Protein AF-0000000087534303 (afdb_homodimer)

Radius of gyration: 26.92 Å; Cα contacts (8 Å, |Δi|>4): 1534; chains: 2; bounding box: 54×87×73 Å

Secondary structure (DSSP, 8-state):
-PPEEEEEE--SHHHHHHHHHHHH-TTEEEEEEEESS-GGG---SSTT-EEEEGGGGGGGTTT-SEEEE-S-TTTTHHHHHHHHHTTS-EEE----GGGHHHHHHHHHHHHHHHT-EEE-S-SBTTBHHHHHHHHHHHHS-SEEEEEEE-SEE-HHHHHHHHTSTTEEEEEEEEEE-HHHHHHHHTT------HHHHEEEEEEEEEPTT--HHHHHHHHHT-TTTTTTSEEEEEE--HHHHHHHS-SB-EEEEEEEEEEETTTTEEEEEEEEEEESBHHHHHHHHHHHHHHHHHHHHHTT--EEE-GGGS-GGGG-SS-HHHHHHHT-/-PPEEEEEE--SHHHHHHHHHHHH-TTEEEEEEEESS-GGG---SSTT-EEEEGGGGGGGTTT-SEEEE-S-TTTTHHHHHHHHHTTS-EEE----GGGHHHHHHHHHHHHHHHT-EEE-S-SBTTBHHHHHHHHHHHHS-SEEEEEEE-SEE-HHHHHHHHTSTTEEEEEEEEEE-HHHHHHHHTT------HHHHEEEEEEEEEPTT--HHHHHHHHHT-TTTTTTSEEEEEE--HHHHHHHS-SB-EEEEEEEEEEETTTTEEEEEEEEEEESBHHHHHHHHHHHHHHHHHHHHHTT--EEE-GGGS-GGGG-SS-HHHHHHHT-

Sequence (656 aa):
MDKIKIGIVGYGNIGRGVEQAIKRNDDMELAAVFTRRDPATVSIQTEGAAVKHFDDMVSMKGEVDVMILCGGSATDLPVIGPEVAASFNTIDSFDTHAKIPEYFANVDKAAKEGNNISIISVGWDPGMFSLNRLYAESILVQGSTYTFWGKGVSQGHSDAIRRIDGVKNAIQYTVPIEDAVEQVRSGSEPELTTRQKHLRECYVVAEEGADKAAIENAIKTMPNYFSDYDTTVTFITEEELKANHSKMPHGGFVIRTGETGCEGNKHVIEYSLKLDSNPEFTGSVLVAYARAAHRLSKKGECGARSVFDIAPAMLSQMSAEELRAHMLMDKIKIGIVGYGNIGRGVEQAIKRNDDMELAAVFTRRDPATVSIQTEGAAVKHFDDMVSMKGEVDVMILCGGSATDLPVIGPEVAASFNTIDSFDTHAKIPEYFANVDKAAKEGNNISIISVGWDPGMFSLNRLYAESILVQGSTYTFWGKGVSQGHSDAIRRIDGVKNAIQYTVPIEDAVEQVRSGSEPELTTRQKHLRECYVVAEEGADKAAIENAIKTMPNYFSDYDTTVTFITEEELKANHSKMPHGGFVIRTGETGCEGNKHVIEYSLKLDSNPEFTGSVLVAYARAAHRLSKKGECGARSVFDIAPAMLSQMSAEELRAHML

pLDDT: mean 96.58, std 3.18, range [58.5, 98.94]

Nearest PDB structures (foldseek):
  5gz6-assembly1_A  TM=8.896E-01  e=1.010E-49  Ureibacillus thermosphaericus
  3bio-assembly1_B  TM=9.388E-01  e=4.699E-30  Porphyromonas gingivalis W83
  3bio-assembly1_A  TM=9.348E-01  e=7.936E-29  Porphyromonas gingivalis W83
  3wb9-assembly1_A  TM=9.139E-01  e=5.489E-29  Symbiobacterium thermophilum IAM 14863
  8hp0-assembly1_A  TM=8.830E-01  e=3.688E-28  Hoylesella timonensis

Structure (mmCIF, N/CA/C/O backbone):
data_AF-0000000087534303-model_v1
#
loop_
_entity.id
_entity.type
_entity.pdbx_description
1 polymer 'Meso-diaminopimelate D-dehydrogenase'
#
loop_
_atom_site.group_PDB
_atom_site.id
_atom_site.type_symbol
_atom_site.label_atom_id
_atom_site.label_alt_id
_atom_site.label_comp_id
_atom_site.label_asym_id
_atom_site.label_entity_id
_atom_site.label_seq_id
_atom_site.pdbx_PDB_ins_code
_atom_site.Cartn_x
_atom_site.Cartn_y
_atom_site.Cartn_z
_atom_site.occupancy
_atom_site.B_iso_or_equiv
_atom_site.auth_seq_id
_atom_site.auth_comp_id
_atom_site.auth_asym_id
_atom_site.auth_atom_id
_atom_site.pdbx_PDB_model_num
ATOM 1 N N . MET A 1 1 ? -28.688 4.953 5.023 1 58.75 1 MET A N 1
ATOM 2 C CA . MET A 1 1 ? -27.812 4.621 6.152 1 58.75 1 MET A CA 1
ATOM 3 C C . MET A 1 1 ? -27.234 5.883 6.785 1 58.75 1 MET A C 1
ATOM 5 O O . MET A 1 1 ? -27.016 6.883 6.098 1 58.75 1 MET A O 1
ATOM 9 N N . ASP A 1 2 ? -27.219 6.066 8.133 1 86.88 2 ASP A N 1
ATOM 10 C CA . ASP A 1 2 ? -26.781 7.277 8.82 1 86.88 2 ASP A CA 1
ATOM 11 C C . ASP A 1 2 ? -25.312 7.566 8.547 1 86.88 2 ASP A C 1
ATOM 13 O O . ASP A 1 2 ? -24.484 6.641 8.484 1 86.88 2 ASP A O 1
ATOM 17 N N . LYS A 1 3 ? -24.984 8.789 8.172 1 96.81 3 LYS A N 1
ATOM 18 C CA . LYS A 1 3 ? -23.609 9.211 7.883 1 96.81 3 LYS A CA 1
ATOM 19 C C . LYS A 1 3 ? -22.766 9.219 9.148 1 96.81 3 LYS A C 1
ATOM 21 O O . LYS A 1 3 ? -23.281 9.43 10.25 1 96.81 3 LYS A O 1
ATOM 26 N N . ILE A 1 4 ? -21.562 8.906 9.016 1 98.5 4 ILE A N 1
ATOM 27 C CA . ILE A 1 4 ? -20.609 9.023 10.109 1 98.5 4 ILE A CA 1
ATOM 28 C C . ILE A 1 4 ? -20.422 10.492 10.469 1 98.5 4 ILE A C 1
ATOM 30 O O . ILE A 1 4 ? -20.078 11.312 9.609 1 98.5 4 ILE A O 1
ATOM 34 N N . LYS A 1 5 ? -20.641 10.875 11.688 1 98.44 5 LYS A N 1
ATOM 35 C CA . LYS A 1 5 ? -20.5 12.25 12.156 1 98.44 5 LYS A CA 1
ATOM 36 C C . LYS A 1 5 ? -19.078 12.523 12.617 1 98.44 5 LYS A C 1
ATOM 38 O O . LYS A 1 5 ? -18.594 11.914 13.578 1 98.44 5 LYS A O 1
ATOM 43 N N . ILE A 1 6 ? -18.469 13.516 11.984 1 98.75 6 ILE A N 1
ATOM 44 C CA . ILE A 1 6 ? -17.062 13.797 12.234 1 98.75 6 ILE A CA 1
ATOM 45 C C . ILE A 1 6 ? -16.922 15.125 12.969 1 98.75 6 ILE A C 1
ATOM 47 O O . ILE A 1 6 ? -17.578 16.109 12.625 1 98.75 6 ILE A O 1
ATOM 51 N N . GLY A 1 7 ? -16.141 15.18 14.008 1 98.75 7 GLY A N 1
ATOM 52 C CA . GLY A 1 7 ? -15.664 16.406 14.602 1 98.75 7 GLY A CA 1
ATOM 53 C C . GLY A 1 7 ? -14.227 16.734 14.234 1 98.75 7 GLY A C 1
ATOM 54 O O . GLY A 1 7 ? -13.383 15.836 14.148 1 98.75 7 GLY A O 1
ATOM 55 N N . ILE A 1 8 ? -13.961 17.969 14.023 1 98.81 8 ILE A N 1
ATOM 56 C CA . ILE A 1 8 ? -12.602 18.438 13.758 1 98.81 8 ILE A CA 1
ATOM 57 C C . ILE A 1 8 ? -12.07 19.203 14.969 1 98.81 8 ILE A C 1
ATOM 59 O O . ILE A 1 8 ? -12.727 20.125 15.453 1 98.81 8 ILE A O 1
ATOM 63 N N . VAL A 1 9 ? -10.93 18.812 15.453 1 98.62 9 VAL A N 1
ATOM 64 C CA . VAL A 1 9 ? -10.289 19.547 16.547 1 98.62 9 VAL A CA 1
ATOM 65 C C . VAL A 1 9 ? -9.055 20.281 16.031 1 98.62 9 VAL A C 1
ATOM 67 O O . VAL A 1 9 ? -8.039 19.656 15.719 1 98.62 9 VAL A O 1
ATOM 70 N N . GLY A 1 10 ? -9.039 21.531 16.062 1 97.56 10 GLY A N 1
ATOM 71 C CA . GLY A 1 10 ? -8.023 22.344 15.406 1 97.56 10 GLY A CA 1
ATOM 72 C C . GLY A 1 10 ? -8.344 22.656 13.961 1 97.56 10 GLY A C 1
ATOM 73 O O . GLY A 1 10 ? -8.586 21.734 13.164 1 97.56 10 GLY A O 1
ATOM 74 N N . TYR A 1 11 ? -8.281 23.922 13.586 1 97.44 11 TYR A N 1
ATOM 75 C CA . TYR A 1 11 ? -8.734 24.328 12.258 1 97.44 11 TYR A CA 1
ATOM 76 C C . TYR A 1 11 ? -7.66 25.125 11.531 1 97.44 11 TYR A C 1
ATOM 78 O O . TYR A 1 11 ? -7.918 26.234 11.055 1 97.44 11 TYR A O 1
ATOM 86 N N . GLY A 1 12 ? -6.531 24.547 11.453 1 95.19 12 GLY A N 1
ATOM 87 C CA . GLY A 1 12 ? -5.465 25.031 10.594 1 95.19 12 GLY A CA 1
ATOM 88 C C . GLY A 1 12 ? -5.488 24.391 9.211 1 95.19 12 GLY A C 1
ATOM 89 O O . GLY A 1 12 ? -6.559 24.125 8.664 1 95.19 12 GLY A O 1
ATOM 90 N N . ASN A 1 13 ? -4.309 24.25 8.586 1 93.88 13 ASN A N 1
ATOM 91 C CA . ASN A 1 13 ? -4.203 23.703 7.234 1 93.88 13 ASN A CA 1
ATOM 92 C C . ASN A 1 13 ? -4.801 22.297 7.152 1 93.88 13 ASN A C 1
ATOM 94 O O . ASN A 1 13 ? -5.582 22 6.246 1 93.88 13 ASN A O 1
ATOM 98 N N . ILE A 1 14 ? -4.465 21.453 8.117 1 96.81 14 ILE A N 1
ATOM 99 C CA . ILE A 1 14 ? -4.961 20.078 8.109 1 96.81 14 ILE A CA 1
ATOM 100 C C . ILE A 1 14 ? -6.465 20.078 8.375 1 96.81 14 ILE A C 1
ATOM 102 O O . ILE A 1 14 ? -7.215 19.344 7.723 1 96.81 14 ILE A O 1
ATOM 106 N N . GLY A 1 15 ? -6.91 20.859 9.359 1 98.19 15 GLY A N 1
ATOM 107 C CA . GLY A 1 15 ? -8.336 20.938 9.641 1 98.19 15 GLY A CA 1
ATOM 108 C C . GLY A 1 15 ? -9.156 21.328 8.43 1 98.19 15 GLY A C 1
ATOM 109 O O . GLY A 1 15 ? -10.211 20.734 8.164 1 98.19 15 GLY A O 1
ATOM 110 N N . ARG A 1 16 ? -8.703 22.359 7.727 1 97.5 16 ARG A N 1
ATOM 111 C CA . ARG A 1 16 ? -9.375 22.766 6.5 1 97.5 16 ARG A CA 1
ATOM 112 C C . ARG A 1 16 ? -9.383 21.641 5.469 1 97.5 16 ARG A C 1
ATOM 114 O O . ARG A 1 16 ? -10.383 21.422 4.789 1 97.5 16 ARG A O 1
ATOM 121 N N . GLY A 1 17 ? -8.242 20.969 5.348 1 97.75 17 GLY A N 1
ATOM 122 C CA . GLY A 1 17 ? -8.164 19.828 4.457 1 97.75 17 GLY A CA 1
ATOM 123 C C . GLY A 1 17 ? -9.156 18.734 4.809 1 97.75 17 GLY A C 1
ATOM 124 O O . GLY A 1 17 ? -9.773 18.141 3.924 1 97.75 17 GLY A O 1
ATOM 125 N N . VAL A 1 18 ? -9.305 18.469 6.078 1 98.75 18 VAL A N 1
ATOM 126 C CA . VAL A 1 18 ? -10.242 17.453 6.551 1 98.75 18 VAL A CA 1
ATOM 127 C C . VAL A 1 18 ? -11.672 17.859 6.184 1 98.75 18 VAL A C 1
ATOM 129 O O . VAL A 1 18 ? -12.445 17.047 5.688 1 98.75 18 VAL A O 1
ATOM 132 N N . GLU A 1 19 ? -11.992 19.125 6.434 1 98.62 19 GLU A N 1
ATOM 133 C CA . GLU A 1 19 ? -13.328 19.609 6.094 1 98.62 19 GLU A CA 1
ATOM 134 C C . GLU A 1 19 ? -13.641 19.375 4.617 1 98.62 19 GLU A C 1
ATOM 136 O O . GLU A 1 19 ? -14.719 18.891 4.281 1 98.62 19 GLU A O 1
ATOM 141 N N . GLN A 1 20 ? -12.688 19.734 3.799 1 97.88 20 GLN A N 1
ATOM 142 C CA . GLN A 1 20 ? -12.875 19.578 2.361 1 97.88 20 GLN A CA 1
ATOM 143 C C . GLN A 1 20 ? -12.992 18.109 1.978 1 97.88 20 GLN A C 1
ATOM 145 O O . GLN A 1 20 ? -13.758 17.766 1.077 1 97.88 20 GLN A O 1
ATOM 150 N N . ALA A 1 21 ? -12.25 17.25 2.623 1 98.25 21 ALA A N 1
ATOM 151 C CA . ALA A 1 21 ? -12.297 15.812 2.355 1 98.25 21 ALA A CA 1
ATOM 152 C C . ALA A 1 21 ? -13.648 15.227 2.758 1 98.25 21 ALA A C 1
ATOM 154 O O . ALA A 1 21 ? -14.195 14.375 2.057 1 98.25 21 ALA A O 1
ATOM 155 N N . ILE A 1 22 ? -14.18 15.641 3.912 1 98.31 22 ILE A N 1
ATOM 156 C CA . ILE A 1 22 ? -15.484 15.164 4.375 1 98.31 22 ILE A CA 1
ATOM 157 C C . ILE A 1 22 ? -16.547 15.438 3.309 1 98.31 22 ILE A C 1
ATOM 159 O O . ILE A 1 22 ? -17.375 14.578 3.006 1 98.31 22 ILE A O 1
ATOM 163 N N . LYS A 1 23 ? -16.469 16.594 2.734 1 95.75 23 LYS A N 1
ATOM 164 C CA . LYS A 1 23 ? -17.438 17 1.729 1 95.75 23 LYS A CA 1
ATOM 165 C C . LYS A 1 23 ? -17.422 16.062 0.525 1 95.75 23 LYS A C 1
ATOM 167 O O . LYS A 1 23 ? -18.438 15.898 -0.148 1 95.75 23 LYS A O 1
ATOM 172 N N . ARG A 1 24 ? -16.359 15.406 0.284 1 95.62 24 ARG A N 1
ATOM 173 C CA . ARG A 1 24 ? -16.188 14.562 -0.892 1 95.62 24 ARG A CA 1
ATOM 174 C C . ARG A 1 24 ? -16.594 13.117 -0.59 1 95.62 24 ARG A C 1
ATOM 176 O O . ARG A 1 24 ? -16.625 12.281 -1.49 1 95.62 24 ARG A O 1
ATOM 183 N N . ASN A 1 25 ? -16.828 12.805 0.63 1 97.06 25 ASN A N 1
ATOM 184 C CA . ASN A 1 25 ? -17.219 11.469 1.051 1 97.06 25 ASN A CA 1
ATOM 185 C C . ASN A 1 25 ? -18.703 11.414 1.431 1 97.06 25 ASN A C 1
ATOM 187 O O . ASN A 1 25 ? -19.094 11.938 2.473 1 97.06 25 ASN A O 1
ATOM 191 N N . ASP A 1 26 ? -19.469 10.68 0.677 1 95.94 26 ASP A N 1
ATOM 192 C CA . ASP A 1 26 ? -20.922 10.719 0.796 1 95.94 26 ASP A CA 1
ATOM 193 C C . ASP A 1 26 ? -21.391 10.023 2.074 1 95.94 26 ASP A C 1
ATOM 195 O O . ASP A 1 26 ? -22.516 10.219 2.52 1 95.94 26 ASP A O 1
ATOM 199 N N . ASP A 1 27 ? -20.531 9.242 2.682 1 97.81 27 ASP A N 1
ATOM 200 C CA . ASP A 1 27 ? -20.922 8.469 3.859 1 97.81 27 ASP A CA 1
ATOM 201 C C . ASP A 1 27 ? -20.516 9.188 5.145 1 97.81 27 ASP A C 1
ATOM 203 O O . ASP A 1 27 ? -20.562 8.602 6.23 1 97.81 27 ASP A O 1
ATOM 207 N N . MET A 1 28 ? -20.094 10.531 5.059 1 98.12 28 MET A N 1
ATOM 208 C CA . MET A 1 28 ? -19.656 11.281 6.234 1 98.12 28 MET A CA 1
ATOM 209 C C . MET A 1 28 ? -20.25 12.688 6.234 1 98.12 28 MET A C 1
ATOM 211 O O . MET A 1 28 ? -20.609 13.211 5.18 1 98.12 28 MET A O 1
ATOM 215 N N . GLU A 1 29 ? -20.375 13.266 7.395 1 98 29 GLU A N 1
ATOM 216 C CA . GLU A 1 29 ? -20.766 14.664 7.543 1 98 29 GLU A CA 1
ATOM 217 C C . GLU A 1 29 ? -20.016 15.336 8.688 1 98 29 GLU A C 1
ATOM 219 O O . GLU A 1 29 ? -19.594 14.664 9.633 1 98 29 GLU A O 1
ATOM 224 N N . LEU A 1 30 ? -19.812 16.609 8.594 1 98.44 30 LEU A N 1
ATOM 225 C CA . LEU A 1 30 ? -19.156 17.375 9.641 1 98.44 30 LEU A CA 1
ATOM 226 C C . LEU A 1 30 ? -20.156 17.812 10.719 1 98.44 30 LEU A C 1
ATOM 228 O O . LEU A 1 30 ? -21.125 18.516 10.43 1 98.44 30 LEU A O 1
ATOM 232 N N . ALA A 1 31 ? -19.875 17.375 11.93 1 97.56 31 ALA A N 1
ATOM 233 C CA . ALA A 1 31 ? -20.766 17.734 13.039 1 97.56 31 ALA A CA 1
ATOM 234 C C . ALA A 1 31 ? -20.359 19.047 13.672 1 97.56 31 ALA A C 1
ATOM 236 O O . ALA A 1 31 ? -21.203 19.906 13.938 1 97.56 31 ALA A O 1
ATOM 237 N N . ALA A 1 32 ? -19.062 19.188 13.906 1 98.19 32 ALA A N 1
ATOM 238 C CA . ALA A 1 32 ? -18.594 20.391 14.578 1 98.19 32 ALA A CA 1
ATOM 239 C C . ALA A 1 32 ? -17.094 20.578 14.375 1 98.19 32 ALA A C 1
ATOM 241 O O . ALA A 1 32 ? -16.375 19.625 14.078 1 98.19 32 ALA A O 1
ATOM 242 N N . VAL A 1 33 ? -16.688 21.812 14.492 1 98.44 33 VAL A N 1
ATOM 243 C CA . VAL A 1 33 ? -15.281 22.188 14.586 1 98.44 33 VAL A CA 1
ATOM 244 C C . VAL A 1 33 ? -14.984 22.766 15.969 1 98.44 33 VAL A C 1
ATOM 246 O O . VAL A 1 33 ? -15.711 23.625 16.453 1 98.44 33 VAL A O 1
ATOM 249 N N . PHE A 1 34 ? -13.961 22.25 16.562 1 98.38 34 PHE A N 1
ATOM 250 C CA . PHE A 1 34 ? -13.539 22.75 17.875 1 98.38 34 PHE A CA 1
ATOM 251 C C . PHE A 1 34 ? -12.227 23.5 17.766 1 98.38 34 PHE A C 1
ATOM 253 O O . PHE A 1 34 ? -11.281 23.047 17.125 1 98.38 34 PHE A O 1
ATOM 260 N N . THR A 1 35 ? -12.141 24.641 18.422 1 97.31 35 THR A N 1
ATOM 261 C CA . THR A 1 35 ? -10.977 25.516 18.344 1 97.31 35 THR A CA 1
ATOM 262 C C . THR A 1 35 ? -10.633 26.062 19.734 1 97.31 35 THR A C 1
ATOM 264 O O . THR A 1 35 ? -11.508 26.203 20.578 1 97.31 35 THR A O 1
ATOM 267 N N . ARG A 1 36 ? -9.375 26.328 19.969 1 93.69 36 ARG A N 1
ATOM 268 C CA . ARG A 1 36 ? -8.953 26.953 21.219 1 93.69 36 ARG A CA 1
ATOM 269 C C . ARG A 1 36 ? -9.047 28.469 21.125 1 93.69 36 ARG A C 1
ATOM 271 O O . ARG A 1 36 ? -9.031 29.156 22.141 1 93.69 36 ARG A O 1
ATOM 278 N N . ARG A 1 37 ? -9.18 28.953 19.938 1 93.31 37 ARG A N 1
ATOM 279 C CA . ARG A 1 37 ? -9.383 30.391 19.734 1 93.31 37 ARG A CA 1
ATOM 280 C C . ARG A 1 37 ? -10.859 30.75 19.875 1 93.31 37 ARG A C 1
ATOM 282 O O . ARG A 1 37 ? -11.695 29.891 20.156 1 93.31 37 ARG A O 1
ATOM 289 N N . ASP A 1 38 ? -11.094 32.031 19.75 1 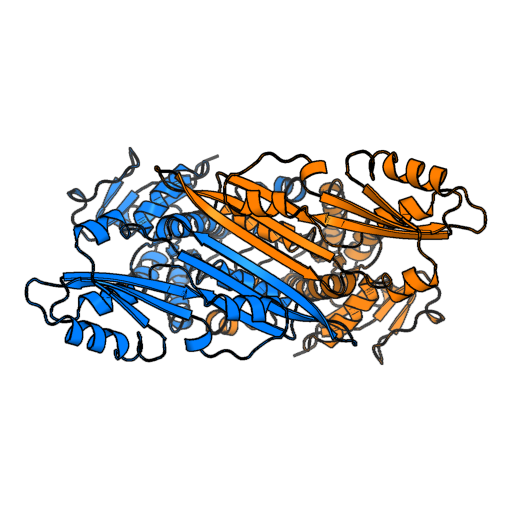95.62 38 ASP A N 1
ATOM 290 C CA . ASP A 1 38 ? -12.477 32.469 19.734 1 95.62 38 ASP A CA 1
ATOM 291 C C . ASP A 1 38 ? -13.234 31.891 18.547 1 95.62 38 ASP A C 1
ATOM 293 O O . ASP A 1 38 ? -12.891 32.156 17.391 1 95.62 38 ASP A O 1
ATOM 297 N N . PRO A 1 39 ? -14.281 31.031 18.844 1 96.38 39 PRO A N 1
ATOM 298 C CA . PRO A 1 39 ? -15.023 30.391 17.75 1 96.38 39 PRO A CA 1
ATOM 299 C C . PRO A 1 39 ? -15.578 31.391 16.75 1 96.38 39 PRO A C 1
ATOM 301 O O . PRO A 1 39 ? -15.719 31.078 15.562 1 96.38 39 PRO A O 1
ATOM 304 N N . ALA A 1 40 ? -15.898 32.531 17.219 1 94.75 40 ALA A N 1
ATOM 305 C CA . ALA A 1 40 ? -16.484 33.562 16.359 1 94.75 40 ALA A CA 1
ATOM 306 C C . ALA A 1 40 ? -15.5 34 15.273 1 94.75 40 ALA A C 1
ATOM 308 O O . ALA A 1 40 ? -15.906 34.562 14.25 1 94.75 40 ALA A O 1
ATOM 309 N N . THR A 1 41 ? -14.227 33.75 15.445 1 95.19 41 THR A N 1
ATOM 310 C CA . THR A 1 41 ? -13.195 34.188 14.508 1 95.19 41 THR A CA 1
ATOM 311 C C . THR A 1 41 ? -12.906 33.094 13.492 1 95.19 41 THR A C 1
ATOM 313 O O . THR A 1 41 ? -12.094 33.281 12.578 1 95.19 41 THR A O 1
ATOM 316 N N . VAL A 1 42 ? -13.531 31.938 13.633 1 96.12 42 VAL A N 1
ATOM 317 C CA . VAL A 1 42 ? -13.289 30.797 12.758 1 96.12 42 VAL A CA 1
ATOM 318 C C . VAL A 1 42 ? -14.445 30.641 11.773 1 96.12 42 VAL A C 1
ATOM 320 O O . VAL A 1 42 ? -15.602 30.484 12.188 1 96.12 42 VAL A O 1
ATOM 323 N N . SER A 1 43 ? -14.125 30.781 10.547 1 95.69 43 SER A N 1
ATOM 324 C CA . SER A 1 43 ? -15.109 30.578 9.492 1 95.69 43 SER A CA 1
ATOM 325 C C . SER A 1 43 ? -14.891 29.25 8.773 1 95.69 43 SER A C 1
ATOM 327 O O . SER A 1 43 ? -13.797 29 8.25 1 95.69 43 SER A O 1
ATOM 329 N N . ILE A 1 44 ? -15.875 28.422 8.766 1 96.88 44 ILE A N 1
ATOM 330 C CA . ILE A 1 44 ? -15.766 27.125 8.094 1 96.88 44 ILE A CA 1
ATOM 331 C C . ILE A 1 44 ? -16.625 27.125 6.836 1 96.88 44 ILE A C 1
ATOM 333 O O . ILE A 1 44 ? -17.469 28.016 6.645 1 96.88 44 ILE A O 1
ATOM 337 N N . GLN A 1 45 ? -16.469 26.172 5.984 1 95.19 45 GLN A N 1
ATOM 338 C CA . GLN A 1 45 ? -17.141 26.094 4.699 1 95.19 45 GLN A CA 1
ATOM 339 C C . GLN A 1 45 ? -18.469 25.344 4.816 1 95.19 45 GLN A C 1
ATOM 341 O O . GLN A 1 45 ? -19.406 25.609 4.074 1 95.19 45 GLN A O 1
ATOM 346 N N . THR A 1 46 ? -18.531 24.406 5.738 1 96.25 46 THR A N 1
ATOM 347 C CA . THR A 1 46 ? -19.672 23.531 5.852 1 96.25 46 THR A CA 1
ATOM 348 C C . THR A 1 46 ? -20.844 24.234 6.547 1 96.25 46 THR A C 1
ATOM 350 O O . THR A 1 46 ? -20.766 24.516 7.742 1 96.25 46 THR A O 1
ATOM 353 N N . GLU A 1 47 ? -21.891 24.328 5.773 1 93.19 47 GLU A N 1
ATOM 354 C CA . GLU A 1 47 ? -23.078 24.953 6.34 1 93.19 47 GLU A CA 1
ATOM 355 C C . GLU A 1 47 ? -23.734 24.031 7.367 1 93.19 47 GLU A C 1
ATOM 357 O O . GLU A 1 47 ? -23.828 22.828 7.16 1 93.19 47 GLU A O 1
ATOM 362 N N . GLY A 1 48 ? -24.125 24.594 8.508 1 91.62 48 GLY A N 1
ATOM 363 C CA . GLY A 1 48 ? -24.875 23.828 9.492 1 91.62 48 GLY A CA 1
ATOM 364 C C . GLY A 1 48 ? -24 23.219 10.57 1 91.62 48 GLY A C 1
ATOM 365 O O . GLY A 1 48 ? -24.5 22.844 11.633 1 91.62 48 GLY A O 1
ATOM 366 N N . ALA A 1 49 ? -22.719 23.047 10.234 1 94.69 49 ALA A N 1
ATOM 367 C CA . ALA A 1 49 ? -21.828 22.531 11.258 1 94.69 49 ALA A CA 1
ATOM 368 C C . ALA A 1 49 ? -21.516 23.578 12.32 1 94.69 49 ALA A C 1
ATOM 370 O O . ALA A 1 49 ? -21.344 24.766 12 1 94.69 49 ALA A O 1
ATOM 371 N N . ALA A 1 50 ? -21.375 23.188 13.531 1 94.69 50 ALA A N 1
ATOM 372 C CA . ALA A 1 50 ? -21.109 24.109 14.633 1 94.69 50 ALA A CA 1
ATOM 373 C C . ALA A 1 50 ? -19.625 24.391 14.758 1 94.69 50 ALA A C 1
ATOM 375 O O . ALA A 1 50 ? -18.781 23.547 14.414 1 94.69 50 ALA A O 1
ATOM 376 N N . VAL A 1 51 ? -19.312 25.594 15.164 1 97.75 51 VAL A N 1
ATOM 377 C CA . VAL A 1 51 ? -17.984 25.953 15.625 1 97.75 51 VAL A CA 1
ATOM 378 C C . VAL A 1 51 ? -18 26.25 17.125 1 97.75 51 VAL A C 1
ATOM 380 O O . VAL A 1 51 ? -18.734 27.141 17.562 1 97.75 51 VAL A O 1
ATOM 383 N N . LYS A 1 52 ? -17.281 25.484 17.859 1 97.69 52 LYS A N 1
ATOM 384 C CA . LYS A 1 52 ? -17.328 25.578 19.312 1 97.69 52 LYS A CA 1
ATOM 385 C C . LYS A 1 52 ? -15.922 25.688 19.891 1 97.69 52 LYS A C 1
ATOM 387 O O . LYS A 1 52 ? -14.938 25.359 19.234 1 97.69 52 LYS A O 1
ATOM 392 N N . HIS A 1 53 ? -15.93 26.219 21.109 1 97.81 53 HIS A N 1
ATOM 393 C CA . HIS A 1 53 ? -14.664 26.234 21.828 1 97.81 53 HIS A CA 1
ATOM 394 C C . HIS A 1 53 ? -14.273 24.828 22.25 1 97.81 53 HIS A C 1
ATOM 396 O O . HIS A 1 53 ? -15.133 24 22.562 1 97.81 53 HIS A O 1
ATOM 402 N N . PHE A 1 54 ? -13 24.578 22.328 1 97.31 54 PHE A N 1
ATOM 403 C CA . PHE A 1 54 ? -12.43 23.281 22.719 1 97.31 54 PHE A CA 1
ATOM 404 C C . PHE A 1 54 ? -13.023 22.797 24.031 1 97.31 54 PHE A C 1
ATOM 406 O O . PHE A 1 54 ? -13.352 21.625 24.172 1 97.31 54 PHE A O 1
ATOM 413 N N . ASP A 1 55 ? -13.289 23.656 24.953 1 96.06 55 ASP A N 1
ATOM 414 C CA . ASP A 1 55 ? -13.758 23.328 26.312 1 96.06 55 ASP A CA 1
ATOM 415 C C . ASP A 1 55 ? -15.195 22.828 26.281 1 96.06 55 ASP A C 1
ATOM 417 O O . ASP A 1 55 ? -15.672 22.234 27.25 1 96.06 55 ASP A O 1
ATOM 421 N N . ASP A 1 56 ? -15.859 23.062 25.219 1 95.69 56 ASP A N 1
ATOM 422 C CA . ASP A 1 56 ? -17.266 22.688 25.109 1 95.69 56 ASP A CA 1
ATOM 423 C C . ASP A 1 56 ? -17.422 21.328 24.438 1 95.69 56 ASP A C 1
ATOM 425 O O . ASP A 1 56 ? -18.547 20.859 24.234 1 95.69 56 ASP A O 1
ATOM 429 N N . MET A 1 57 ? -16.359 20.656 24.156 1 95.88 57 MET A N 1
ATOM 430 C CA . MET A 1 57 ? -16.344 19.406 23.406 1 95.88 57 MET A CA 1
ATOM 431 C C . MET A 1 57 ? -17.109 18.312 24.125 1 95.88 57 MET A C 1
ATOM 433 O O . MET A 1 57 ? -17.812 17.516 23.5 1 95.88 57 MET A O 1
ATOM 437 N N . VAL A 1 58 ? -16.938 18.266 25.406 1 91.44 58 VAL A N 1
ATOM 438 C CA . VAL A 1 58 ? -17.516 17.203 26.219 1 91.44 58 VAL A CA 1
ATOM 439 C C . VAL A 1 58 ? -19.031 17.219 26.094 1 91.44 58 VAL A C 1
ATOM 441 O O . VAL A 1 58 ? -19.688 16.172 26.172 1 91.44 58 VAL A O 1
ATOM 444 N N . SER A 1 59 ? -19.594 18.359 25.797 1 91.38 59 SER A N 1
ATOM 445 C CA . SER A 1 59 ? -21.047 18.5 25.672 1 91.38 59 SER A CA 1
ATOM 446 C C . SER A 1 59 ? -21.562 17.781 24.438 1 91.38 59 SER A C 1
ATOM 448 O O . SER A 1 59 ? -22.766 17.547 24.297 1 91.38 59 SER A O 1
ATOM 450 N N . MET A 1 60 ? -20.672 17.359 23.609 1 93.94 60 MET A N 1
ATOM 451 C CA . MET A 1 60 ? -21.078 16.75 22.359 1 93.94 60 MET A CA 1
ATOM 452 C C . MET A 1 60 ? -20.812 15.242 22.375 1 93.94 60 MET A C 1
ATOM 454 O O . MET A 1 60 ? -20.859 14.586 21.344 1 93.94 60 MET A O 1
ATOM 458 N N . LYS A 1 61 ? -20.531 14.82 23.547 1 92.62 61 LYS A N 1
ATOM 459 C CA . LYS A 1 61 ? -20.406 13.367 23.688 1 92.62 61 LYS A CA 1
ATOM 460 C C . LYS A 1 61 ? -21.656 12.656 23.172 1 92.62 61 LYS A C 1
ATOM 462 O O . LYS A 1 61 ? -22.781 13.055 23.5 1 92.62 61 LYS A O 1
ATOM 467 N N . GLY A 1 62 ? -21.469 11.617 22.312 1 92.06 62 GLY A N 1
ATOM 468 C CA . GLY A 1 62 ? -22.594 10.875 21.766 1 92.06 62 GLY A CA 1
ATOM 469 C C . GLY A 1 62 ? -23.109 11.469 20.469 1 92.06 62 GLY A C 1
ATOM 470 O O . GLY A 1 62 ? -23.891 10.836 19.75 1 92.06 62 GLY A O 1
ATOM 471 N N . GLU A 1 63 ? -22.688 12.672 20.156 1 95.38 63 GLU A N 1
ATOM 472 C CA . GLU A 1 63 ? -23.156 13.352 18.953 1 95.38 63 GLU A CA 1
ATOM 473 C C . GLU A 1 63 ? -22.125 13.297 17.828 1 95.38 63 GLU A C 1
ATOM 475 O O . GLU A 1 63 ? -22.406 13.68 16.703 1 95.38 63 GLU A O 1
ATOM 480 N N . VAL A 1 64 ? -20.969 12.922 18.219 1 97.75 64 VAL A N 1
ATOM 481 C CA . VAL A 1 64 ? -19.859 12.797 17.281 1 97.75 64 VAL A CA 1
ATOM 482 C C . VAL A 1 64 ? -19.328 11.367 17.281 1 97.75 64 VAL A C 1
ATOM 484 O O . VAL A 1 64 ? -19.094 10.789 18.344 1 97.75 64 VAL A O 1
ATOM 487 N N . ASP A 1 65 ? -19.172 10.805 16.094 1 98.5 65 ASP A N 1
ATOM 488 C CA . ASP A 1 65 ? -18.703 9.43 16 1 98.5 65 ASP A CA 1
ATOM 489 C C . ASP A 1 65 ? -17.172 9.367 16.109 1 98.5 65 AS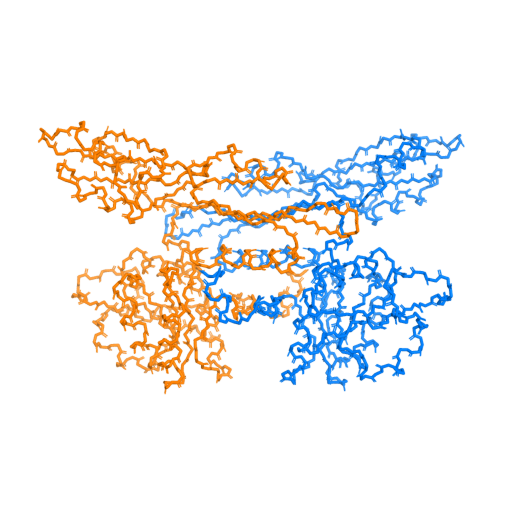P A C 1
ATOM 491 O O . ASP A 1 65 ? -16.625 8.469 16.75 1 98.5 65 ASP A O 1
ATOM 495 N N . VAL A 1 66 ? -16.484 10.266 15.469 1 98.88 66 VAL A N 1
ATOM 496 C CA . VAL A 1 66 ? -15.023 10.273 15.461 1 98.88 66 VAL A CA 1
ATOM 497 C C . VAL A 1 66 ? -14.516 11.711 15.469 1 98.88 66 VAL A C 1
ATOM 499 O O . VAL A 1 66 ? -15.016 12.555 14.719 1 98.88 66 VAL A O 1
ATOM 502 N N . MET A 1 67 ? -13.57 12.039 16.328 1 98.88 67 MET A N 1
ATOM 503 C CA . MET A 1 67 ? -12.859 13.32 16.359 1 98.88 67 MET A CA 1
ATOM 504 C C . MET A 1 67 ? -11.555 13.227 15.578 1 98.88 67 MET A C 1
ATOM 506 O O . MET A 1 67 ? -10.711 12.375 15.875 1 98.88 67 MET A O 1
ATOM 510 N N . ILE A 1 68 ? -11.391 14.039 14.594 1 98.94 68 ILE A N 1
ATOM 511 C CA . ILE A 1 68 ? -10.117 14.133 13.898 1 98.94 68 ILE A CA 1
ATOM 512 C C . ILE A 1 68 ? -9.297 15.281 14.484 1 98.94 68 ILE A C 1
ATOM 514 O O . ILE A 1 68 ? -9.68 16.453 14.375 1 98.94 68 ILE A O 1
ATOM 518 N N . LEU A 1 69 ? -8.195 14.922 15.094 1 98.88 69 LEU A N 1
ATOM 519 C CA . LEU A 1 69 ? -7.328 15.875 15.781 1 98.88 69 LEU A CA 1
ATOM 520 C C . LEU A 1 69 ? -6.316 16.484 14.82 1 98.88 69 LEU A C 1
ATOM 522 O O . LEU A 1 69 ? -5.473 15.773 14.266 1 98.88 69 LEU A O 1
ATOM 526 N N . CYS A 1 70 ? -6.355 17.781 14.68 1 98.12 70 CYS A N 1
ATOM 527 C CA . CYS A 1 70 ? -5.562 18.453 13.656 1 98.12 70 CYS A CA 1
ATOM 528 C C . CYS A 1 70 ? -4.555 19.406 14.289 1 98.12 70 CYS A C 1
ATOM 530 O O . CYS A 1 70 ? -4.105 20.359 13.641 1 98.12 70 CYS A O 1
ATOM 532 N N . GLY A 1 71 ? -4.223 19.203 15.531 1 95.44 71 GLY A N 1
ATOM 533 C CA . GLY A 1 71 ? -3.205 20 16.188 1 95.44 71 GLY A CA 1
ATOM 534 C C . GLY A 1 71 ? -1.793 19.609 15.797 1 95.44 71 GLY A C 1
ATOM 535 O O . GLY A 1 71 ? -1.583 18.562 15.172 1 95.44 71 GLY A O 1
ATOM 536 N N . GLY A 1 72 ? -0.812 20.422 16.234 1 93.75 72 GLY A N 1
ATOM 537 C CA . GLY A 1 72 ? 0.581 20.172 15.906 1 93.75 72 GLY A CA 1
ATOM 538 C C . GLY A 1 72 ? 1.196 19.047 16.719 1 93.75 72 GLY A C 1
ATOM 539 O O . GLY A 1 72 ? 0.886 18.891 17.891 1 93.75 72 GLY A O 1
ATOM 540 N N . SER A 1 73 ? 2.088 18.344 16.094 1 93.75 73 SER A N 1
ATOM 541 C CA . SER A 1 73 ? 2.709 17.172 16.703 1 93.75 73 SER A CA 1
ATOM 542 C C . SER A 1 73 ? 3.697 17.562 17.797 1 93.75 73 SER A C 1
ATOM 544 O O . SER A 1 73 ? 3.992 16.766 18.688 1 93.75 73 SER A O 1
ATOM 546 N N . ALA A 1 74 ? 4.199 18.75 17.688 1 90.31 74 ALA A N 1
ATOM 547 C CA . ALA A 1 74 ? 5.262 19.156 18.609 1 90.31 74 ALA A CA 1
ATOM 548 C C . ALA A 1 74 ? 4.719 19.406 20.016 1 90.31 74 ALA A C 1
ATOM 550 O O . ALA A 1 74 ? 5.277 18.906 21 1 90.31 74 ALA A O 1
ATOM 551 N N . THR A 1 75 ? 3.557 20.125 20.094 1 91.38 75 THR A N 1
ATOM 552 C CA . THR A 1 75 ? 3.137 20.547 21.438 1 91.38 75 THR A CA 1
ATOM 553 C C . THR A 1 75 ? 1.657 20.25 21.656 1 91.38 75 THR A C 1
ATOM 555 O O . THR A 1 75 ? 1.246 19.938 22.766 1 91.38 75 THR A O 1
ATOM 558 N N . ASP A 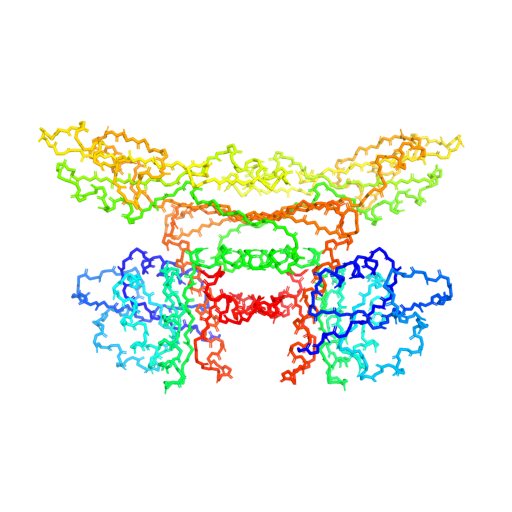1 76 ? 0.88 20.203 20.672 1 95.44 76 ASP A N 1
ATOM 559 C CA . ASP A 1 76 ? -0.565 20.094 20.844 1 95.44 76 ASP A CA 1
ATOM 560 C C . ASP A 1 76 ? -0.985 18.641 21.031 1 95.44 76 ASP A C 1
ATOM 562 O O . ASP A 1 76 ? -1.564 18.281 22.062 1 95.44 76 ASP A O 1
ATOM 566 N N . LEU A 1 77 ? -0.619 17.766 20.156 1 97.81 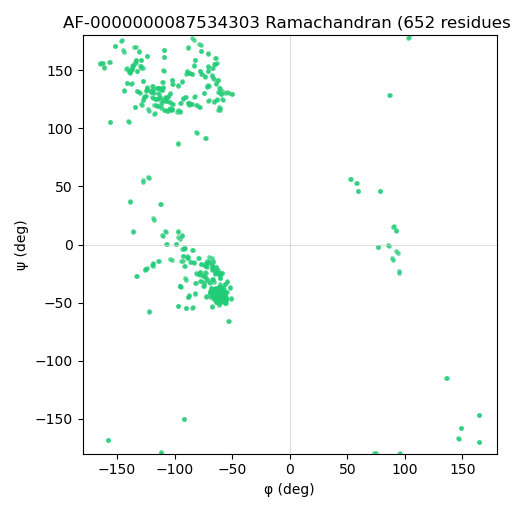77 LEU A N 1
ATOM 567 C CA . LEU A 1 77 ? -1.13 16.391 20.094 1 97.81 77 LEU A CA 1
ATOM 568 C C . LEU A 1 77 ? -0.676 15.586 21.312 1 97.81 77 LEU A C 1
ATOM 570 O O . LEU A 1 77 ? -1.453 14.812 21.859 1 97.81 77 LEU A O 1
ATOM 574 N N . PRO A 1 78 ? 0.544 15.789 21.781 1 98.12 78 PRO A N 1
ATOM 575 C CA . PRO A 1 78 ? 0.942 15.031 22.969 1 98.12 78 PRO A CA 1
ATOM 576 C C . PRO A 1 78 ? 0.033 15.289 24.172 1 98.12 78 PRO A C 1
ATOM 578 O O . PRO A 1 78 ? -0.129 14.422 25.031 1 98.12 78 PRO A O 1
ATOM 581 N N . VAL A 1 79 ? -0.604 16.453 24.172 1 97.56 79 VAL A N 1
ATOM 582 C CA . VAL A 1 79 ? -1.47 16.812 25.281 1 97.56 79 VAL A CA 1
ATOM 583 C C . VAL A 1 79 ? -2.922 16.484 24.938 1 97.56 79 VAL A C 1
ATOM 585 O O . VAL A 1 79 ? -3.582 15.734 25.656 1 97.56 79 VAL A O 1
ATOM 588 N N . ILE A 1 80 ? -3.434 16.953 23.828 1 97.56 80 ILE A N 1
ATOM 589 C CA . ILE A 1 80 ? -4.863 16.859 23.547 1 97.56 80 ILE A CA 1
ATOM 590 C C . ILE A 1 80 ? -5.211 15.445 23.094 1 97.56 80 ILE A C 1
ATOM 592 O O . ILE A 1 80 ? -6.359 15.016 23.203 1 97.56 80 ILE A O 1
ATOM 596 N N . GLY A 1 81 ? -4.254 14.695 22.516 1 98.31 81 GLY A N 1
ATOM 597 C CA . GLY A 1 81 ? -4.5 13.344 22.031 1 98.31 81 GLY A CA 1
ATOM 598 C C . GLY A 1 81 ? -5.102 12.445 23.094 1 98.31 81 GLY A C 1
ATOM 599 O O . GLY A 1 81 ? -6.262 12.039 22.984 1 98.31 81 GLY A O 1
ATOM 600 N N . PRO A 1 82 ? -4.281 12.203 24.141 1 98.56 82 PRO A N 1
ATOM 601 C CA . PRO A 1 82 ? -4.824 11.367 25.219 1 98.56 82 PRO A CA 1
ATOM 602 C C . PRO A 1 82 ? -6.062 11.977 25.875 1 98.56 82 PRO A C 1
ATOM 604 O O . PRO A 1 82 ? -6.996 11.25 26.234 1 98.56 82 PRO A O 1
ATOM 607 N N . GLU A 1 83 ? -6.094 13.297 25.969 1 97.81 83 GLU A N 1
ATOM 608 C CA . GLU A 1 83 ? -7.219 13.969 26.609 1 97.81 83 GLU A CA 1
ATOM 609 C C . GLU A 1 83 ? -8.523 13.688 25.875 1 97.81 83 GLU A C 1
ATOM 611 O O . GLU A 1 83 ? -9.516 13.289 26.484 1 97.81 83 GLU A O 1
ATOM 616 N N . VAL A 1 84 ? -8.578 13.859 24.609 1 98.5 84 VAL A N 1
ATOM 617 C CA . VAL A 1 84 ? -9.789 13.703 23.812 1 98.5 84 VAL A CA 1
ATOM 618 C C . VAL A 1 84 ? -10.117 12.219 23.641 1 98.5 84 VAL A C 1
ATOM 620 O O . VAL A 1 84 ? -11.281 11.828 23.656 1 98.5 84 VAL A O 1
ATOM 623 N N . ALA A 1 85 ? -9.086 11.352 23.578 1 98.5 85 ALA A N 1
ATOM 624 C CA . ALA A 1 85 ? -9.266 9.914 23.391 1 98.5 85 ALA A CA 1
ATOM 625 C C . ALA A 1 85 ? -9.984 9.289 24.578 1 98.5 85 ALA A C 1
ATOM 627 O O . ALA A 1 85 ? -10.594 8.227 24.453 1 98.5 85 ALA A O 1
ATOM 628 N N . ALA A 1 86 ? -9.906 9.922 25.688 1 97.62 86 ALA A N 1
ATOM 629 C CA . ALA A 1 86 ? -10.57 9.414 26.875 1 97.62 86 ALA A CA 1
ATOM 630 C C . ALA A 1 86 ? -12.086 9.477 26.75 1 97.62 86 ALA A C 1
ATOM 632 O O . ALA A 1 86 ? -12.805 8.727 27.406 1 97.62 86 ALA A O 1
ATOM 633 N N . SER A 1 87 ? -12.555 10.312 25.828 1 97.69 87 SER A N 1
ATOM 634 C CA . SER A 1 87 ? -13.992 10.547 25.797 1 97.69 87 SER A CA 1
ATOM 635 C C . SER A 1 87 ? -14.562 10.25 24.406 1 97.69 87 SER A C 1
ATOM 637 O O . SER A 1 87 ? -15.773 10.07 24.25 1 97.69 87 SER A O 1
ATOM 639 N N . PHE A 1 88 ? -13.734 10.258 23.406 1 98.62 88 PHE A N 1
ATOM 640 C CA . PHE A 1 88 ? -14.195 10.109 22.031 1 98.62 88 PHE A CA 1
ATOM 641 C C . PHE A 1 88 ? -13.297 9.141 21.266 1 98.62 88 PHE A C 1
ATOM 643 O O . PHE A 1 88 ? -12.133 8.945 21.625 1 98.62 88 PHE A O 1
ATOM 650 N N . ASN A 1 89 ? -13.836 8.445 20.188 1 98.88 89 ASN A N 1
ATOM 651 C CA . ASN A 1 89 ? -12.961 7.898 19.156 1 98.88 89 ASN A CA 1
ATOM 652 C C . ASN A 1 89 ? -12.164 8.992 18.453 1 98.88 89 ASN A C 1
ATOM 654 O O . ASN A 1 89 ? -12.711 10.039 18.109 1 98.88 89 ASN A O 1
ATOM 658 N N . THR A 1 90 ? -10.852 8.766 18.266 1 98.88 90 THR A N 1
ATOM 659 C CA . THR A 1 90 ? -10.039 9.836 17.703 1 98.88 90 THR A CA 1
ATOM 660 C C . THR A 1 90 ? -9.133 9.305 16.594 1 98.88 90 THR A C 1
ATOM 662 O O . THR A 1 90 ? -8.852 8.109 16.547 1 98.88 90 THR A O 1
ATOM 665 N N . ILE A 1 91 ? -8.734 10.156 15.734 1 98.88 91 ILE A N 1
ATOM 666 C CA . ILE A 1 91 ? -7.641 9.922 14.797 1 98.88 91 ILE A CA 1
ATOM 667 C C . ILE A 1 91 ? -6.754 11.164 14.711 1 98.88 91 ILE A C 1
ATOM 669 O O . ILE A 1 91 ? -7.227 12.289 14.922 1 98.88 91 ILE A O 1
ATOM 673 N N . ASP A 1 92 ? -5.473 10.977 14.414 1 98.81 92 ASP A N 1
ATOM 674 C CA . ASP A 1 92 ? -4.59 12.141 14.305 1 98.81 92 ASP A CA 1
ATOM 675 C C . ASP A 1 92 ? -3.436 11.859 13.344 1 98.81 92 ASP A C 1
ATOM 677 O O . ASP A 1 92 ? -3.277 10.734 12.867 1 98.81 92 ASP A O 1
ATOM 681 N N . SER A 1 93 ? -2.686 12.875 13.016 1 98.25 93 SER A N 1
ATOM 682 C CA . SER A 1 93 ? -1.542 12.766 12.117 1 98.25 93 SER A CA 1
ATOM 683 C C . SER A 1 93 ? -0.231 13.016 12.852 1 98.25 93 SER A C 1
ATOM 685 O O . SER A 1 93 ? 0.698 13.602 12.297 1 98.25 93 SER A O 1
ATOM 687 N N . PHE A 1 94 ? -0.136 12.586 14.133 1 98.06 94 PHE A N 1
ATOM 688 C CA . PHE A 1 94 ? 1.097 12.742 14.898 1 98.06 94 PHE A CA 1
ATOM 689 C C . PHE A 1 94 ? 2.289 12.211 14.109 1 98.06 94 PHE A C 1
ATOM 691 O O . PHE A 1 94 ? 2.291 11.055 13.672 1 98.06 94 PHE A O 1
ATOM 698 N N . ASP A 1 95 ? 3.404 13.055 13.992 1 95.88 95 ASP A N 1
ATOM 699 C CA . ASP A 1 95 ? 4.426 12.641 13.039 1 95.88 95 ASP A CA 1
ATOM 700 C C . ASP A 1 95 ? 5.828 12.812 13.617 1 95.88 95 ASP A C 1
ATOM 702 O O . ASP A 1 95 ? 6.809 12.859 12.875 1 95.88 95 ASP A O 1
ATOM 706 N N . THR A 1 96 ? 5.953 13.086 14.961 1 94.56 96 THR A N 1
ATOM 707 C CA . THR A 1 96 ? 7.285 13.031 15.555 1 94.56 96 THR A CA 1
ATOM 708 C C . THR A 1 96 ? 7.754 11.586 15.695 1 94.56 96 THR A C 1
ATOM 710 O O . THR A 1 96 ? 7.566 10.969 16.75 1 94.56 96 THR A O 1
ATOM 713 N N . HIS A 1 97 ? 8.406 11.102 14.75 1 94.62 97 HIS A N 1
ATOM 714 C CA . HIS A 1 97 ? 8.703 9.688 14.578 1 94.62 97 HIS A CA 1
ATOM 715 C C . HIS A 1 97 ? 9.305 9.094 15.852 1 94.62 97 HIS A C 1
ATOM 717 O O . HIS A 1 97 ? 8.82 8.078 16.359 1 94.62 97 HIS A O 1
ATOM 723 N N . ALA A 1 98 ? 10.25 9.758 16.438 1 94.56 98 ALA A N 1
ATOM 724 C CA . ALA A 1 98 ? 11 9.234 17.578 1 94.56 98 ALA A CA 1
ATOM 725 C C . ALA A 1 98 ? 10.102 9.102 18.812 1 94.56 98 ALA A C 1
ATOM 727 O O . ALA A 1 98 ? 10.414 8.344 19.734 1 94.56 98 ALA A O 1
ATOM 728 N N . LYS A 1 99 ? 8.984 9.781 18.781 1 97.31 99 LYS A N 1
ATOM 729 C CA . LYS A 1 99 ? 8.133 9.836 19.969 1 97.31 99 LYS A CA 1
ATOM 730 C C . LYS A 1 99 ? 6.844 9.055 19.766 1 97.31 99 LYS A C 1
ATOM 732 O O . LYS A 1 99 ? 5.965 9.055 20.625 1 97.31 99 LYS A O 1
ATOM 737 N N . ILE A 1 100 ? 6.727 8.359 18.703 1 98 100 ILE A N 1
ATOM 738 C CA . ILE A 1 100 ? 5.48 7.68 18.375 1 98 100 ILE A CA 1
ATOM 739 C C . ILE A 1 100 ? 5.203 6.586 19.391 1 98 100 ILE A C 1
ATOM 741 O O . ILE A 1 100 ? 4.074 6.445 19.875 1 98 100 ILE A O 1
ATOM 745 N N . PRO A 1 101 ? 6.207 5.805 19.844 1 98.44 101 PRO A N 1
ATOM 746 C CA . PRO A 1 101 ? 5.902 4.766 20.828 1 98.44 101 PRO A CA 1
ATOM 747 C C . PRO A 1 101 ? 5.336 5.332 22.125 1 98.44 101 PRO A C 1
ATOM 749 O O . PRO A 1 101 ? 4.348 4.816 22.656 1 98.44 101 PRO A O 1
ATOM 752 N N . GLU A 1 102 ? 5.961 6.406 22.562 1 98.5 102 GLU A N 1
ATOM 753 C CA . GLU A 1 102 ? 5.473 7.043 23.781 1 98.5 102 GLU A CA 1
ATOM 754 C C . GLU A 1 102 ? 4.074 7.617 23.578 1 98.5 102 GLU A C 1
ATOM 756 O O . GLU A 1 102 ? 3.201 7.445 24.438 1 98.5 102 GLU A O 1
ATOM 761 N N . TYR A 1 103 ? 3.906 8.305 22.531 1 98.69 103 TYR A N 1
ATOM 762 C CA . TYR A 1 103 ? 2.602 8.867 22.219 1 98.69 103 TYR A CA 1
ATOM 763 C C . TYR A 1 103 ? 1.538 7.781 22.141 1 98.69 103 TYR A C 1
ATOM 765 O O . TYR A 1 103 ? 0.445 7.934 22.688 1 98.69 103 TYR A O 1
ATOM 773 N N . PHE A 1 104 ? 1.817 6.68 21.5 1 98.81 104 PHE A N 1
ATOM 774 C CA . PHE A 1 104 ? 0.911 5.543 21.391 1 98.81 104 PHE A CA 1
ATOM 775 C C . PHE A 1 104 ? 0.496 5.043 22.766 1 98.81 104 PHE A C 1
ATOM 777 O O . PHE A 1 104 ? -0.688 4.812 23.016 1 98.81 104 PHE A O 1
ATOM 784 N N . ALA A 1 105 ? 1.448 4.824 23.594 1 98.75 105 ALA A N 1
ATOM 785 C CA . ALA A 1 105 ? 1.177 4.289 24.938 1 98.75 105 ALA A CA 1
ATOM 786 C C . ALA A 1 105 ? 0.219 5.195 25.703 1 98.75 105 ALA A C 1
ATOM 788 O O . ALA A 1 105 ? -0.706 4.715 26.359 1 98.75 105 ALA A O 1
ATOM 789 N N . ASN A 1 106 ? 0.453 6.5 25.609 1 98.88 106 ASN A N 1
ATOM 790 C CA . ASN A 1 106 ? -0.393 7.461 26.312 1 98.88 106 ASN A CA 1
ATOM 791 C C . ASN A 1 106 ? -1.817 7.453 25.766 1 98.88 106 ASN A C 1
ATOM 793 O O . ASN A 1 106 ? -2.781 7.457 26.531 1 98.88 106 ASN A O 1
ATOM 797 N N . VAL A 1 107 ? -1.93 7.43 24.484 1 98.88 107 VAL A N 1
ATOM 798 C CA . VAL A 1 107 ? -3.24 7.445 23.844 1 98.88 107 VAL A CA 1
ATOM 799 C C . VAL A 1 107 ? -3.959 6.121 24.109 1 98.88 107 VAL A C 1
ATOM 801 O O . VAL A 1 107 ? -5.168 6.102 24.328 1 98.88 107 VAL A O 1
ATOM 804 N N . ASP A 1 108 ? -3.195 5.035 24.031 1 98.88 108 ASP A N 1
ATOM 805 C CA . ASP A 1 108 ? -3.768 3.717 24.281 1 98.88 108 ASP A CA 1
ATOM 806 C C . ASP A 1 108 ? -4.387 3.639 25.672 1 98.88 108 ASP A C 1
ATOM 808 O O . ASP A 1 108 ? -5.508 3.152 25.828 1 98.88 108 ASP A O 1
ATOM 812 N N . LYS A 1 109 ? -3.646 4.102 26.672 1 98.81 109 LYS A N 1
ATOM 813 C CA . LYS A 1 109 ? -4.148 4.102 28.047 1 98.81 109 LYS A CA 1
ATOM 814 C C . LYS A 1 109 ? -5.453 4.887 28.141 1 98.81 109 LYS A C 1
ATOM 816 O O . LYS A 1 109 ? -6.441 4.387 28.688 1 98.81 109 LYS A O 1
ATOM 821 N N . ALA A 1 110 ? -5.488 6.051 27.594 1 98.81 110 ALA A N 1
ATOM 822 C CA . ALA A 1 110 ? -6.652 6.926 27.688 1 98.81 110 ALA A CA 1
ATOM 823 C C . ALA A 1 110 ? -7.844 6.332 26.938 1 98.81 110 ALA A C 1
ATOM 825 O O . ALA A 1 110 ? -8.969 6.332 27.453 1 98.81 110 ALA A O 1
ATOM 826 N N . ALA A 1 111 ? -7.586 5.844 25.734 1 98.81 111 ALA A N 1
ATOM 827 C CA . ALA A 1 111 ? -8.648 5.285 24.891 1 98.81 111 ALA A CA 1
ATOM 828 C C . ALA A 1 111 ? -9.281 4.066 25.562 1 98.81 111 ALA A C 1
ATOM 830 O O . ALA A 1 111 ? -10.508 3.906 25.531 1 98.81 111 ALA A O 1
ATOM 831 N N . LYS A 1 112 ? -8.469 3.178 26.125 1 98.75 112 LYS A N 1
ATOM 832 C CA . LYS A 1 112 ? -8.977 1.99 26.797 1 98.75 112 LYS A CA 1
ATOM 833 C C . LYS A 1 112 ? -9.805 2.369 28.031 1 98.75 112 LYS A C 1
ATOM 835 O O . LYS A 1 112 ? -10.859 1.785 28.281 1 98.75 112 LYS A O 1
ATOM 840 N N . GLU A 1 113 ? -9.305 3.346 28.766 1 98.19 113 GLU A N 1
ATOM 841 C CA . GLU A 1 113 ? -10.047 3.82 29.922 1 98.19 113 GLU A CA 1
ATOM 842 C C . GLU A 1 113 ? -11.414 4.352 29.531 1 98.19 113 GLU A C 1
ATOM 844 O O . GLU A 1 113 ? -12.391 4.176 30.266 1 98.19 113 GLU A O 1
ATOM 849 N N . GLY A 1 114 ? -11.5 4.973 28.469 1 97.62 114 GLY A N 1
ATOM 850 C CA . GLY A 1 114 ? -12.742 5.559 28 1 97.62 114 GLY A CA 1
ATOM 851 C C . GLY A 1 114 ? -13.555 4.625 27.109 1 97.62 114 GLY A C 1
ATOM 852 O O . GLY A 1 114 ? -14.656 4.969 26.688 1 97.62 114 GLY A O 1
ATOM 853 N N . ASN A 1 115 ? -13.016 3.436 26.828 1 98.25 115 ASN A N 1
ATOM 854 C CA . ASN A 1 115 ? -13.625 2.461 25.938 1 98.25 115 ASN A CA 1
ATOM 855 C C . ASN A 1 115 ? -13.82 3.035 24.531 1 98.25 115 ASN A C 1
ATOM 857 O O . ASN A 1 115 ? -14.906 2.928 23.953 1 98.25 115 ASN A O 1
ATOM 861 N N . ASN A 1 116 ? -12.781 3.697 24 1 98.62 116 ASN A N 1
ATOM 862 C CA . ASN A 1 116 ? -12.805 4.324 22.688 1 98.62 116 ASN A CA 1
ATOM 863 C C . ASN A 1 116 ? -11.672 3.811 21.797 1 98.62 116 ASN A C 1
ATOM 865 O O . ASN A 1 116 ? -10.719 3.211 22.297 1 98.62 116 ASN A O 1
ATOM 869 N N . ILE A 1 117 ? -11.797 4.016 20.5 1 98.81 117 ILE A N 1
ATOM 870 C CA . ILE A 1 117 ? -10.758 3.73 19.516 1 98.81 117 ILE A CA 1
ATOM 871 C C . ILE A 1 117 ? -9.992 5.008 19.203 1 98.81 117 ILE A C 1
ATOM 873 O O . ILE A 1 117 ? -10.586 6.078 19.047 1 98.81 117 ILE A O 1
ATOM 877 N N . SER A 1 118 ? -8.688 4.891 19.125 1 98.94 118 SER A N 1
ATOM 878 C CA . SER A 1 118 ? -7.859 5.996 18.656 1 98.94 118 SER A CA 1
ATOM 879 C C . SER A 1 118 ? -6.816 5.523 17.656 1 98.94 118 SER A C 1
ATOM 881 O O . SER A 1 118 ? -5.988 4.664 17.953 1 98.94 118 SER A O 1
ATOM 883 N N . ILE A 1 119 ? -6.879 6.02 16.453 1 98.94 119 ILE A N 1
ATOM 884 C CA . ILE A 1 119 ? -5.875 5.688 15.445 1 98.94 119 ILE A CA 1
ATOM 885 C C . ILE A 1 119 ? -4.879 6.836 15.305 1 98.94 119 ILE A C 1
ATOM 887 O O . ILE A 1 119 ? -5.254 7.953 14.953 1 98.94 119 ILE A O 1
ATOM 891 N N . ILE A 1 120 ? -3.596 6.562 15.539 1 98.81 120 ILE A N 1
ATOM 892 C CA . ILE A 1 120 ? -2.623 7.645 15.609 1 98.81 120 ILE A CA 1
ATOM 893 C C . ILE A 1 120 ? -1.714 7.605 14.383 1 98.81 120 ILE A C 1
ATOM 895 O O . ILE A 1 120 ? -1.607 6.574 13.719 1 98.81 120 ILE A O 1
ATOM 899 N N . SER A 1 121 ? -1.042 8.734 14.109 1 98.31 121 SER A N 1
ATOM 900 C CA . SER A 1 121 ? 0.02 8.836 13.109 1 98.31 121 SER A CA 1
ATOM 901 C C . SER A 1 121 ? -0.476 8.422 11.727 1 98.31 121 SER A C 1
ATOM 903 O O . SER A 1 121 ? 0.129 7.57 11.078 1 98.31 121 SER A O 1
ATOM 905 N N . VAL A 1 122 ? -1.581 9.07 11.328 1 98.62 122 VAL A N 1
ATOM 906 C CA . VAL A 1 122 ? -2.232 8.805 10.047 1 98.62 122 VAL A CA 1
ATOM 907 C C . VAL A 1 122 ? -1.912 9.922 9.062 1 98.62 122 VAL A C 1
ATOM 909 O O . VAL A 1 122 ? -2.057 11.102 9.383 1 98.62 122 VAL A O 1
ATOM 912 N N . GLY A 1 123 ? -1.487 9.625 7.887 1 97.69 123 GLY A N 1
ATOM 913 C CA . GLY A 1 123 ? -1.118 10.562 6.844 1 97.69 123 GLY A CA 1
ATOM 914 C C . GLY A 1 123 ? -0.31 9.93 5.727 1 97.69 123 GLY A C 1
ATOM 915 O O . GLY A 1 123 ? -0.574 8.789 5.328 1 97.69 123 GLY A O 1
ATOM 916 N N . TRP A 1 124 ? 0.604 10.703 5.16 1 96 124 TRP A N 1
ATOM 917 C CA . TRP A 1 124 ? 1.438 10.133 4.105 1 96 124 TRP A CA 1
ATOM 918 C C . TRP A 1 124 ? 2.764 9.633 4.672 1 96 124 TRP A C 1
ATOM 920 O O . TRP A 1 124 ? 3.287 8.609 4.234 1 96 124 TRP A O 1
ATOM 930 N N . ASP A 1 125 ? 3.367 10.383 5.742 1 95.69 125 ASP A N 1
ATOM 931 C CA . ASP A 1 125 ? 4.547 9.914 6.457 1 95.69 125 ASP A CA 1
ATOM 932 C C . ASP A 1 125 ? 4.633 10.539 7.848 1 95.69 125 ASP A C 1
ATOM 934 O O . ASP A 1 125 ? 5.164 11.641 8.008 1 95.69 125 ASP A O 1
ATOM 938 N N . PRO A 1 126 ? 4.316 9.758 8.953 1 97.38 126 PRO A N 1
ATOM 939 C CA . PRO A 1 126 ? 3.904 8.352 8.867 1 97.38 126 PRO A CA 1
ATOM 940 C C . PRO A 1 126 ? 2.57 8.172 8.141 1 97.38 126 PRO A C 1
ATOM 942 O O . PRO A 1 126 ? 1.741 9.086 8.133 1 97.38 126 PRO A O 1
ATOM 945 N N . GLY A 1 127 ? 2.314 7.039 7.688 1 98 127 GLY A N 1
ATOM 946 C CA . GLY A 1 127 ? 1.109 6.691 6.949 1 98 127 GLY A CA 1
ATOM 947 C C . GLY A 1 127 ? 1.382 5.828 5.73 1 98 127 GLY A C 1
ATOM 948 O O . GLY A 1 127 ? 1.91 4.723 5.855 1 98 127 GLY A O 1
ATOM 949 N N . MET A 1 128 ? 1.109 6.387 4.559 1 98.62 128 MET A N 1
ATOM 950 C CA . MET A 1 128 ? 1.18 5.633 3.311 1 98.62 128 MET A CA 1
ATOM 951 C C . MET A 1 128 ? 2.602 5.148 3.049 1 98.62 128 MET A C 1
ATOM 953 O O . MET A 1 128 ? 2.805 4.012 2.613 1 98.62 128 MET A O 1
ATOM 957 N N . PHE A 1 129 ? 3.619 6.008 3.297 1 98.5 129 PHE A N 1
ATOM 958 C CA . PHE A 1 129 ? 5.004 5.582 3.129 1 98.5 129 PHE A CA 1
ATOM 959 C C . PHE A 1 129 ? 5.344 4.449 4.09 1 98.5 129 PHE A C 1
ATOM 961 O O . PHE A 1 129 ? 5.969 3.463 3.695 1 98.5 129 PHE A O 1
ATOM 968 N N . SER A 1 130 ? 4.902 4.602 5.328 1 98.62 130 SER A N 1
ATOM 969 C CA . SER A 1 130 ? 5.148 3.568 6.332 1 98.62 130 SER A CA 1
ATOM 970 C C . SER A 1 130 ? 4.535 2.236 5.914 1 98.62 130 SER A C 1
ATOM 972 O O . SER A 1 130 ? 5.168 1.187 6.047 1 98.62 130 SER A O 1
ATOM 974 N N . LEU A 1 131 ? 3.305 2.281 5.434 1 98.56 131 LEU A N 1
ATOM 975 C CA . LEU A 1 131 ? 2.602 1.084 4.988 1 98.56 131 LEU A CA 1
ATOM 976 C C . LEU A 1 131 ? 3.375 0.377 3.881 1 98.56 131 LEU A C 1
ATOM 978 O O . LEU A 1 131 ? 3.576 -0.838 3.938 1 98.56 131 LEU A O 1
ATOM 982 N N . ASN A 1 132 ? 3.771 1.177 2.92 1 98.56 132 ASN A N 1
ATOM 983 C CA . ASN A 1 132 ? 4.43 0.565 1.77 1 98.56 132 ASN A CA 1
ATOM 984 C C . ASN A 1 132 ? 5.809 0.025 2.135 1 98.56 132 ASN A C 1
ATOM 986 O O . ASN A 1 132 ? 6.246 -0.99 1.591 1 98.56 132 ASN A O 1
ATOM 990 N N . ARG A 1 133 ? 6.539 0.686 3.094 1 98.5 133 ARG A N 1
ATOM 991 C CA . ARG A 1 133 ? 7.766 0.1 3.623 1 98.5 133 ARG A CA 1
ATOM 992 C C . ARG A 1 133 ? 7.492 -1.254 4.27 1 98.5 133 ARG A C 1
ATOM 994 O O . ARG A 1 133 ? 8.203 -2.227 4.012 1 98.5 133 ARG A O 1
ATOM 1001 N N . LEU A 1 134 ? 6.461 -1.309 5.066 1 98.69 134 LEU A N 1
ATOM 1002 C CA . LEU A 1 134 ? 6.148 -2.523 5.809 1 98.69 134 LEU A CA 1
ATOM 1003 C C . LEU A 1 134 ? 5.793 -3.664 4.859 1 98.69 134 LEU A C 1
ATOM 1005 O O . LEU A 1 134 ? 6.316 -4.773 4.992 1 98.69 134 LEU A O 1
ATOM 1009 N N . TYR A 1 135 ? 4.879 -3.414 3.896 1 98.81 135 TYR A N 1
ATOM 1010 C CA . TYR A 1 135 ? 4.527 -4.445 2.928 1 98.81 135 TYR A CA 1
ATOM 1011 C C . TYR A 1 135 ? 5.766 -4.957 2.201 1 98.81 135 TYR A C 1
ATOM 1013 O O . TYR A 1 135 ? 5.988 -6.168 2.113 1 98.81 135 TYR A O 1
ATOM 1021 N N . ALA A 1 136 ? 6.555 -4.008 1.693 1 98.75 136 ALA A N 1
ATOM 1022 C CA . ALA A 1 136 ? 7.715 -4.359 0.877 1 98.75 136 ALA A CA 1
ATOM 1023 C C . ALA A 1 136 ? 8.719 -5.188 1.675 1 98.75 136 ALA A C 1
ATOM 1025 O O . ALA A 1 136 ? 9.227 -6.195 1.183 1 98.75 136 ALA A O 1
ATOM 1026 N N . GLU A 1 137 ? 8.945 -4.816 2.906 1 98.56 137 GLU A N 1
ATOM 1027 C CA . GLU A 1 137 ? 9.938 -5.496 3.725 1 98.56 137 GLU A CA 1
ATOM 1028 C C . GLU A 1 137 ? 9.43 -6.855 4.203 1 98.56 137 GLU A C 1
ATOM 1030 O O . GLU A 1 137 ? 10.227 -7.758 4.477 1 98.56 137 GLU A O 1
ATOM 1035 N N . SER A 1 138 ? 8.094 -6.973 4.309 1 98.62 138 SER A N 1
ATOM 1036 C CA . SER A 1 138 ? 7.512 -8.25 4.703 1 98.62 138 SER A CA 1
ATOM 1037 C C . SER A 1 138 ? 7.582 -9.266 3.562 1 98.62 138 SER A C 1
ATOM 1039 O O . SER A 1 138 ? 7.664 -10.469 3.799 1 98.62 138 SER A O 1
ATOM 1041 N N . ILE A 1 139 ? 7.586 -8.797 2.328 1 98.56 139 ILE A N 1
ATOM 1042 C CA . ILE A 1 139 ? 7.562 -9.656 1.15 1 98.56 139 ILE A CA 1
ATOM 1043 C C . ILE A 1 139 ? 8.992 -9.992 0.729 1 98.56 139 ILE A C 1
ATOM 1045 O O . ILE A 1 139 ? 9.328 -11.164 0.54 1 98.56 139 ILE A O 1
ATOM 1049 N N . LEU A 1 140 ? 9.781 -8.93 0.53 1 98.25 140 LEU A N 1
ATOM 1050 C CA . LEU A 1 140 ? 11.195 -9.102 0.225 1 98.25 140 LEU A CA 1
ATOM 1051 C C . LEU A 1 140 ? 12.047 -8.961 1.484 1 98.25 140 LEU A C 1
ATOM 1053 O O . LEU A 1 140 ? 12.609 -7.895 1.745 1 98.25 140 LEU A O 1
ATOM 1057 N N . VAL A 1 141 ? 12.234 -10.047 2.217 1 97.25 141 VAL A N 1
ATOM 1058 C CA . VAL A 1 141 ? 12.812 -10.023 3.555 1 97.25 141 VAL A CA 1
ATOM 1059 C C . VAL A 1 141 ? 14.305 -9.711 3.467 1 97.25 141 VAL A C 1
ATOM 1061 O O . VAL A 1 141 ? 14.883 -9.156 4.402 1 97.25 141 VAL A O 1
ATOM 1064 N N . GLN A 1 142 ? 14.922 -10.086 2.416 1 95.75 142 GLN A N 1
ATOM 1065 C CA . GLN A 1 142 ? 16.312 -9.711 2.17 1 95.75 142 GLN A CA 1
ATOM 1066 C C . GLN A 1 142 ? 16.406 -8.586 1.146 1 95.75 142 GLN A C 1
ATOM 1068 O O . GLN A 1 142 ? 15.969 -8.734 0.005 1 95.75 142 GLN A O 1
ATOM 1073 N N . GLY A 1 143 ? 16.875 -7.5 1.54 1 96.5 143 GLY A N 1
ATOM 1074 C CA . GLY A 1 143 ? 16.984 -6.363 0.641 1 96.5 143 GLY A CA 1
ATOM 1075 C C . GLY A 1 143 ? 17.219 -5.051 1.365 1 96.5 143 GLY A C 1
ATOM 1076 O O . GLY A 1 143 ? 17.578 -5.043 2.545 1 96.5 143 GLY A O 1
ATOM 1077 N N . SER A 1 144 ? 17.125 -3.961 0.634 1 97.5 144 SER A N 1
ATOM 1078 C CA . SER A 1 144 ? 17.328 -2.615 1.158 1 97.5 144 SER A CA 1
ATOM 1079 C C . SER A 1 144 ? 16.156 -1.706 0.825 1 97.5 144 SER A C 1
ATOM 1081 O O . SER A 1 144 ? 15.586 -1.787 -0.267 1 97.5 144 SER A O 1
ATOM 1083 N N . THR A 1 145 ? 15.828 -0.894 1.796 1 97.62 145 THR A N 1
ATOM 1084 C CA . THR A 1 145 ? 14.758 0.071 1.604 1 97.62 145 THR A CA 1
ATOM 1085 C C . THR A 1 145 ? 15.297 1.497 1.619 1 97.62 145 THR A C 1
ATOM 1087 O O . THR A 1 145 ? 16.141 1.836 2.449 1 97.62 145 THR A O 1
ATOM 1090 N N . TYR A 1 146 ? 14.867 2.318 0.684 1 97.38 146 TYR A N 1
ATOM 1091 C CA . TYR A 1 146 ? 15.234 3.725 0.571 1 97.38 146 TYR A CA 1
ATOM 1092 C C . TYR A 1 146 ? 13.992 4.613 0.566 1 97.38 146 TYR A C 1
ATOM 1094 O O . TYR A 1 146 ? 12.984 4.281 -0.061 1 97.38 146 TYR A O 1
ATOM 1102 N N . THR A 1 147 ? 14.016 5.656 1.279 1 96.25 147 THR A N 1
ATOM 1103 C CA . THR A 1 147 ? 12.953 6.66 1.261 1 96.25 147 THR A CA 1
ATOM 1104 C C . THR A 1 147 ? 13.5 8.016 0.825 1 96.25 147 THR A C 1
ATOM 1106 O O . THR A 1 147 ? 14.523 8.477 1.34 1 96.25 147 THR A O 1
ATOM 1109 N N . PHE A 1 148 ? 12.914 8.609 -0.148 1 96.5 148 PHE A N 1
ATOM 1110 C CA . PHE A 1 148 ? 13.211 9.945 -0.632 1 96.5 148 PHE A CA 1
ATOM 1111 C C . PHE A 1 148 ? 12.023 10.875 -0.424 1 96.5 148 PHE A C 1
ATOM 1113 O O . PHE A 1 148 ? 10.883 10.5 -0.702 1 96.5 148 PHE A O 1
ATOM 1120 N N . TRP A 1 149 ? 12.25 12.039 0.059 1 95.56 149 TRP A N 1
ATOM 1121 C CA . TRP A 1 149 ? 11.195 13.016 0.299 1 95.56 149 TRP A CA 1
ATOM 1122 C C . TRP A 1 149 ? 11.305 14.188 -0.671 1 95.56 149 TRP A C 1
ATOM 1124 O O . TRP A 1 149 ? 12.398 14.711 -0.902 1 95.56 149 TRP A O 1
ATOM 1134 N N . GLY A 1 150 ? 10.18 14.617 -1.129 1 94.5 150 GLY A N 1
ATOM 1135 C CA . GLY A 1 150 ? 10.148 15.789 -1.988 1 94.5 150 GLY A CA 1
ATOM 1136 C C . GLY A 1 150 ? 10.141 15.445 -3.467 1 94.5 150 GLY A C 1
ATOM 1137 O O . GLY A 1 150 ? 10.109 14.266 -3.836 1 94.5 150 GLY A O 1
ATOM 1138 N N . LYS A 1 151 ? 10.117 16.469 -4.227 1 94.62 151 LYS A N 1
ATOM 1139 C CA . LYS A 1 151 ? 10.195 17.891 -3.889 1 94.62 151 LYS A CA 1
ATOM 1140 C C . LYS A 1 151 ? 9.008 18.312 -3.039 1 94.62 151 LYS A C 1
ATOM 1142 O O . LYS A 1 151 ? 7.855 18.031 -3.381 1 94.62 151 LYS A O 1
ATOM 1147 N N . GLY A 1 152 ? 9.297 18.891 -1.876 1 96.75 152 GLY A N 1
ATOM 1148 C CA . GLY A 1 152 ? 8.219 19.266 -0.98 1 96.75 152 GLY A CA 1
ATOM 1149 C C . GLY A 1 152 ? 8.641 20.281 0.063 1 96.75 152 GLY A C 1
ATOM 1150 O O . GLY A 1 152 ? 9.805 20.328 0.461 1 96.75 152 GLY A O 1
ATOM 1151 N N . VAL A 1 153 ? 7.633 21.078 0.497 1 96 153 VAL A N 1
ATOM 1152 C CA . VAL A 1 153 ? 7.863 22.125 1.497 1 96 153 VAL A CA 1
ATOM 1153 C C . VAL A 1 153 ? 8.031 21.484 2.873 1 96 153 VAL A C 1
ATOM 1155 O O . VAL A 1 153 ? 7.266 20.594 3.256 1 96 153 VAL A O 1
ATOM 1158 N N . SER A 1 154 ? 9.055 21.859 3.547 1 92.25 154 SER A N 1
ATOM 1159 C CA . SER A 1 154 ? 9.219 21.531 4.957 1 92.25 154 SER A CA 1
ATOM 1160 C C . SER A 1 154 ? 8.883 22.719 5.848 1 92.25 154 SER A C 1
ATOM 1162 O O . SER A 1 154 ? 9.617 23.719 5.871 1 92.25 154 SER A O 1
ATOM 1164 N N . GLN A 1 155 ? 7.871 22.531 6.613 1 86.19 155 GLN A N 1
ATOM 1165 C CA . GLN A 1 155 ? 7.43 23.625 7.473 1 86.19 155 GLN A CA 1
ATOM 1166 C C . GLN A 1 155 ? 8.469 23.938 8.547 1 86.19 155 GLN A C 1
ATOM 1168 O O . GLN A 1 155 ? 8.742 25.094 8.836 1 86.19 155 GLN A O 1
ATOM 1173 N N . GLY A 1 156 ? 9 22.859 9.141 1 87.81 156 GLY A N 1
ATOM 1174 C CA . GLY A 1 156 ? 10.008 23.062 10.164 1 87.81 156 GLY A CA 1
ATOM 1175 C C . GLY A 1 156 ? 11.242 23.781 9.656 1 87.81 156 GLY A C 1
ATOM 1176 O O . GLY A 1 156 ? 11.734 24.719 10.297 1 87.81 156 GLY A O 1
ATOM 1177 N N . HIS A 1 157 ? 11.711 23.422 8.516 1 93.75 157 HIS A N 1
ATOM 1178 C CA . HIS A 1 157 ? 12.891 24.062 7.93 1 93.75 157 HIS A CA 1
ATOM 1179 C C . HIS A 1 157 ? 12.594 25.5 7.523 1 93.75 157 HIS A C 1
ATOM 1181 O O . HIS A 1 157 ? 13.438 26.391 7.711 1 93.75 157 HIS A O 1
ATOM 1187 N N . SER A 1 158 ? 11.445 25.688 6.969 1 95.56 158 SER A N 1
ATOM 1188 C CA . SER A 1 158 ? 11.055 27.047 6.594 1 95.56 158 SER A CA 1
ATOM 1189 C C . SER A 1 158 ? 11.023 27.969 7.809 1 95.56 158 SER A C 1
ATOM 1191 O O . SER A 1 158 ? 11.523 29.094 7.758 1 95.56 158 SER A O 1
ATOM 1193 N N . ASP A 1 159 ? 10.469 27.453 8.844 1 93.5 159 ASP A N 1
ATOM 1194 C CA . ASP A 1 159 ? 10.375 28.234 10.078 1 93.5 159 ASP A CA 1
ATOM 1195 C C . ASP A 1 159 ? 11.766 28.547 10.633 1 93.5 159 ASP A C 1
ATOM 1197 O O . ASP A 1 159 ? 12 29.656 11.133 1 93.5 159 ASP A O 1
ATOM 1201 N N . ALA A 1 160 ? 12.602 27.594 10.594 1 94.25 160 ALA A N 1
ATOM 1202 C CA . ALA A 1 160 ? 13.961 27.781 11.086 1 94.25 160 ALA A CA 1
ATOM 1203 C C . ALA A 1 160 ? 14.648 28.938 10.352 1 94.25 160 ALA A C 1
ATOM 1205 O O . ALA A 1 160 ? 15.359 29.734 10.969 1 94.25 160 ALA A O 1
ATOM 1206 N N . ILE A 1 161 ? 14.453 29.016 9.094 1 97.44 161 ILE A N 1
ATOM 1207 C CA . ILE A 1 161 ? 15.047 30.078 8.305 1 97.44 161 ILE A CA 1
ATOM 1208 C C . ILE A 1 161 ? 14.438 31.422 8.703 1 97.44 161 ILE A C 1
ATOM 1210 O O . ILE A 1 161 ? 15.148 32.406 8.836 1 97.44 161 ILE A O 1
ATOM 1214 N N . ARG A 1 162 ? 13.18 31.422 8.914 1 97.25 162 ARG A N 1
ATOM 1215 C CA . ARG A 1 162 ? 12.461 32.656 9.203 1 97.25 162 ARG A CA 1
ATOM 1216 C C . ARG A 1 162 ? 12.875 33.25 10.555 1 97.25 162 ARG A C 1
ATOM 1218 O O . ARG A 1 162 ? 12.625 34.406 10.836 1 97.25 162 ARG A O 1
ATOM 1225 N N . ARG A 1 163 ? 13.508 32.469 11.305 1 96.38 163 ARG A N 1
ATOM 1226 C CA . ARG A 1 163 ? 13.938 32.938 12.625 1 96.38 163 ARG A CA 1
ATOM 1227 C C . ARG A 1 163 ? 15.312 33.594 12.57 1 96.38 163 ARG A C 1
ATOM 1229 O O . ARG A 1 163 ? 15.766 34.156 13.555 1 96.38 163 ARG A O 1
ATOM 1236 N N . ILE A 1 164 ? 15.938 33.469 11.516 1 97 164 ILE A N 1
ATOM 1237 C CA . ILE A 1 164 ? 17.25 34.094 11.344 1 97 164 ILE A CA 1
ATOM 1238 C C . ILE A 1 164 ? 17.109 35.594 11.258 1 97 164 ILE A C 1
ATOM 1240 O O . ILE A 1 164 ? 16.219 36.125 10.562 1 97 164 ILE A O 1
ATOM 1244 N N . ASP A 1 165 ? 17.953 36.312 11.93 1 97.06 165 ASP A N 1
ATOM 1245 C CA . ASP A 1 165 ? 17.938 37.781 11.906 1 97.06 165 ASP A CA 1
ATOM 1246 C C . ASP A 1 165 ? 18.062 38.312 10.484 1 97.06 165 ASP A C 1
ATOM 1248 O O . ASP A 1 165 ? 18.938 37.875 9.727 1 97.06 165 ASP A O 1
ATOM 1252 N N . GLY A 1 166 ? 17.156 39.219 10.172 1 97.88 166 GLY A N 1
ATOM 1253 C CA . GLY A 1 166 ? 17.203 39.844 8.859 1 97.88 166 GLY A CA 1
ATOM 1254 C C . GLY A 1 166 ? 16.312 39.156 7.836 1 97.88 166 GLY A C 1
ATOM 1255 O O . GLY A 1 166 ? 16.188 39.625 6.703 1 97.88 166 GLY A O 1
ATOM 1256 N N . VAL A 1 167 ? 15.75 38.062 8.18 1 98.44 167 VAL A N 1
ATOM 1257 C CA . VAL A 1 167 ? 14.859 37.344 7.273 1 98.44 167 VAL A CA 1
ATOM 1258 C C . VAL A 1 167 ? 13.414 37.781 7.516 1 98.44 167 VAL A C 1
ATOM 1260 O O . VAL A 1 167 ? 12.922 37.719 8.648 1 98.44 167 VAL A O 1
ATOM 1263 N N . LYS A 1 168 ? 12.789 38.188 6.531 1 98.12 168 LYS A N 1
ATOM 1264 C CA . LYS A 1 168 ? 11.391 38.594 6.598 1 98.12 168 LYS A CA 1
ATOM 1265 C C . LYS A 1 168 ? 10.453 37.406 6.383 1 98.12 168 LYS A C 1
ATOM 1267 O O . LYS A 1 168 ? 9.414 37.312 7.031 1 98.12 168 LYS A O 1
ATOM 1272 N N . ASN A 1 169 ? 10.766 36.594 5.406 1 97.88 169 ASN A N 1
ATOM 1273 C CA . ASN A 1 169 ? 10.008 35.375 5.055 1 97.88 169 ASN A CA 1
ATOM 1274 C C . ASN A 1 169 ? 10.875 34.375 4.328 1 97.88 169 ASN A C 1
ATOM 1276 O O . ASN A 1 169 ? 11.945 34.688 3.816 1 97.88 169 ASN A O 1
ATOM 1280 N N . ALA A 1 170 ? 10.453 33.188 4.402 1 98.31 170 ALA A N 1
ATOM 1281 C CA . ALA A 1 170 ? 11.258 32.156 3.742 1 98.31 170 ALA A CA 1
ATOM 1282 C C . ALA A 1 170 ? 10.461 30.859 3.582 1 98.31 170 ALA A C 1
ATOM 1284 O O . ALA A 1 170 ? 9.484 30.641 4.297 1 98.31 170 ALA A O 1
ATOM 1285 N N . ILE A 1 171 ? 10.883 30.094 2.604 1 97.69 171 ILE A N 1
ATOM 1286 C CA . ILE A 1 171 ? 10.344 28.75 2.385 1 97.69 171 ILE A CA 1
ATOM 1287 C C . ILE A 1 171 ? 11.469 27.812 1.962 1 97.69 171 ILE A C 1
ATOM 1289 O O . ILE A 1 171 ? 12.406 28.219 1.273 1 97.69 171 ILE A O 1
ATOM 1293 N N . GLN A 1 172 ? 11.438 26.672 2.463 1 97.5 172 GLN A N 1
ATOM 1294 C CA . GLN A 1 172 ? 12.445 25.672 2.154 1 97.5 172 GLN A CA 1
ATOM 1295 C C . GLN A 1 172 ? 11.812 24.438 1.515 1 97.5 172 GLN A C 1
ATOM 1297 O O . GLN A 1 172 ? 10.758 23.984 1.952 1 97.5 172 GLN A O 1
ATOM 1302 N N . TYR A 1 173 ? 12.461 23.922 0.455 1 97.56 173 TYR A N 1
ATOM 1303 C CA . TYR A 1 173 ? 12.062 22.688 -0.205 1 97.56 173 TYR A CA 1
ATOM 1304 C C . TYR A 1 173 ? 13.109 21.609 -0.006 1 97.56 173 TYR A C 1
ATOM 1306 O O . TYR A 1 173 ? 14.312 21.859 -0.124 1 97.56 173 TYR A O 1
ATOM 1314 N N . THR A 1 174 ? 12.625 20.422 0.331 1 96.38 174 THR A N 1
ATOM 1315 C CA . THR A 1 174 ? 13.445 19.219 0.255 1 96.38 174 THR A CA 1
ATOM 1316 C C . THR A 1 174 ? 13.297 18.547 -1.109 1 96.38 174 THR A C 1
ATOM 1318 O O . THR A 1 174 ? 12.18 18.281 -1.561 1 96.38 174 THR A O 1
ATOM 1321 N N . VAL A 1 175 ? 14.414 18.297 -1.758 1 96.81 175 VAL A N 1
ATOM 1322 C CA . VAL A 1 175 ? 14.367 17.812 -3.133 1 96.81 175 VAL A CA 1
ATOM 1323 C C . VAL A 1 175 ? 15.234 16.562 -3.27 1 96.81 175 VAL A C 1
ATOM 1325 O O . VAL A 1 175 ? 16.438 16.594 -3.018 1 96.81 175 VAL A O 1
ATOM 1328 N N . PRO A 1 176 ? 14.609 15.438 -3.686 1 96.69 176 PRO A N 1
ATOM 1329 C CA . PRO A 1 176 ? 15.43 14.25 -3.945 1 96.69 176 PRO A CA 1
ATOM 1330 C C . PRO A 1 176 ? 16.438 14.469 -5.07 1 96.69 176 PRO A C 1
ATOM 1332 O O . PRO A 1 176 ? 16.141 15.141 -6.059 1 96.69 176 PRO A O 1
ATOM 1335 N N . ILE A 1 177 ? 17.609 13.898 -4.852 1 96 177 ILE A N 1
ATOM 1336 C CA . ILE A 1 177 ? 18.609 13.914 -5.914 1 96 177 ILE A CA 1
ATOM 1337 C C . ILE A 1 177 ? 18.312 12.812 -6.926 1 96 177 ILE A C 1
ATOM 1339 O O . ILE A 1 177 ? 18.359 11.625 -6.598 1 96 177 ILE A O 1
ATOM 1343 N N . GLU A 1 178 ? 18.094 13.164 -8.102 1 94.81 178 GLU A N 1
ATOM 1344 C CA . GLU A 1 178 ? 17.594 12.273 -9.148 1 94.81 178 GLU A CA 1
ATOM 1345 C C . GLU A 1 178 ? 18.562 11.109 -9.383 1 94.81 178 GLU A C 1
ATOM 1347 O O . GLU A 1 178 ? 18.125 9.969 -9.57 1 94.81 178 GLU A O 1
ATOM 1352 N N . ASP A 1 179 ? 19.781 11.461 -9.422 1 95.25 179 ASP A N 1
ATOM 1353 C CA . ASP A 1 179 ? 20.781 10.414 -9.648 1 95.25 179 ASP A CA 1
ATOM 1354 C C . ASP A 1 179 ? 20.688 9.328 -8.586 1 95.25 179 ASP A C 1
ATOM 1356 O O . ASP A 1 179 ? 20.828 8.141 -8.891 1 95.25 179 ASP A O 1
ATOM 1360 N N . ALA A 1 180 ? 20.547 9.703 -7.348 1 95.56 180 ALA A N 1
ATOM 1361 C CA . ALA A 1 180 ? 20.422 8.742 -6.25 1 95.56 180 ALA A CA 1
ATOM 1362 C C . ALA A 1 180 ? 19.172 7.887 -6.426 1 95.56 180 ALA A C 1
ATOM 1364 O O . ALA A 1 180 ? 19.219 6.664 -6.25 1 95.56 180 ALA A O 1
ATOM 1365 N N . VAL A 1 181 ? 18.094 8.461 -6.797 1 95.31 181 VAL A N 1
ATOM 1366 C CA . VAL A 1 181 ? 16.828 7.754 -7.008 1 95.31 181 VAL A CA 1
ATOM 1367 C C . VAL A 1 181 ? 17 6.715 -8.109 1 95.31 181 VAL A C 1
ATOM 1369 O O . VAL A 1 181 ? 16.594 5.562 -7.961 1 95.31 181 VAL A O 1
ATOM 1372 N N . GLU A 1 182 ? 17.625 7.113 -9.18 1 95.5 182 GLU A N 1
ATOM 1373 C CA . GLU A 1 182 ? 17.828 6.215 -10.312 1 95.5 182 GLU A CA 1
ATOM 1374 C C . GLU A 1 182 ? 18.734 5.047 -9.945 1 95.5 182 GLU A C 1
ATOM 1376 O O . GLU A 1 182 ? 18.531 3.924 -10.406 1 95.5 182 GLU A O 1
ATOM 1381 N N . GLN A 1 183 ? 19.719 5.336 -9.203 1 94.88 183 GLN A N 1
ATOM 1382 C CA . GLN A 1 183 ? 20.609 4.277 -8.742 1 94.88 183 GLN A CA 1
ATOM 1383 C C . GLN A 1 183 ? 19.828 3.23 -7.934 1 94.88 183 GLN A C 1
ATOM 1385 O O . GLN A 1 183 ? 20.016 2.029 -8.125 1 94.88 183 GLN A O 1
ATOM 1390 N N . VAL A 1 184 ? 19 3.693 -7.102 1 94.5 184 VAL A N 1
ATOM 1391 C CA . VAL A 1 184 ? 18.203 2.785 -6.285 1 94.5 184 VAL A CA 1
ATOM 1392 C C . VAL A 1 184 ? 17.25 1.997 -7.172 1 94.5 184 VAL A C 1
ATOM 1394 O O . VAL A 1 184 ? 17.109 0.78 -7.023 1 94.5 184 VAL A O 1
ATOM 1397 N N . ARG A 1 185 ? 16.625 2.611 -8.164 1 93.31 185 ARG A N 1
ATOM 1398 C CA . ARG A 1 185 ? 15.664 1.996 -9.07 1 93.31 185 ARG A CA 1
ATOM 1399 C C . ARG A 1 185 ? 16.328 0.922 -9.93 1 93.31 185 ARG A C 1
ATOM 1401 O O . ARG A 1 185 ? 15.656 -0.01 -10.391 1 93.31 185 ARG A O 1
ATOM 1408 N N . SER A 1 186 ? 17.594 1.092 -10.094 1 92.44 186 SER A N 1
ATOM 1409 C CA . SER A 1 186 ? 18.328 0.125 -10.914 1 92.44 186 SER A CA 1
ATOM 1410 C C . SER A 1 186 ? 18.469 -1.209 -10.188 1 92.44 186 SER A C 1
ATOM 1412 O O . SER A 1 186 ? 18.812 -2.223 -10.805 1 92.44 186 SER A O 1
ATOM 1414 N N . GLY A 1 187 ? 18.297 -1.163 -8.859 1 90.44 187 GLY A N 1
ATOM 1415 C CA . GLY A 1 187 ? 18.422 -2.369 -8.055 1 90.44 187 GLY A CA 1
ATOM 1416 C C . GLY A 1 187 ? 19.828 -2.576 -7.512 1 90.44 187 GLY A C 1
ATOM 1417 O O . GLY A 1 187 ? 20.125 -3.619 -6.926 1 90.44 187 GLY A O 1
ATOM 1418 N N . SER A 1 188 ? 20.703 -1.584 -7.578 1 91.38 188 SER A N 1
ATOM 1419 C CA . SER A 1 188 ? 22.109 -1.739 -7.211 1 91.38 188 SER A CA 1
ATOM 1420 C C . SER A 1 188 ? 22.297 -1.682 -5.699 1 91.38 188 SER A C 1
ATOM 1422 O O . SER A 1 188 ? 23.375 -1.978 -5.188 1 91.38 188 SER A O 1
ATOM 1424 N N . GLU A 1 189 ? 21.219 -1.269 -4.965 1 92.62 189 GLU A N 1
ATOM 1425 C CA . GLU A 1 189 ? 21.219 -1.191 -3.506 1 92.62 189 GLU A CA 1
ATOM 1426 C C . GLU A 1 189 ? 22.391 -0.37 -2.998 1 92.62 189 GLU A C 1
ATOM 1428 O O . GLU A 1 189 ? 23.156 -0.826 -2.137 1 92.62 189 GLU A O 1
ATOM 1433 N N . PRO A 1 190 ? 22.547 0.846 -3.42 1 93.5 190 PRO A N 1
ATOM 1434 C CA . PRO A 1 190 ? 23.672 1.685 -3.008 1 93.5 190 PRO A CA 1
ATOM 1435 C C . PRO A 1 190 ? 23.578 2.127 -1.549 1 93.5 190 PRO A C 1
ATOM 1437 O O . PRO A 1 190 ? 22.484 2.16 -0.98 1 93.5 190 PRO A O 1
ATOM 1440 N N . GLU A 1 191 ? 24.672 2.383 -0.932 1 94.44 191 GLU A N 1
ATOM 1441 C CA . GLU A 1 191 ? 24.703 3.125 0.324 1 94.44 191 GLU A CA 1
ATOM 1442 C C . GLU A 1 191 ? 24.766 4.629 0.073 1 94.44 191 GLU A C 1
ATOM 1444 O O . GLU A 1 191 ? 25.672 5.121 -0.606 1 94.44 191 GLU A O 1
ATOM 1449 N N . LEU A 1 192 ? 23.828 5.289 0.576 1 94.06 192 LEU A N 1
ATOM 1450 C CA . LEU A 1 192 ? 23.719 6.719 0.309 1 94.06 192 LEU A CA 1
ATOM 1451 C C . LEU A 1 192 ? 23.688 7.516 1.61 1 94.06 192 LEU A C 1
ATOM 1453 O O . LEU A 1 192 ? 22.953 7.164 2.541 1 94.06 192 LEU A O 1
ATOM 1457 N N . THR A 1 193 ? 24.453 8.57 1.695 1 92.06 193 THR A N 1
ATOM 1458 C CA . THR A 1 193 ? 24.359 9.523 2.799 1 92.06 193 THR A CA 1
ATOM 1459 C C . THR A 1 193 ? 23.156 10.445 2.621 1 92.06 193 THR A C 1
ATOM 1461 O O . THR A 1 193 ? 22.562 10.492 1.544 1 92.06 193 THR A O 1
ATOM 1464 N N . THR A 1 194 ? 22.828 11.133 3.658 1 88.62 194 THR A N 1
ATOM 1465 C CA . THR A 1 194 ? 21.719 12.078 3.588 1 88.62 194 THR A CA 1
ATOM 1466 C C . THR A 1 194 ? 21.969 13.141 2.52 1 88.62 194 THR A C 1
ATOM 1468 O O . THR A 1 194 ? 21.062 13.531 1.794 1 88.62 194 THR A O 1
ATOM 1471 N N . ARG A 1 195 ? 23.25 13.539 2.43 1 92.62 195 ARG A N 1
ATOM 1472 C CA . ARG A 1 195 ? 23.641 14.555 1.46 1 92.62 195 ARG A CA 1
ATOM 1473 C C . ARG A 1 195 ? 23.5 14.031 0.034 1 92.62 195 ARG A C 1
ATOM 1475 O O . ARG A 1 195 ? 23.188 14.797 -0.882 1 92.62 195 ARG A O 1
ATOM 1482 N N . GLN A 1 196 ? 23.656 12.789 -0.103 1 93.88 196 GLN A N 1
ATOM 1483 C CA . GLN A 1 196 ? 23.578 12.18 -1.425 1 93.88 196 GLN A CA 1
ATOM 1484 C C . GLN A 1 196 ? 22.125 11.914 -1.819 1 93.88 196 GLN A C 1
ATOM 1486 O O . GLN A 1 196 ? 21.828 11.703 -2.996 1 93.88 196 GLN A O 1
ATOM 1491 N N . LYS A 1 197 ? 21.234 11.961 -0.87 1 94 197 LYS A N 1
ATOM 1492 C CA . LYS A 1 197 ? 19.844 11.609 -1.141 1 94 197 LYS A CA 1
ATOM 1493 C C . LYS A 1 197 ? 19.016 12.852 -1.442 1 94 197 LYS A C 1
ATOM 1495 O O . LYS A 1 197 ? 18.094 12.805 -2.264 1 94 197 LYS A O 1
ATOM 1500 N N . HIS A 1 198 ? 19.344 13.938 -0.766 1 95.81 198 HIS A N 1
ATOM 1501 C CA . HIS A 1 198 ? 18.469 15.102 -0.875 1 95.81 198 HIS A CA 1
ATOM 1502 C C . HIS A 1 198 ? 19.281 16.391 -0.994 1 95.81 198 HIS A C 1
ATOM 1504 O O . HIS A 1 198 ? 20.391 16.469 -0.47 1 95.81 198 HIS A O 1
ATOM 1510 N N . LEU A 1 199 ? 18.734 17.297 -1.69 1 96.12 199 LEU A N 1
ATOM 1511 C CA . LEU A 1 199 ? 19.172 18.688 -1.67 1 96.12 199 LEU A CA 1
ATOM 1512 C C . LEU A 1 199 ? 18.141 19.578 -0.997 1 96.12 199 LEU A C 1
ATOM 1514 O O . LEU A 1 199 ? 16.953 19.266 -1.002 1 96.12 199 LEU A O 1
ATOM 1518 N N . ARG A 1 200 ? 18.625 20.688 -0.348 1 97.12 200 ARG A N 1
ATOM 1519 C CA . ARG A 1 200 ? 17.734 21.688 0.26 1 97.12 200 ARG A CA 1
ATOM 1520 C C . ARG A 1 200 ? 17.719 22.969 -0.553 1 97.12 200 ARG A C 1
ATOM 1522 O O . ARG A 1 200 ? 18.766 23.547 -0.831 1 97.12 200 ARG A O 1
ATOM 1529 N N . GLU A 1 201 ? 16.516 23.328 -0.939 1 97.75 201 GLU A N 1
ATOM 1530 C CA . GLU A 1 201 ? 16.328 24.562 -1.67 1 97.75 201 GLU A CA 1
ATOM 1531 C C . GLU A 1 201 ? 15.602 25.609 -0.809 1 97.75 201 GLU A C 1
ATOM 1533 O O . GLU A 1 201 ? 14.484 25.375 -0.357 1 97.75 201 GLU A O 1
ATOM 1538 N N . CYS A 1 202 ? 16.234 26.766 -0.667 1 98.38 202 CYS A N 1
ATOM 1539 C CA . CYS A 1 202 ? 15.68 27.812 0.176 1 98.38 202 CYS A CA 1
ATOM 1540 C C . CYS A 1 202 ? 15.375 29.062 -0.638 1 98.38 202 CYS A C 1
ATOM 1542 O O . CYS A 1 202 ? 16.203 29.484 -1.458 1 98.38 202 CYS A O 1
ATOM 1544 N N . TYR A 1 203 ? 14.273 29.547 -0.487 1 98.62 203 TYR A N 1
ATOM 1545 C CA . TYR A 1 203 ? 13.898 30.859 -0.994 1 98.62 203 TYR A CA 1
ATOM 1546 C C . TYR A 1 203 ? 13.641 31.828 0.151 1 98.62 203 TYR A C 1
ATOM 1548 O O . TYR A 1 203 ? 12.789 31.578 1.012 1 98.62 203 TYR A O 1
ATOM 1556 N N . VAL A 1 204 ? 14.312 32.969 0.107 1 98.62 204 VAL A N 1
ATOM 1557 C CA . VAL A 1 204 ? 14.359 33.844 1.284 1 98.62 204 VAL A CA 1
ATOM 1558 C C . VAL A 1 204 ? 14.023 35.281 0.886 1 98.62 204 VAL A C 1
ATOM 1560 O O . VAL A 1 204 ? 14.539 35.781 -0.114 1 98.62 204 VAL A O 1
ATOM 1563 N N . VAL A 1 205 ? 13.172 35.844 1.586 1 98.56 205 VAL A N 1
ATOM 1564 C CA . VAL A 1 205 ? 12.922 37.281 1.513 1 98.56 205 VAL A CA 1
ATOM 1565 C C . VAL A 1 205 ? 13.672 38 2.635 1 98.56 205 VAL A C 1
ATOM 1567 O O . VAL A 1 205 ? 13.312 37.875 3.809 1 98.56 205 VAL A O 1
ATOM 1570 N N . ALA A 1 206 ? 14.609 38.781 2.291 1 98.25 206 ALA A N 1
ATOM 1571 C CA . ALA A 1 206 ? 15.414 39.5 3.271 1 98.25 206 ALA A CA 1
ATOM 1572 C C . ALA A 1 206 ? 14.781 40.844 3.633 1 98.25 206 ALA A C 1
ATOM 1574 O O . ALA A 1 206 ? 14.141 41.469 2.793 1 98.25 206 ALA A O 1
ATOM 1575 N N . GLU A 1 207 ? 14.992 41.25 4.879 1 97.62 207 GLU A N 1
ATOM 1576 C CA . GLU A 1 207 ? 14.602 42.594 5.273 1 97.62 207 GLU A CA 1
ATOM 1577 C C . GLU A 1 207 ? 15.43 43.656 4.531 1 97.62 207 GLU A C 1
ATOM 1579 O O . GLU A 1 207 ? 16.516 43.344 4.031 1 97.62 207 GLU A O 1
ATOM 1584 N N . GLU A 1 208 ? 14.82 44.844 4.438 1 95.75 208 GLU A N 1
ATOM 1585 C CA . GLU A 1 208 ? 15.57 45.938 3.803 1 95.75 208 GLU A CA 1
ATOM 1586 C C . GLU A 1 208 ? 16.891 46.188 4.535 1 95.75 208 GLU A C 1
ATOM 1588 O O . GLU A 1 208 ? 16.891 46.375 5.754 1 95.75 208 GLU A O 1
ATOM 1593 N N . GLY A 1 209 ? 18 46.125 3.781 1 95.56 209 GLY A N 1
ATOM 1594 C CA . GLY A 1 209 ? 19.312 46.469 4.336 1 95.56 209 GLY A CA 1
ATOM 1595 C C . GLY A 1 209 ? 19.969 45.281 5.027 1 95.56 209 GLY A C 1
ATOM 1596 O O . GLY A 1 209 ? 21.078 45.375 5.531 1 95.56 209 GLY A O 1
ATOM 1597 N N . ALA A 1 210 ? 19.328 44.125 5.078 1 97 210 ALA A N 1
ATOM 1598 C CA . ALA A 1 210 ? 19.875 42.969 5.758 1 97 210 ALA A CA 1
ATOM 1599 C C . ALA A 1 210 ? 21.125 42.438 5.039 1 97 210 ALA A C 1
ATOM 1601 O O . ALA A 1 210 ? 21.281 42.625 3.83 1 97 210 ALA A O 1
ATOM 1602 N N . ASP A 1 211 ? 22.047 41.812 5.715 1 97.56 211 ASP A N 1
ATOM 1603 C CA . ASP A 1 211 ? 23.25 41.188 5.172 1 97.56 211 ASP A CA 1
ATOM 1604 C C . ASP A 1 211 ? 22.953 39.812 4.578 1 97.56 211 ASP A C 1
ATOM 1606 O O . ASP A 1 211 ? 23.031 38.812 5.277 1 97.56 211 ASP A O 1
ATOM 1610 N N . LYS A 1 212 ? 22.75 39.781 3.291 1 97.75 212 LYS A N 1
ATOM 1611 C CA . LYS A 1 212 ? 22.344 38.562 2.609 1 97.75 212 LYS A CA 1
ATOM 1612 C C . LYS A 1 212 ? 23.422 37.469 2.744 1 97.75 212 LYS A C 1
ATOM 1614 O O . LYS A 1 212 ? 23.094 36.281 2.852 1 97.75 212 LYS A O 1
ATOM 1619 N N . ALA A 1 213 ? 24.625 37.875 2.697 1 97.88 213 ALA A N 1
ATOM 1620 C CA . ALA A 1 213 ? 25.719 36.906 2.836 1 97.88 213 ALA A CA 1
ATOM 1621 C C . ALA A 1 213 ? 25.703 36.281 4.215 1 97.88 213 ALA A C 1
ATOM 1623 O O . ALA A 1 213 ? 25.953 35.062 4.348 1 97.88 213 ALA A O 1
ATOM 1624 N N . ALA A 1 214 ? 25.453 37.062 5.199 1 97.94 214 ALA A N 1
ATOM 1625 C CA . ALA A 1 214 ? 25.359 36.531 6.562 1 97.94 214 ALA A CA 1
ATOM 1626 C C . ALA A 1 214 ? 24.188 35.594 6.719 1 97.94 214 ALA A C 1
ATOM 1628 O O . ALA A 1 214 ? 24.281 34.562 7.398 1 97.94 214 ALA A O 1
ATOM 1629 N N . ILE A 1 215 ? 23.062 35.969 6.117 1 98.25 215 ILE A N 1
ATOM 1630 C CA . ILE A 1 215 ? 21.875 35.125 6.176 1 98.25 215 ILE A CA 1
ATOM 1631 C C . ILE A 1 215 ? 22.156 33.781 5.512 1 98.25 215 ILE A C 1
ATOM 1633 O O . ILE A 1 215 ? 21.875 32.719 6.082 1 98.25 215 ILE A O 1
ATOM 1637 N N . GLU A 1 216 ? 22.688 33.781 4.297 1 98.31 216 GLU A N 1
ATOM 1638 C CA . GLU A 1 216 ? 23 32.562 3.574 1 98.31 216 GLU A CA 1
ATOM 1639 C C . GLU A 1 216 ? 23.938 31.656 4.387 1 98.31 216 GLU A C 1
ATOM 1641 O O . GLU A 1 216 ? 23.734 30.438 4.465 1 98.31 216 GLU A O 1
ATOM 1646 N N . ASN A 1 217 ? 24.953 32.25 4.941 1 98.12 217 ASN A N 1
ATOM 1647 C CA . ASN A 1 217 ? 25.891 31.5 5.758 1 98.12 217 ASN A CA 1
ATOM 1648 C C . ASN A 1 217 ? 25.203 30.875 6.973 1 98.12 217 ASN A C 1
ATOM 1650 O O . ASN A 1 217 ? 25.484 29.734 7.34 1 98.12 217 ASN A O 1
ATOM 1654 N N . ALA A 1 218 ? 24.375 31.656 7.582 1 97.94 218 ALA A N 1
ATOM 1655 C CA . ALA A 1 218 ? 23.641 31.156 8.75 1 97.94 218 ALA A CA 1
ATOM 1656 C C . ALA A 1 218 ? 22.766 29.953 8.383 1 97.94 218 ALA A C 1
ATOM 1658 O O . ALA A 1 218 ? 22.672 29 9.156 1 97.94 218 ALA A O 1
ATOM 1659 N N . ILE A 1 219 ? 22.156 30.031 7.227 1 97.88 219 ILE A N 1
ATOM 1660 C CA . ILE A 1 219 ? 21.281 28.938 6.777 1 97.88 219 ILE A CA 1
ATOM 1661 C C . ILE A 1 219 ? 22.125 27.703 6.492 1 97.88 219 ILE A C 1
ATOM 1663 O O . ILE A 1 219 ? 21.891 26.641 7.09 1 97.88 219 ILE A O 1
ATOM 1667 N N . LYS A 1 220 ? 23.141 27.781 5.691 1 97.56 220 LYS A N 1
ATOM 1668 C CA . LYS A 1 220 ? 23.891 26.641 5.188 1 97.56 220 LYS A CA 1
ATOM 1669 C C . LYS A 1 220 ? 24.656 25.938 6.312 1 97.56 220 LYS A C 1
ATOM 1671 O O . LYS A 1 220 ? 24.938 24.75 6.223 1 97.56 220 LYS A O 1
ATOM 1676 N N . THR A 1 221 ? 24.891 26.672 7.391 1 97.25 221 THR A N 1
ATOM 1677 C CA . THR A 1 221 ? 25.703 26.094 8.453 1 97.25 221 THR A CA 1
ATOM 1678 C C . THR A 1 221 ? 24.828 25.719 9.648 1 97.25 221 THR A C 1
ATOM 1680 O O . THR A 1 221 ? 25.328 25.266 10.68 1 97.25 221 THR A O 1
ATOM 1683 N N . MET A 1 222 ? 23.578 25.953 9.523 1 95.88 222 MET A N 1
ATOM 1684 C CA . MET A 1 222 ? 22.672 25.688 10.641 1 95.88 222 MET A CA 1
ATOM 1685 C C . MET A 1 222 ? 22.703 24.203 11.016 1 95.88 222 MET A C 1
ATOM 1687 O O . MET A 1 222 ? 22.297 23.359 10.227 1 95.88 222 MET A O 1
ATOM 1691 N N . PRO A 1 223 ? 23.109 23.844 12.203 1 93.69 223 PRO A N 1
ATOM 1692 C CA . PRO A 1 223 ? 23.172 22.438 12.602 1 93.69 223 PRO A CA 1
ATOM 1693 C C . PRO A 1 223 ? 21.797 21.781 12.688 1 93.69 223 PRO A C 1
ATOM 1695 O O . PRO A 1 223 ? 20.828 22.422 13.086 1 93.69 223 PRO A O 1
ATOM 1698 N N . ASN A 1 224 ? 21.672 20.547 12.305 1 88.75 224 ASN A N 1
ATOM 1699 C CA . ASN A 1 224 ? 20.484 19.703 12.414 1 88.75 224 ASN A CA 1
ATOM 1700 C C . ASN A 1 224 ? 19.453 20.062 11.352 1 88.75 224 ASN A C 1
ATOM 1702 O O . ASN A 1 224 ? 18.375 19.438 11.297 1 88.75 224 ASN A O 1
ATOM 1706 N N . TYR A 1 225 ? 19.781 21.078 10.555 1 91.5 225 TYR A N 1
ATOM 1707 C CA . TYR A 1 225 ? 18.828 21.484 9.523 1 91.5 225 TYR A CA 1
ATOM 1708 C C . TYR A 1 225 ? 19.453 21.406 8.141 1 91.5 225 TYR A C 1
ATOM 1710 O O . TYR A 1 225 ? 19 20.641 7.281 1 91.5 225 TYR A O 1
ATOM 1718 N N . PHE A 1 226 ? 20.547 22.141 7.984 1 94.31 226 PHE A N 1
ATOM 1719 C CA . PHE A 1 226 ? 21.031 22.312 6.621 1 94.31 226 PHE A CA 1
ATOM 1720 C C . PHE A 1 226 ? 22.484 21.891 6.508 1 94.31 226 PHE A C 1
ATOM 1722 O O . PHE A 1 226 ? 22.969 21.562 5.414 1 94.31 226 PHE A O 1
ATOM 1729 N N . SER A 1 227 ? 23.266 21.844 7.605 1 93.94 227 SER A N 1
ATOM 1730 C CA . SER A 1 227 ? 24.719 21.656 7.586 1 93.94 227 SER A CA 1
ATOM 1731 C C . SER A 1 227 ? 25.078 20.312 6.934 1 93.94 227 SER A C 1
ATOM 1733 O O . SER A 1 227 ? 26.156 20.188 6.328 1 93.94 227 SER A O 1
ATOM 1735 N N . ASP A 1 228 ? 24.25 19.359 7.008 1 92.75 228 ASP A N 1
ATOM 1736 C CA . ASP A 1 228 ? 24.547 18.016 6.5 1 92.75 228 ASP A CA 1
ATOM 1737 C C . ASP A 1 228 ? 24.047 17.844 5.066 1 92.75 228 ASP A C 1
ATOM 1739 O O . ASP A 1 228 ? 24.125 16.75 4.504 1 92.75 228 ASP A O 1
ATOM 1743 N N . TYR A 1 229 ? 23.594 18.938 4.465 1 94.62 229 TYR A N 1
ATOM 1744 C CA . TYR A 1 229 ? 23.016 18.875 3.127 1 94.62 229 TYR A CA 1
ATOM 1745 C C . TYR A 1 229 ? 23.656 19.906 2.203 1 94.62 229 TYR A C 1
ATOM 1747 O O . TYR A 1 229 ? 24.297 20.859 2.668 1 94.62 229 TYR A O 1
ATOM 1755 N N . ASP A 1 230 ? 23.641 19.547 0.897 1 95.38 230 ASP A N 1
ATOM 1756 C CA . ASP A 1 230 ? 23.844 20.625 -0.062 1 95.38 230 ASP A CA 1
ATOM 1757 C C . ASP A 1 230 ? 22.625 21.547 -0.106 1 95.38 230 ASP A C 1
ATOM 1759 O O . ASP A 1 230 ? 21.5 21.078 -0.314 1 95.38 230 ASP A O 1
ATOM 1763 N N . THR A 1 231 ? 22.812 22.812 0.125 1 97.31 231 THR A N 1
ATOM 1764 C CA . THR A 1 231 ? 21.719 23.766 0.269 1 97.31 231 THR A CA 1
ATOM 1765 C C . THR A 1 231 ? 21.875 24.938 -0.699 1 97.31 231 THR A C 1
ATOM 1767 O O . THR A 1 231 ? 22.969 25.516 -0.803 1 97.31 231 THR A O 1
ATOM 1770 N N . THR A 1 232 ? 20.906 25.203 -1.407 1 97.81 232 THR A N 1
ATOM 1771 C CA . THR A 1 232 ? 20.875 26.406 -2.227 1 97.81 232 THR A CA 1
ATOM 1772 C C . THR A 1 232 ? 20 27.484 -1.58 1 97.81 232 THR A C 1
ATOM 1774 O O . THR A 1 232 ? 18.969 27.188 -0.999 1 97.81 232 THR A O 1
ATOM 1777 N N . VAL A 1 233 ? 20.469 28.719 -1.629 1 98.5 233 VAL A N 1
ATOM 1778 C CA . VAL A 1 233 ? 19.734 29.859 -1.089 1 98.5 233 VAL A CA 1
ATOM 1779 C C . VAL A 1 233 ? 19.516 30.891 -2.186 1 98.5 233 VAL A C 1
ATOM 1781 O O . VAL A 1 233 ? 20.469 31.422 -2.754 1 98.5 233 VAL A O 1
ATOM 1784 N N . THR A 1 234 ? 18.328 31.125 -2.512 1 98.5 234 THR A N 1
ATOM 1785 C CA . THR A 1 234 ? 17.953 32.125 -3.502 1 98.5 234 THR A CA 1
ATOM 1786 C C . THR A 1 234 ? 17.141 33.25 -2.854 1 98.5 234 THR A C 1
ATOM 1788 O O . THR A 1 234 ? 16.094 33 -2.258 1 98.5 234 THR A O 1
ATOM 1791 N N . PHE A 1 235 ? 17.625 34.438 -2.902 1 98.56 235 PHE A N 1
ATOM 1792 C CA . PHE A 1 235 ? 16.906 35.594 -2.369 1 98.56 235 PHE A CA 1
ATOM 1793 C C . PHE A 1 235 ? 15.898 36.125 -3.385 1 98.56 235 PHE A C 1
ATOM 1795 O O . PHE A 1 235 ? 16.234 36.344 -4.543 1 98.56 235 PHE A O 1
ATOM 1802 N N . ILE A 1 236 ? 14.68 36.25 -2.93 1 98.25 236 ILE A N 1
ATOM 1803 C CA . ILE A 1 236 ? 13.609 36.688 -3.814 1 98.25 236 ILE A CA 1
ATOM 1804 C C . ILE A 1 236 ? 12.773 37.781 -3.119 1 98.25 236 ILE A C 1
ATOM 1806 O O . ILE A 1 236 ? 13 38.094 -1.947 1 98.25 236 ILE A O 1
ATOM 1810 N N . THR A 1 237 ? 11.867 38.438 -3.861 1 97.56 237 THR A N 1
ATOM 1811 C CA . THR A 1 237 ? 10.984 39.438 -3.281 1 97.56 237 THR A CA 1
ATOM 1812 C C . THR A 1 237 ? 9.781 38.781 -2.607 1 97.56 237 THR A C 1
ATOM 1814 O O . THR A 1 237 ? 9.5 37.594 -2.846 1 97.56 237 THR A O 1
ATOM 1817 N N . GLU A 1 238 ? 9.203 39.5 -1.743 1 97.06 238 GLU A N 1
ATOM 1818 C CA . GLU A 1 238 ? 7.988 39 -1.098 1 97.06 238 GLU A CA 1
ATOM 1819 C C . GLU A 1 238 ? 6.91 38.688 -2.127 1 97.06 238 GLU A C 1
ATOM 1821 O O . GLU A 1 238 ? 6.152 37.719 -1.959 1 97.06 238 GLU A O 1
ATOM 1826 N N . GLU A 1 239 ? 6.82 39.5 -3.189 1 97.31 239 GLU A N 1
ATOM 1827 C CA . GLU A 1 239 ? 5.852 39.281 -4.262 1 97.31 239 GLU A CA 1
ATOM 1828 C C . GLU A 1 239 ? 6.125 37.969 -5 1 97.31 239 GLU A C 1
ATOM 1830 O O . GLU A 1 239 ? 5.199 37.219 -5.297 1 97.31 239 GLU A O 1
ATOM 1835 N N . GLU A 1 240 ? 7.363 37.719 -5.242 1 97.19 240 GLU A N 1
ATOM 1836 C CA . GLU A 1 240 ? 7.746 36.469 -5.914 1 97.19 240 GLU A CA 1
ATOM 1837 C C . GLU A 1 240 ? 7.449 35.25 -5.047 1 97.19 240 GLU A C 1
ATOM 1839 O O . GLU A 1 240 ? 7.012 34.219 -5.551 1 97.19 240 GLU A O 1
ATOM 1844 N N . LEU A 1 241 ? 7.793 35.406 -3.758 1 97.5 241 LEU A N 1
ATOM 1845 C CA . LEU A 1 241 ? 7.52 34.312 -2.83 1 97.5 241 LEU A CA 1
ATOM 1846 C C . LEU A 1 241 ? 6.031 34 -2.814 1 97.5 241 LEU A C 1
ATOM 1848 O O . LEU A 1 241 ? 5.656 32.812 -2.895 1 97.5 241 LEU A O 1
ATOM 1852 N N . LYS A 1 242 ? 5.215 34.969 -2.752 1 95.75 242 LYS A N 1
ATOM 1853 C CA . LYS A 1 242 ? 3.766 34.781 -2.715 1 95.75 242 LYS A CA 1
ATOM 1854 C C . LYS A 1 242 ? 3.254 34.188 -4.02 1 95.75 242 LYS A C 1
ATOM 1856 O O . LYS A 1 242 ? 2.377 33.312 -4.012 1 95.75 242 LYS A O 1
ATOM 1861 N N . ALA A 1 243 ? 3.789 34.594 -5.113 1 95.75 243 ALA A N 1
ATOM 1862 C CA . ALA A 1 243 ? 3.312 34.188 -6.43 1 95.75 243 ALA A CA 1
ATOM 1863 C C . ALA A 1 243 ? 3.734 32.75 -6.738 1 95.75 243 ALA A C 1
ATOM 1865 O O . ALA A 1 243 ? 2.982 31.984 -7.363 1 95.75 243 ALA A O 1
ATOM 1866 N N . ASN A 1 244 ? 4.938 32.375 -6.27 1 95 244 ASN A N 1
ATOM 1867 C CA . ASN A 1 244 ? 5.512 31.141 -6.777 1 95 244 ASN A CA 1
ATOM 1868 C C . ASN A 1 244 ? 5.633 30.078 -5.676 1 95 244 ASN A C 1
ATOM 1870 O O . ASN A 1 244 ? 5.828 28.906 -5.961 1 95 244 ASN A O 1
ATOM 1874 N N . HIS A 1 245 ? 5.492 30.484 -4.422 1 95.62 245 HIS A N 1
ATOM 1875 C CA . HIS A 1 245 ? 5.816 29.562 -3.332 1 95.62 245 HIS A CA 1
ATOM 1876 C C . HIS A 1 245 ? 4.793 29.656 -2.207 1 95.62 245 HIS A C 1
ATOM 1878 O O . HIS A 1 245 ? 5.156 29.656 -1.028 1 95.62 245 HIS A O 1
ATOM 1884 N N . SER A 1 246 ? 3.561 29.859 -2.615 1 91.88 246 SER A N 1
ATOM 1885 C CA . SER A 1 246 ? 2.504 29.984 -1.617 1 91.88 246 SER A CA 1
ATOM 1886 C C . SER A 1 246 ? 1.845 28.625 -1.353 1 91.88 246 SER A C 1
ATOM 1888 O O . SER A 1 246 ? 1.114 28.469 -0.372 1 91.88 246 SER A O 1
ATOM 1890 N N . LYS A 1 247 ? 2.082 27.625 -2.217 1 91.25 247 LYS A N 1
ATOM 1891 C CA . LYS A 1 247 ? 1.465 26.312 -2.08 1 91.25 247 LYS A CA 1
ATOM 1892 C C . LYS A 1 247 ? 2.305 25.391 -1.191 1 91.25 247 LYS A C 1
ATOM 1894 O O . LYS A 1 247 ? 3.383 25.781 -0.735 1 91.25 247 LYS A O 1
ATOM 1899 N N . MET A 1 248 ? 1.752 24.297 -0.838 1 93.06 248 MET A N 1
ATOM 1900 C CA . MET A 1 248 ? 2.428 23.344 0.037 1 93.06 248 MET A CA 1
ATOM 1901 C C . MET A 1 248 ? 2.545 21.969 -0.633 1 93.06 248 MET A C 1
ATOM 1903 O O . MET A 1 248 ? 2.062 20.969 -0.101 1 93.06 248 MET A O 1
ATOM 1907 N N . PRO A 1 249 ? 3.211 22.016 -1.838 1 95.06 249 PRO A N 1
ATOM 1908 C CA . PRO A 1 249 ? 3.43 20.719 -2.486 1 95.06 249 PRO A CA 1
ATOM 1909 C C . PRO A 1 249 ? 4.352 19.797 -1.683 1 95.06 249 PRO A C 1
ATOM 1911 O O . PRO A 1 249 ? 5.125 20.281 -0.849 1 95.06 249 PRO A O 1
ATOM 1914 N N . HIS A 1 250 ? 4.234 18.531 -1.87 1 96.06 250 HIS A N 1
ATOM 1915 C CA . HIS A 1 250 ? 5.156 17.547 -1.294 1 96.06 250 HIS A CA 1
ATOM 1916 C C . HIS A 1 250 ? 5.133 16.25 -2.072 1 96.06 250 HIS A C 1
ATOM 1918 O O . HIS A 1 250 ? 4.691 16.203 -3.225 1 96.06 250 HIS A O 1
ATOM 1924 N N . GLY A 1 251 ? 5.684 15.195 -1.621 1 94.94 251 GLY A N 1
ATOM 1925 C CA . GLY A 1 251 ? 5.734 13.883 -2.242 1 94.94 251 GLY A CA 1
ATOM 1926 C C . GLY A 1 251 ? 6.992 13.109 -1.898 1 94.94 251 GLY A C 1
ATOM 1927 O O . GLY A 1 251 ? 7.582 13.312 -0.836 1 94.94 251 GLY A O 1
ATOM 1928 N N . GLY A 1 252 ? 7.301 12.164 -2.754 1 96.5 252 GLY A N 1
ATOM 1929 C CA . GLY A 1 252 ? 8.508 11.375 -2.566 1 96.5 252 GLY A CA 1
ATOM 1930 C C . GLY A 1 252 ? 8.359 9.938 -3.037 1 96.5 252 GLY A C 1
ATOM 1931 O O . GLY A 1 252 ? 7.453 9.625 -3.811 1 96.5 252 GLY A O 1
ATOM 1932 N N . PHE A 1 253 ? 9.414 9.117 -2.582 1 95.69 253 PHE A N 1
ATOM 1933 C CA . PHE A 1 253 ? 9.531 7.738 -3.039 1 95.69 253 PHE A CA 1
ATOM 1934 C C . PHE A 1 253 ? 9.898 6.812 -1.883 1 95.69 253 PHE A C 1
ATOM 1936 O O . PHE A 1 253 ? 10.703 7.176 -1.021 1 95.69 253 PHE A O 1
ATOM 1943 N N . VAL A 1 254 ? 9.234 5.684 -1.9 1 98 254 VAL A N 1
ATOM 1944 C CA . VAL A 1 254 ? 9.703 4.539 -1.13 1 98 254 VAL A CA 1
ATOM 1945 C C . VAL A 1 254 ? 10.07 3.393 -2.074 1 98 254 VAL A C 1
ATOM 1947 O O . VAL A 1 254 ? 9.227 2.934 -2.852 1 98 254 VAL A O 1
ATOM 1950 N N . ILE A 1 255 ? 11.336 2.949 -2.053 1 98.25 255 ILE A N 1
ATOM 1951 C CA . ILE A 1 255 ? 11.805 1.908 -2.963 1 98.25 255 ILE A CA 1
ATOM 1952 C C . ILE A 1 255 ? 12.453 0.781 -2.166 1 98.25 255 ILE A C 1
ATOM 1954 O O . ILE A 1 255 ? 13.336 1.028 -1.337 1 98.25 255 ILE A O 1
ATOM 1958 N N . ARG A 1 256 ? 12.039 -0.413 -2.357 1 98.38 256 ARG A N 1
ATOM 1959 C CA . ARG A 1 256 ? 12.727 -1.582 -1.819 1 98.38 256 ARG A CA 1
ATOM 1960 C C . ARG A 1 256 ? 13.289 -2.449 -2.939 1 98.38 256 ARG A C 1
ATOM 1962 O O . ARG A 1 256 ? 12.57 -2.812 -3.873 1 98.38 256 ARG A O 1
ATOM 1969 N N . THR A 1 257 ? 14.492 -2.695 -2.867 1 97.56 257 THR A N 1
ATOM 1970 C CA . THR A 1 257 ? 15.148 -3.699 -3.695 1 97.56 257 THR A CA 1
ATOM 1971 C C . THR A 1 257 ? 15.469 -4.949 -2.877 1 97.56 257 THR A C 1
ATOM 1973 O O . THR A 1 257 ? 16.016 -4.852 -1.78 1 97.56 257 THR A O 1
ATOM 1976 N N . GLY A 1 258 ? 15.039 -6.047 -3.398 1 96.81 258 GLY A N 1
ATOM 1977 C CA . GLY A 1 258 ? 15.305 -7.297 -2.709 1 96.81 258 GLY A CA 1
ATOM 1978 C C . GLY A 1 258 ? 15.516 -8.469 -3.654 1 96.81 258 GLY A C 1
ATOM 1979 O O . GLY A 1 258 ? 15.438 -8.305 -4.875 1 96.81 258 GLY A O 1
ATOM 1980 N N . GLU A 1 259 ? 15.844 -9.578 -3.084 1 96.5 259 GLU A N 1
ATOM 1981 C CA . GLU A 1 259 ? 16.109 -10.766 -3.889 1 96.5 259 GLU A CA 1
ATOM 1982 C C . GLU A 1 259 ? 15.32 -11.969 -3.389 1 96.5 259 GLU A C 1
ATOM 1984 O O . GLU A 1 259 ? 14.922 -12.016 -2.227 1 96.5 259 GLU A O 1
ATOM 1989 N N . THR A 1 260 ? 15.047 -12.883 -4.273 1 96.38 260 THR A N 1
ATOM 1990 C CA . THR A 1 260 ? 14.398 -14.148 -3.951 1 96.38 260 THR A CA 1
ATOM 1991 C C . THR A 1 260 ? 15.164 -15.32 -4.562 1 96.38 260 THR A C 1
ATOM 1993 O O . THR A 1 260 ? 16.062 -15.117 -5.387 1 96.38 260 THR A O 1
ATOM 1996 N N . GLY A 1 261 ? 14.812 -16.547 -4.062 1 91.88 261 GLY A N 1
ATOM 1997 C CA . GLY A 1 261 ? 15.336 -17.766 -4.629 1 91.88 261 GLY A CA 1
ATOM 1998 C C . GLY A 1 261 ? 16.781 -18.031 -4.254 1 91.88 261 GLY A C 1
ATOM 1999 O O . GLY A 1 261 ? 17.375 -17.266 -3.502 1 91.88 261 GLY A O 1
ATOM 2000 N N . CYS A 1 262 ? 17.297 -19.125 -4.758 1 88.44 262 CYS A N 1
ATOM 2001 C CA . CYS A 1 262 ? 18.656 -19.531 -4.469 1 88.44 262 CYS A CA 1
ATOM 2002 C C . CYS A 1 262 ? 19.656 -18.781 -5.355 1 88.44 262 CYS A C 1
ATOM 2004 O O . CYS A 1 262 ? 20.797 -18.562 -4.965 1 88.44 262 CYS A O 1
ATOM 2006 N N . GLU A 1 263 ? 19.219 -18.312 -6.512 1 87.06 263 GLU A N 1
ATOM 2007 C CA . GLU A 1 263 ? 20.062 -17.625 -7.48 1 87.06 263 GLU A CA 1
ATOM 2008 C C . GLU A 1 263 ? 20.094 -16.125 -7.223 1 87.06 263 GLU A C 1
ATOM 2010 O O . GLU A 1 263 ? 20.859 -15.398 -7.855 1 87.06 263 GLU A O 1
ATOM 2015 N N . GLY A 1 264 ? 19.234 -15.688 -6.387 1 91.75 264 GLY A N 1
ATOM 2016 C CA . GLY A 1 264 ? 19.203 -14.273 -6.047 1 91.75 264 GLY A CA 1
ATOM 2017 C C . GLY A 1 264 ? 18.531 -13.422 -7.102 1 91.75 264 GLY A C 1
ATOM 2018 O O . GLY A 1 264 ? 19.094 -12.406 -7.539 1 91.75 264 GLY A O 1
ATOM 2019 N N . ASN A 1 265 ? 17.359 -13.844 -7.609 1 95 265 ASN A N 1
ATOM 2020 C CA . ASN A 1 265 ? 16.578 -13.023 -8.523 1 95 265 ASN A CA 1
ATOM 2021 C C . ASN A 1 265 ? 16.172 -11.695 -7.883 1 95 265 ASN A C 1
ATOM 2023 O O . ASN A 1 265 ? 15.695 -11.664 -6.746 1 95 265 ASN A O 1
ATOM 2027 N N . LYS A 1 266 ? 16.422 -10.609 -8.586 1 96.12 266 LYS A N 1
ATOM 2028 C CA . LYS A 1 266 ? 16.266 -9.266 -8.031 1 96.12 266 LYS A CA 1
ATOM 2029 C C . LYS A 1 266 ? 14.875 -8.711 -8.344 1 96.12 266 LYS A C 1
ATOM 2031 O O . LYS A 1 266 ? 14.367 -8.891 -9.445 1 96.12 266 LYS A O 1
ATOM 2036 N N . HIS A 1 267 ? 14.32 -8.055 -7.398 1 97.75 267 HIS A N 1
ATOM 2037 C CA . HIS A 1 267 ? 13.016 -7.418 -7.527 1 97.75 267 HIS A CA 1
ATOM 2038 C C . HIS A 1 267 ? 13.055 -5.984 -7.008 1 97.75 267 HIS A C 1
ATOM 2040 O O . HIS A 1 267 ? 13.82 -5.672 -6.094 1 97.75 267 HIS A O 1
ATOM 2046 N N . VAL A 1 268 ? 12.258 -5.121 -7.566 1 98.25 268 VAL A N 1
ATOM 2047 C CA . VAL A 1 268 ? 12.125 -3.742 -7.102 1 98.25 268 VAL A CA 1
ATOM 2048 C C . VAL A 1 268 ? 10.648 -3.416 -6.863 1 98.25 268 VAL A C 1
ATOM 2050 O O . VAL A 1 268 ? 9.812 -3.637 -7.742 1 98.25 268 VAL A O 1
ATOM 2053 N N . ILE A 1 269 ? 10.312 -2.986 -5.691 1 98.62 269 ILE A N 1
ATOM 2054 C CA . ILE A 1 269 ? 9.023 -2.426 -5.324 1 98.62 269 ILE A CA 1
ATOM 2055 C C . ILE A 1 269 ? 9.148 -0.918 -5.121 1 98.62 269 ILE A C 1
ATOM 2057 O O . ILE A 1 269 ? 9.984 -0.459 -4.344 1 98.62 269 ILE A O 1
ATOM 2061 N N . GLU A 1 270 ? 8.328 -0.137 -5.797 1 98.44 270 GLU A N 1
ATOM 2062 C CA . GLU A 1 270 ? 8.398 1.313 -5.648 1 98.44 270 GLU A CA 1
ATOM 2063 C C . GLU A 1 270 ? 7.008 1.912 -5.43 1 98.44 270 GLU A C 1
ATOM 2065 O O . GLU A 1 270 ? 6.047 1.521 -6.094 1 98.44 270 GLU A O 1
ATOM 2070 N N . TYR A 1 271 ? 6.875 2.756 -4.449 1 98.69 271 TYR A N 1
ATOM 2071 C CA . TYR A 1 271 ? 5.707 3.578 -4.164 1 98.69 271 TYR A CA 1
ATOM 2072 C C . TYR A 1 271 ? 6.059 5.062 -4.223 1 98.69 271 TYR A C 1
ATOM 2074 O O . TYR A 1 271 ? 7.059 5.492 -3.648 1 98.69 271 TYR A O 1
ATOM 2082 N N . SER A 1 272 ? 5.223 5.848 -4.902 1 97.94 272 SER A N 1
ATOM 2083 C CA . SER A 1 272 ? 5.547 7.27 -5.004 1 97.94 272 SER A CA 1
ATOM 2084 C C . SER A 1 272 ? 4.297 8.133 -4.863 1 97.94 272 SER A C 1
ATOM 2086 O O . SER A 1 272 ? 3.197 7.703 -5.219 1 97.94 272 SER A O 1
ATOM 2088 N N . LEU A 1 273 ? 4.469 9.305 -4.324 1 98.12 273 LEU A N 1
ATOM 2089 C CA . LEU A 1 273 ? 3.439 10.328 -4.172 1 98.12 273 LEU A CA 1
ATOM 2090 C C . LEU A 1 273 ? 3.883 11.648 -4.801 1 98.12 273 LEU A C 1
ATOM 2092 O O . LEU A 1 273 ? 5.031 12.062 -4.637 1 98.12 273 LEU A O 1
ATOM 2096 N N . LYS A 1 274 ? 3.045 12.25 -5.566 1 97.56 274 LYS A N 1
ATOM 2097 C CA . LYS A 1 274 ? 3.119 13.648 -5.984 1 97.56 274 LYS A CA 1
ATOM 2098 C C . LYS A 1 274 ? 1.914 14.438 -5.484 1 97.56 274 LYS A C 1
ATOM 2100 O O . LYS A 1 274 ? 0.789 14.219 -5.941 1 97.56 274 LYS A O 1
ATOM 2105 N N . LEU A 1 275 ? 2.18 15.344 -4.586 1 97.56 275 LEU A N 1
ATOM 2106 C CA . LEU A 1 275 ? 1.093 16.031 -3.902 1 97.56 275 LEU A CA 1
ATOM 2107 C C . LEU A 1 275 ? 1.11 17.531 -4.23 1 97.56 275 LEU A C 1
ATOM 2109 O O . LEU A 1 275 ? 2.086 18.219 -3.938 1 97.56 275 LEU A O 1
ATOM 2113 N N . ASP A 1 276 ? -0.001 18 -4.707 1 96.12 276 ASP A N 1
AT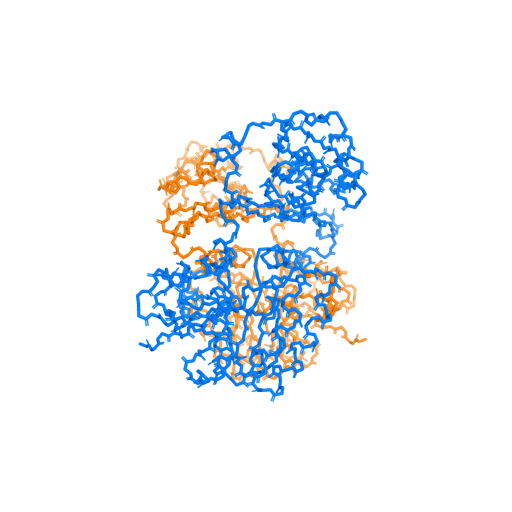OM 2114 C CA . ASP A 1 276 ? -0.151 19.438 -4.914 1 96.12 276 ASP A CA 1
ATOM 2115 C C . ASP A 1 276 ? -0.423 20.156 -3.594 1 96.12 276 ASP A C 1
ATOM 2117 O O . ASP A 1 276 ? -0.097 21.344 -3.445 1 96.12 276 ASP A O 1
ATOM 2121 N N . SER A 1 277 ? -1.07 19.484 -2.717 1 96.69 277 SER A N 1
ATOM 2122 C CA . SER A 1 277 ? -1.401 20 -1.394 1 96.69 277 SER A CA 1
ATOM 2123 C C . SER A 1 277 ? -1.232 18.938 -0.321 1 96.69 277 SER A C 1
ATOM 2125 O O . SER A 1 277 ? -2.094 18.062 -0.162 1 96.69 277 SER A O 1
ATOM 2127 N N . ASN A 1 278 ? -0.157 19.125 0.422 1 96.62 278 ASN A N 1
ATOM 2128 C CA . ASN A 1 278 ? 0.146 18.172 1.492 1 96.62 278 ASN A CA 1
ATOM 2129 C C . ASN A 1 278 ? -0.973 18.125 2.529 1 96.62 278 ASN A C 1
ATOM 2131 O O . ASN A 1 278 ? -1.459 17.047 2.873 1 96.62 278 ASN A O 1
ATOM 2135 N N . PRO A 1 279 ? -1.486 19.234 2.986 1 96.5 279 PRO A N 1
ATOM 2136 C CA . PRO A 1 279 ? -2.516 19.188 4.027 1 96.5 279 PRO A CA 1
ATOM 2137 C C . PRO A 1 279 ? -3.832 18.594 3.529 1 96.5 279 PRO A C 1
ATOM 2139 O O . PRO A 1 279 ? -4.508 17.891 4.273 1 96.5 279 PRO A O 1
ATOM 2142 N N . GLU A 1 280 ? -4.203 18.891 2.283 1 97.75 280 GLU A N 1
ATOM 2143 C CA . GLU A 1 280 ? -5.445 18.344 1.751 1 97.75 280 GLU A CA 1
ATOM 2144 C C . GLU A 1 280 ? -5.34 16.828 1.548 1 97.75 280 GLU A C 1
ATOM 2146 O O . GLU A 1 280 ? -6.297 16.094 1.81 1 97.75 280 GLU A O 1
ATOM 2151 N N . PHE A 1 281 ? -4.191 16.391 1.041 1 98.31 281 PHE A N 1
ATOM 2152 C CA . PHE A 1 281 ? -3.982 14.945 0.915 1 98.31 281 PHE A CA 1
ATOM 2153 C C . PHE A 1 281 ? -4.031 14.273 2.279 1 98.31 281 PHE A C 1
ATOM 2155 O O . PHE A 1 281 ? -4.699 13.25 2.447 1 98.31 281 PHE A O 1
ATOM 2162 N N . THR A 1 282 ? -3.295 14.836 3.25 1 98.19 282 THR A N 1
ATOM 2163 C CA . THR A 1 282 ? -3.312 14.297 4.609 1 98.19 282 THR A CA 1
ATOM 2164 C C . THR A 1 282 ? -4.738 14.258 5.156 1 98.19 282 THR A C 1
ATOM 2166 O O . THR A 1 282 ? -5.137 13.273 5.781 1 98.19 282 THR A O 1
ATOM 2169 N N . GLY A 1 283 ? -5.465 15.336 4.941 1 98.56 283 GLY A N 1
ATOM 2170 C CA . GLY A 1 283 ? -6.867 15.344 5.332 1 98.56 283 GLY A CA 1
ATOM 2171 C C . GLY A 1 283 ? -7.66 14.195 4.742 1 98.56 283 GLY A C 1
ATOM 2172 O O . GLY A 1 283 ? -8.492 13.594 5.426 1 98.56 283 GLY A O 1
ATOM 2173 N N . SER A 1 284 ? -7.406 13.875 3.492 1 98.69 284 SER A N 1
ATOM 2174 C CA . SER A 1 284 ? -8.102 12.773 2.828 1 98.69 284 SER A CA 1
ATOM 2175 C C . SER A 1 284 ? -7.758 11.43 3.461 1 98.69 284 SER A C 1
ATOM 2177 O O . SER A 1 284 ? -8.617 10.562 3.602 1 98.69 284 SER A O 1
ATOM 2179 N N . VAL A 1 285 ? -6.473 11.25 3.805 1 98.88 285 VAL A N 1
ATOM 2180 C CA . VAL A 1 285 ? -6.066 10.016 4.469 1 98.88 285 VAL A CA 1
ATOM 2181 C C . VAL A 1 285 ? -6.777 9.891 5.816 1 98.88 285 VAL A C 1
ATOM 2183 O O . VAL A 1 285 ? -7.309 8.836 6.152 1 98.88 285 VAL A O 1
ATOM 2186 N N . LEU A 1 286 ? -6.812 10.969 6.562 1 98.88 286 LEU A N 1
ATOM 2187 C CA . LEU A 1 286 ? -7.438 10.984 7.879 1 98.88 286 LEU A CA 1
ATOM 2188 C C . LEU A 1 286 ? -8.914 10.609 7.789 1 98.88 286 LEU A C 1
ATOM 2190 O O . LEU A 1 286 ? -9.398 9.805 8.586 1 98.88 286 LEU A O 1
ATOM 2194 N N . VAL A 1 287 ? -9.57 11.133 6.836 1 98.81 287 VAL A N 1
ATOM 2195 C CA . VAL A 1 287 ? -11 10.891 6.676 1 98.81 287 VAL A CA 1
ATOM 2196 C C . VAL A 1 287 ? -11.242 9.422 6.316 1 98.81 287 VAL A C 1
ATOM 2198 O O . VAL A 1 287 ? -12.164 8.797 6.836 1 98.81 287 VAL A O 1
ATOM 2201 N N . ALA A 1 288 ? -10.43 8.883 5.453 1 98.81 288 ALA A N 1
ATOM 2202 C CA . ALA A 1 288 ? -10.539 7.461 5.129 1 98.81 288 ALA A CA 1
ATOM 2203 C C . ALA A 1 288 ? -10.383 6.598 6.379 1 98.81 288 ALA A C 1
ATOM 2205 O O . ALA A 1 288 ? -11.156 5.66 6.594 1 98.81 288 ALA A O 1
ATOM 2206 N N . TYR A 1 289 ? -9.461 6.938 7.223 1 98.88 289 TYR A N 1
ATOM 2207 C CA . TYR A 1 289 ? -9.203 6.145 8.422 1 98.88 289 TYR A CA 1
ATOM 2208 C C . TYR A 1 289 ? -10.242 6.426 9.492 1 98.88 289 TYR A C 1
ATOM 2210 O O . TYR A 1 289 ? -10.414 5.637 10.422 1 98.88 289 TYR A O 1
ATOM 2218 N N . ALA A 1 290 ? -10.867 7.582 9.422 1 98.88 290 ALA A N 1
ATOM 2219 C CA . ALA A 1 290 ? -11.984 7.832 10.336 1 98.88 290 ALA A CA 1
ATOM 2220 C C . ALA A 1 290 ? -13.086 6.801 10.148 1 98.88 290 ALA A C 1
ATOM 2222 O O . ALA A 1 290 ? -13.742 6.402 11.109 1 98.88 290 ALA A O 1
ATOM 2223 N N . ARG A 1 291 ? -13.32 6.391 8.906 1 98.75 291 ARG A N 1
ATOM 2224 C CA . ARG A 1 291 ? -14.258 5.312 8.617 1 98.75 291 ARG A CA 1
ATOM 2225 C C . ARG A 1 291 ? -13.891 4.047 9.383 1 98.75 291 ARG A C 1
ATOM 2227 O O . ARG A 1 291 ? -14.758 3.395 9.969 1 98.75 291 ARG A O 1
ATOM 2234 N N . ALA A 1 292 ? -12.617 3.709 9.359 1 98.81 292 ALA A N 1
ATOM 2235 C CA . ALA A 1 292 ? -12.125 2.527 10.062 1 98.81 292 ALA A CA 1
ATOM 2236 C C . ALA A 1 292 ? -12.336 2.66 11.57 1 98.81 292 ALA A C 1
ATOM 2238 O O . ALA A 1 292 ? -12.75 1.705 12.234 1 98.81 292 ALA A O 1
ATOM 2239 N N . ALA A 1 293 ? -12.008 3.84 12.086 1 98.88 293 ALA A N 1
ATOM 2240 C CA . ALA A 1 293 ? -12.195 4.059 13.516 1 98.88 293 ALA A CA 1
ATOM 2241 C C . ALA A 1 293 ? -13.648 3.84 13.914 1 98.88 293 ALA A C 1
ATOM 2243 O O . ALA A 1 293 ? -13.938 3.188 14.922 1 98.88 293 ALA A O 1
ATOM 2244 N N . HIS A 1 294 ? -14.539 4.398 13.148 1 98.69 294 HIS A N 1
ATOM 2245 C CA . HIS A 1 294 ? -15.961 4.238 13.406 1 98.69 294 HIS A CA 1
ATOM 2246 C C . HIS A 1 294 ? -16.359 2.768 13.375 1 98.69 294 HIS A C 1
ATOM 2248 O O . HIS A 1 294 ? -17.062 2.295 14.273 1 98.69 294 HIS A O 1
ATOM 2254 N N . ARG A 1 295 ? -15.93 2.057 12.398 1 98.44 295 ARG A N 1
ATOM 2255 C CA . ARG A 1 295 ? -16.281 0.649 12.227 1 98.44 295 ARG A CA 1
ATOM 2256 C C . ARG A 1 295 ? -15.734 -0.194 13.375 1 98.44 295 ARG A C 1
ATOM 2258 O O . ARG A 1 295 ? -16.422 -1.081 13.883 1 98.44 295 ARG A O 1
ATOM 2265 N N . LEU A 1 296 ? -14.484 0.061 13.75 1 98.56 296 LEU A N 1
ATOM 2266 C CA . LEU A 1 296 ? -13.891 -0.665 14.867 1 98.56 296 LEU A CA 1
ATOM 2267 C C . LEU A 1 296 ? -14.656 -0.41 16.156 1 98.56 296 LEU A C 1
ATOM 2269 O O . LEU A 1 296 ? -14.891 -1.333 16.938 1 98.56 296 LEU A O 1
ATOM 2273 N N . SER A 1 297 ? -14.992 0.839 16.344 1 98.31 297 SER A N 1
ATOM 2274 C CA . SER A 1 297 ? -15.766 1.187 17.531 1 98.31 297 SER A CA 1
ATOM 2275 C C . SER A 1 297 ? -17.109 0.459 17.547 1 98.31 297 SER A C 1
ATOM 2277 O O . SER A 1 297 ? -17.531 -0.021 18.594 1 98.31 297 SER A O 1
ATOM 2279 N N . LYS A 1 298 ? -17.781 0.372 16.438 1 97.62 298 LYS A N 1
ATOM 2280 C CA . LYS A 1 298 ? -19.078 -0.306 16.328 1 97.62 298 LYS A CA 1
ATOM 2281 C C . LYS A 1 298 ? -18.938 -1.798 16.625 1 97.62 298 LYS A C 1
ATOM 2283 O O . LYS A 1 298 ? -19.891 -2.436 17.078 1 97.62 298 LYS A O 1
ATOM 2288 N N . LYS A 1 299 ? -17.766 -2.332 16.438 1 97.19 299 LYS A N 1
ATOM 2289 C CA . LYS A 1 299 ? -17.5 -3.738 16.734 1 97.19 299 LYS A CA 1
ATOM 2290 C C . LYS A 1 299 ? -17.156 -3.943 18.203 1 97.19 299 LYS A C 1
ATOM 2292 O O . LYS A 1 299 ? -16.891 -5.066 18.625 1 97.19 299 LYS A O 1
ATOM 2297 N N . GLY A 1 300 ? -17.047 -2.852 18.938 1 97.44 300 GLY A N 1
ATOM 2298 C CA . GLY A 1 300 ? -16.812 -2.928 20.375 1 97.44 300 GLY A CA 1
ATOM 2299 C C . GLY A 1 300 ? -15.336 -2.941 20.734 1 97.44 300 GLY A C 1
ATOM 2300 O O . GLY A 1 300 ? -14.969 -3.25 21.859 1 97.44 300 GLY A O 1
ATOM 2301 N N . GLU A 1 301 ? -14.5 -2.572 19.797 1 97.94 301 GLU A N 1
ATOM 2302 C CA . GLU A 1 301 ? -13.062 -2.529 20.062 1 97.94 301 GLU A CA 1
ATOM 2303 C C . GLU A 1 301 ? -12.664 -1.219 20.734 1 97.94 301 GLU A C 1
ATOM 2305 O O . GLU A 1 301 ? -13.375 -0.217 20.625 1 97.94 301 GLU A O 1
ATOM 2310 N N . CYS A 1 302 ? -11.594 -1.229 21.484 1 98.62 302 CYS A N 1
ATOM 2311 C CA . CYS A 1 302 ? -11.055 -0.022 22.109 1 98.62 302 CYS A CA 1
ATOM 2312 C C . CYS A 1 302 ? -9.531 -0.054 22.141 1 98.62 302 CYS A C 1
ATOM 2314 O O . CYS A 1 302 ? -8.922 -1.082 21.828 1 98.62 302 CYS A O 1
ATOM 2316 N N . GLY A 1 303 ? -8.953 1.121 22.422 1 98.81 303 GLY A N 1
ATOM 2317 C CA . GLY A 1 303 ? -7.504 1.242 22.484 1 98.81 303 GLY A CA 1
ATOM 2318 C C . GLY A 1 303 ? -6.918 1.914 21.25 1 98.81 303 GLY A C 1
ATOM 2319 O O . GLY A 1 303 ? -7.648 2.309 20.344 1 98.81 303 GLY A O 1
ATOM 2320 N N . ALA A 1 304 ? -5.641 2.066 21.281 1 98.88 304 ALA A N 1
ATOM 2321 C CA . ALA A 1 304 ? -4.941 2.76 20.203 1 98.88 304 ALA A CA 1
ATOM 2322 C C . ALA A 1 304 ? -4.566 1.793 19.078 1 98.88 304 ALA A C 1
ATOM 2324 O O . ALA A 1 304 ? -4.352 0.604 19.328 1 98.88 304 ALA A O 1
ATOM 2325 N N . ARG A 1 305 ? -4.555 2.275 17.891 1 98.81 305 ARG A N 1
ATOM 2326 C CA . ARG A 1 305 ? -4.09 1.615 16.672 1 98.81 305 ARG A CA 1
ATOM 2327 C C . ARG A 1 305 ? -3.199 2.541 15.859 1 98.81 305 ARG A C 1
ATOM 2329 O O . ARG A 1 305 ? -3.209 3.758 16.062 1 98.81 305 ARG A O 1
ATOM 2336 N N . SER A 1 306 ? -2.393 2.043 15.023 1 98.56 306 SER A N 1
ATOM 2337 C CA . SER A 1 306 ? -1.736 2.748 13.93 1 98.56 306 SER A CA 1
ATOM 2338 C C . SER A 1 306 ? -2.252 2.271 12.578 1 98.56 306 SER A C 1
ATOM 2340 O O . SER A 1 306 ? -3.115 1.393 12.508 1 98.56 306 SER A O 1
ATOM 2342 N N . VAL A 1 307 ? -1.708 2.828 11.508 1 98.62 307 VAL A N 1
ATOM 2343 C CA . VAL A 1 307 ? -2.119 2.436 10.164 1 98.62 307 VAL A CA 1
ATOM 2344 C C . VAL A 1 307 ? -1.783 0.964 9.93 1 98.62 307 VAL A C 1
ATOM 2346 O O . VAL A 1 307 ? -2.42 0.3 9.109 1 98.62 307 VAL A O 1
ATOM 2349 N N . PHE A 1 308 ? -0.856 0.403 10.672 1 98.69 308 PHE A N 1
ATOM 2350 C CA . PHE A 1 308 ? -0.404 -0.974 10.508 1 98.69 308 PHE A CA 1
ATOM 2351 C C . PHE A 1 308 ? -1.445 -1.953 11.031 1 98.69 308 PHE A C 1
ATOM 2353 O O . PHE A 1 308 ? -1.417 -3.139 10.695 1 98.69 308 PHE A O 1
ATOM 2360 N N . ASP A 1 309 ? -2.363 -1.442 11.867 1 98.62 309 ASP A N 1
ATOM 2361 C CA . ASP A 1 309 ? -3.297 -2.307 12.586 1 98.62 309 ASP A CA 1
ATOM 2362 C C . ASP A 1 309 ? -4.648 -2.359 11.875 1 98.62 309 ASP A C 1
ATOM 2364 O O . ASP A 1 309 ? -5.578 -3.018 12.344 1 98.62 309 ASP A O 1
ATOM 2368 N N . ILE A 1 310 ? -4.793 -1.673 10.781 1 98.81 310 ILE A N 1
ATOM 2369 C CA . ILE A 1 310 ? -6.09 -1.509 10.141 1 98.81 310 ILE A CA 1
ATOM 2370 C C . ILE A 1 310 ? -6.105 -2.27 8.812 1 98.81 310 ILE A C 1
ATOM 2372 O O . ILE A 1 310 ? -5.293 -1.999 7.926 1 98.81 310 ILE A O 1
ATOM 2376 N N . ALA A 1 311 ? -7.027 -3.197 8.648 1 98.75 311 ALA A N 1
ATOM 2377 C CA . ALA A 1 311 ? -7.203 -3.863 7.359 1 98.75 311 ALA A CA 1
ATOM 2378 C C . ALA A 1 311 ? -7.641 -2.873 6.285 1 98.75 311 ALA A C 1
ATOM 2380 O O . ALA A 1 311 ? -8.492 -2.018 6.531 1 98.75 311 ALA A O 1
ATOM 2381 N N . PRO A 1 312 ? -7.109 -2.963 5.066 1 98.69 312 PRO A N 1
ATOM 2382 C CA . PRO A 1 312 ? -7.402 -2.004 4 1 98.69 312 PRO A CA 1
ATOM 2383 C C . PRO A 1 312 ? -8.898 -1.887 3.711 1 98.69 312 PRO A C 1
ATOM 2385 O O . PRO A 1 312 ? -9.383 -0.799 3.395 1 98.69 312 PRO A O 1
ATOM 2388 N N . ALA A 1 313 ? -9.641 -2.959 3.842 1 98.69 313 ALA A N 1
ATOM 2389 C CA . ALA A 1 313 ? -11.062 -2.965 3.516 1 98.69 313 ALA A CA 1
ATOM 2390 C C . ALA A 1 313 ? -11.836 -1.979 4.391 1 98.69 313 ALA A C 1
ATOM 2392 O O . ALA A 1 313 ? -12.891 -1.479 3.998 1 98.69 313 ALA A O 1
ATOM 2393 N N . MET A 1 314 ? -11.328 -1.669 5.559 1 98.62 314 MET A N 1
ATOM 2394 C CA . MET A 1 314 ? -12 -0.797 6.516 1 98.62 314 MET A CA 1
ATOM 2395 C C . MET A 1 314 ? -12.008 0.646 6.027 1 98.62 314 MET A C 1
ATOM 2397 O O . MET A 1 314 ? -12.75 1.481 6.555 1 98.62 314 MET A O 1
ATOM 2401 N N . LEU A 1 315 ? -11.172 0.949 5.035 1 98.75 315 LEU A N 1
ATOM 2402 C CA . LEU A 1 315 ? -11.016 2.322 4.57 1 98.75 315 LEU A CA 1
ATOM 2403 C C . LEU A 1 315 ? -11.984 2.623 3.432 1 98.75 315 LEU A C 1
ATOM 2405 O O . LEU A 1 315 ? -12.203 3.787 3.088 1 98.75 315 LEU A O 1
ATOM 2409 N N . SER A 1 316 ? -12.508 1.608 2.803 1 98.31 316 SER A N 1
ATOM 2410 C CA . SER A 1 316 ? -13.266 1.768 1.562 1 98.31 316 SER A CA 1
ATOM 2411 C C . SER A 1 316 ? -14.75 1.992 1.842 1 98.31 316 SER A C 1
ATOM 2413 O O . SER A 1 316 ? -15.289 1.467 2.818 1 98.31 316 SER A O 1
ATOM 2415 N N . GLN A 1 317 ? -15.406 2.742 0.97 1 97.44 317 GLN A N 1
ATOM 2416 C CA . GLN A 1 317 ? -16.844 2.908 1.037 1 97.44 317 GLN A CA 1
ATOM 2417 C C . GLN A 1 317 ? -17.578 1.675 0.498 1 97.44 317 GLN A C 1
ATOM 2419 O O . GLN A 1 317 ? -18.766 1.498 0.729 1 97.44 317 GLN A O 1
ATOM 2424 N N . MET A 1 318 ? -16.875 0.835 -0.231 1 97.12 318 MET A N 1
ATOM 2425 C CA . MET A 1 318 ? -17.453 -0.364 -0.818 1 97.12 318 MET A CA 1
ATOM 2426 C C . MET A 1 318 ? -17.609 -1.461 0.23 1 97.12 318 MET A C 1
ATOM 2428 O O . MET A 1 318 ? -16.828 -1.54 1.176 1 97.12 318 MET A O 1
ATOM 2432 N N . SER A 1 319 ? -18.641 -2.275 0.014 1 97.06 319 SER A N 1
ATOM 2433 C CA . SER A 1 319 ? -18.812 -3.461 0.847 1 97.06 319 SER A CA 1
ATOM 2434 C C . SER A 1 319 ? -17.75 -4.508 0.541 1 97.06 319 SER A C 1
ATOM 2436 O O . SER A 1 319 ? -17.062 -4.422 -0.48 1 97.06 319 SER A O 1
ATOM 2438 N N . ALA A 1 320 ? -17.609 -5.465 1.44 1 96.69 320 ALA A N 1
ATOM 2439 C CA . ALA A 1 320 ? -16.656 -6.559 1.231 1 96.69 320 ALA A CA 1
ATOM 2440 C C . ALA A 1 320 ? -16.953 -7.293 -0.076 1 96.69 320 ALA A C 1
ATOM 2442 O O . ALA A 1 320 ? -16.031 -7.668 -0.8 1 96.69 320 ALA A O 1
ATOM 2443 N N . GLU A 1 321 ? -18.203 -7.523 -0.404 1 97.25 321 GLU A N 1
ATOM 2444 C CA . GLU A 1 321 ? -18.625 -8.203 -1.63 1 97.25 321 GLU A CA 1
ATOM 2445 C C . GLU A 1 321 ? -18.234 -7.391 -2.865 1 97.25 321 GLU A C 1
ATOM 2447 O O . GLU A 1 321 ? -17.719 -7.945 -3.84 1 97.25 321 GLU A O 1
ATOM 2452 N N . GLU A 1 322 ? -18.453 -6.102 -2.791 1 97.88 322 GLU A N 1
ATOM 2453 C CA . GLU A 1 322 ? -18.078 -5.223 -3.898 1 97.88 322 GLU A CA 1
ATOM 2454 C C . GLU A 1 322 ? -16.562 -5.203 -4.109 1 97.88 322 GLU A C 1
ATOM 2456 O O . GLU A 1 322 ? -16.094 -5.211 -5.25 1 97.88 322 GLU A O 1
ATOM 2461 N N . LEU A 1 323 ? -15.859 -5.152 -2.994 1 98.31 323 LEU A N 1
ATOM 2462 C CA . LEU A 1 323 ? -14.406 -5.129 -3.074 1 98.31 323 LEU A CA 1
ATOM 2463 C C . LEU A 1 323 ? -13.875 -6.387 -3.752 1 98.31 323 LEU A C 1
ATOM 2465 O O . LEU A 1 323 ? -13.016 -6.312 -4.629 1 98.31 323 LEU A O 1
ATOM 2469 N N . ARG A 1 324 ? -14.375 -7.566 -3.42 1 97.56 324 ARG A N 1
ATOM 2470 C CA . ARG A 1 324 ? -13.938 -8.82 -4.02 1 97.56 324 ARG A CA 1
ATOM 2471 C C . ARG A 1 324 ? -14.312 -8.883 -5.496 1 97.56 324 ARG A C 1
ATOM 2473 O O . ARG A 1 324 ? -13.555 -9.414 -6.312 1 97.56 324 ARG A O 1
ATOM 2480 N N . ALA A 1 325 ? -15.391 -8.25 -5.836 1 97.25 325 ALA A N 1
ATOM 2481 C CA . ALA A 1 325 ? -15.898 -8.32 -7.207 1 97.25 325 ALA A CA 1
ATOM 2482 C C . ALA A 1 325 ? -15.172 -7.332 -8.109 1 97.25 325 ALA A C 1
ATOM 2484 O O . ALA A 1 325 ? -14.922 -7.617 -9.281 1 97.25 325 ALA A O 1
ATOM 2485 N N . HIS A 1 326 ? -14.766 -6.16 -7.508 1 96.5 326 HIS A N 1
ATOM 2486 C CA . HIS A 1 326 ? -14.375 -5.07 -8.398 1 96.5 326 HIS A CA 1
ATOM 2487 C C . HIS A 1 326 ? -12.922 -4.68 -8.188 1 96.5 326 HIS A C 1
ATOM 2489 O O . HIS A 1 326 ? -12.312 -4.031 -9.047 1 96.5 326 HIS A O 1
ATOM 2495 N N . MET A 1 327 ? -12.344 -5.109 -7.051 1 96.62 327 MET A N 1
ATOM 2496 C CA . MET A 1 327 ? -11.031 -4.559 -6.73 1 96.62 327 MET A CA 1
ATOM 2497 C C . MET A 1 327 ? -9.977 -5.66 -6.668 1 96.62 327 MET A C 1
ATOM 2499 O O . MET A 1 327 ? -8.781 -5.379 -6.633 1 96.62 327 MET A O 1
ATOM 2503 N N . LEU A 1 328 ? -10.469 -6.926 -6.516 1 95.75 328 LEU A N 1
ATOM 2504 C CA . LEU A 1 328 ? -9.531 -8.047 -6.465 1 95.75 328 LEU A CA 1
ATOM 2505 C C . LEU A 1 328 ? -9.297 -8.617 -7.855 1 95.75 328 LEU A C 1
ATOM 2507 O O . LEU A 1 328 ? -10.219 -8.703 -8.664 1 95.75 328 LEU A O 1
ATOM 2511 N N . MET B 1 1 ? 10.883 -19.531 20.172 1 58.5 1 MET B N 1
ATOM 2512 C CA . MET B 1 1 ? 9.469 -19.609 19.797 1 58.5 1 MET B CA 1
ATOM 2513 C C . MET B 1 1 ? 9.273 -20.578 18.641 1 58.5 1 MET B C 1
ATOM 2515 O O . MET B 1 1 ? 10.164 -20.75 17.812 1 58.5 1 MET B O 1
ATOM 2519 N N . ASP B 1 2 ? 8.289 -21.516 18.656 1 86.94 2 ASP B N 1
ATOM 2520 C CA . ASP B 1 2 ? 8.086 -22.547 17.656 1 86.94 2 ASP B CA 1
ATOM 2521 C C . ASP B 1 2 ? 7.801 -21.938 16.281 1 86.94 2 ASP B C 1
ATOM 2523 O O . ASP B 1 2 ? 7.098 -20.938 16.172 1 86.94 2 ASP B O 1
ATOM 2527 N N . LYS B 1 3 ? 8.492 -22.406 15.242 1 96.88 3 LYS B N 1
ATOM 2528 C CA . LYS B 1 3 ? 8.32 -21.938 13.867 1 96.88 3 LYS B CA 1
ATOM 2529 C C . LYS B 1 3 ? 6.957 -22.328 13.32 1 96.88 3 LYS B C 1
ATOM 2531 O O . LYS B 1 3 ? 6.402 -23.359 13.703 1 96.88 3 LYS B O 1
ATOM 2536 N N . ILE B 1 4 ? 6.418 -21.531 12.555 1 98.5 4 ILE B N 1
ATOM 2537 C CA . ILE B 1 4 ? 5.191 -21.844 11.828 1 98.5 4 ILE B CA 1
ATOM 2538 C C . ILE B 1 4 ? 5.461 -22.969 10.828 1 98.5 4 ILE B C 1
ATOM 2540 O O . ILE B 1 4 ? 6.352 -22.844 9.977 1 98.5 4 ILE B O 1
ATOM 2544 N N . LYS B 1 5 ? 4.762 -24.062 10.898 1 98.44 5 LYS B N 1
ATOM 2545 C CA . LYS B 1 5 ? 4.926 -25.203 10.008 1 98.44 5 LYS B CA 1
ATOM 2546 C C . LYS B 1 5 ? 4.066 -25.047 8.758 1 98.44 5 LYS B C 1
ATOM 2548 O O . LYS B 1 5 ? 2.836 -25 8.844 1 98.44 5 LYS B O 1
ATOM 2553 N N . ILE B 1 6 ? 4.73 -25.062 7.617 1 98.75 6 ILE B N 1
ATOM 2554 C CA . ILE B 1 6 ? 4.055 -24.797 6.352 1 98.75 6 ILE B CA 1
ATOM 2555 C C . ILE B 1 6 ? 3.988 -26.078 5.516 1 98.75 6 ILE B C 1
ATOM 2557 O O . ILE B 1 6 ? 4.973 -26.812 5.422 1 98.75 6 ILE B O 1
ATOM 2561 N N . GLY B 1 7 ? 2.857 -26.391 4.977 1 98.75 7 GLY B N 1
ATOM 2562 C CA . GLY B 1 7 ? 2.715 -27.359 3.908 1 98.75 7 GLY B CA 1
ATOM 2563 C C . GLY B 1 7 ? 2.531 -26.734 2.541 1 98.75 7 GLY B C 1
ATOM 2564 O O . GLY B 1 7 ? 1.848 -25.719 2.408 1 98.75 7 GLY B O 1
ATOM 2565 N N . ILE B 1 8 ? 3.125 -27.328 1.564 1 98.81 8 ILE B N 1
ATOM 2566 C CA . ILE B 1 8 ? 2.949 -26.891 0.185 1 98.81 8 ILE B CA 1
ATOM 2567 C C . ILE B 1 8 ? 2.102 -27.906 -0.577 1 98.81 8 ILE B C 1
ATOM 2569 O O . ILE B 1 8 ? 2.398 -29.094 -0.564 1 98.81 8 ILE B O 1
ATOM 2573 N N . VAL B 1 9 ? 1.05 -27.438 -1.197 1 98.62 9 VAL B N 1
ATOM 2574 C CA . VAL B 1 9 ? 0.222 -28.297 -2.031 1 98.62 9 VAL B CA 1
ATOM 2575 C C . VAL B 1 9 ? 0.419 -27.953 -3.502 1 98.62 9 VAL B C 1
ATOM 2577 O O . VAL B 1 9 ? -0.041 -26.891 -3.961 1 98.62 9 VAL B O 1
ATOM 2580 N N . GLY B 1 10 ? 0.93 -28.812 -4.266 1 97.56 10 GLY B N 1
ATOM 2581 C CA . GLY B 1 10 ? 1.364 -28.516 -5.625 1 97.56 10 GLY B CA 1
ATOM 2582 C C . GLY B 1 10 ? 2.785 -27.984 -5.695 1 97.56 10 GLY B C 1
ATOM 2583 O O . GLY B 1 10 ? 3.125 -27 -5.027 1 97.56 10 GLY B O 1
ATOM 2584 N N . TYR B 1 11 ? 3.604 -28.594 -6.555 1 97.44 11 TYR B N 1
ATOM 2585 C CA . TYR B 1 11 ? 5.023 -28.25 -6.566 1 97.44 11 TYR B CA 1
ATOM 2586 C C . TYR B 1 11 ? 5.484 -27.891 -7.973 1 97.44 11 TYR B C 1
ATOM 2588 O O . TYR B 1 11 ? 6.449 -28.469 -8.484 1 97.44 11 TYR B O 1
ATOM 2596 N N . GLY B 1 12 ? 4.816 -26.969 -8.523 1 95.19 12 GLY B N 1
ATOM 2597 C CA . GLY B 1 12 ? 5.254 -26.312 -9.742 1 95.19 12 GLY B CA 1
ATOM 2598 C C . GLY B 1 12 ? 6.086 -25.062 -9.484 1 95.19 12 GLY B C 1
ATOM 2599 O O . GLY B 1 12 ? 6.859 -25.016 -8.531 1 95.19 12 GLY B O 1
ATOM 2600 N N . ASN B 1 13 ? 6.02 -24.078 -10.398 1 93.88 13 ASN B N 1
ATOM 2601 C CA . ASN B 1 13 ? 6.801 -22.859 -10.289 1 93.88 13 ASN B CA 1
ATOM 2602 C C . ASN B 1 13 ? 6.516 -22.125 -8.984 1 93.88 13 ASN B C 1
ATOM 2604 O O . ASN B 1 13 ? 7.441 -21.719 -8.273 1 93.88 13 ASN B O 1
ATOM 2608 N N . ILE B 1 14 ? 5.23 -22 -8.641 1 96.81 14 ILE B N 1
ATOM 2609 C CA . ILE B 1 14 ? 4.859 -21.281 -7.426 1 96.81 14 ILE B CA 1
ATOM 2610 C C . ILE B 1 14 ? 5.289 -22.094 -6.203 1 96.81 14 ILE B C 1
ATOM 2612 O O . ILE B 1 14 ? 5.812 -21.531 -5.234 1 96.81 14 ILE B O 1
ATOM 2616 N N . GLY B 1 15 ? 5.051 -23.406 -6.223 1 98.19 15 GLY B N 1
ATOM 2617 C CA . GLY B 1 15 ? 5.477 -24.25 -5.117 1 98.19 15 GLY B CA 1
ATOM 2618 C C . GLY B 1 15 ? 6.957 -24.125 -4.816 1 98.19 15 GLY B C 1
ATOM 2619 O O . GLY B 1 15 ? 7.355 -24.031 -3.654 1 98.19 15 GLY B O 1
ATOM 2620 N N . ARG B 1 16 ? 7.754 -24.203 -5.867 1 97.56 16 ARG B N 1
ATOM 2621 C CA . ARG B 1 16 ? 9.195 -24.031 -5.707 1 97.56 16 ARG B CA 1
ATOM 2622 C C . ARG B 1 16 ? 9.531 -22.656 -5.125 1 97.56 16 ARG B C 1
ATOM 2624 O O . ARG B 1 16 ? 10.406 -22.547 -4.27 1 97.56 16 ARG B O 1
ATOM 2631 N N . GLY B 1 17 ? 8.844 -21.641 -5.637 1 97.75 17 GLY B N 1
ATOM 2632 C CA . GLY B 1 17 ? 9.031 -20.312 -5.098 1 97.75 17 GLY B CA 1
ATOM 2633 C C . GLY B 1 17 ? 8.695 -20.203 -3.621 1 97.75 17 GLY B C 1
ATOM 2634 O O . GLY B 1 17 ? 9.406 -19.547 -2.861 1 97.75 17 GLY B O 1
ATOM 2635 N N . VAL B 1 18 ? 7.645 -20.859 -3.221 1 98.75 18 VAL B N 1
ATOM 2636 C CA . VAL B 1 18 ? 7.23 -20.875 -1.821 1 98.75 18 VAL B CA 1
ATOM 2637 C C . VAL B 1 18 ? 8.305 -21.547 -0.972 1 98.75 18 VAL B C 1
ATOM 2639 O O . VAL B 1 18 ? 8.68 -21.031 0.085 1 98.75 18 VAL B O 1
ATOM 2642 N N . GLU B 1 19 ? 8.789 -22.688 -1.454 1 98.62 19 GLU B N 1
ATOM 2643 C CA . GLU B 1 19 ? 9.844 -23.391 -0.719 1 98.62 19 GLU B CA 1
ATOM 2644 C C . GLU B 1 19 ? 11.039 -22.469 -0.474 1 98.62 19 GLU B C 1
ATOM 2646 O O . GLU B 1 19 ? 11.562 -22.406 0.643 1 98.62 19 GLU B O 1
ATOM 2651 N N . GLN B 1 20 ? 11.445 -21.812 -1.524 1 97.94 20 GLN B N 1
ATOM 2652 C CA . GLN B 1 20 ? 12.594 -20.922 -1.431 1 97.94 20 GLN B CA 1
ATOM 2653 C C . GLN B 1 20 ? 12.312 -19.766 -0.485 1 97.94 20 GLN B C 1
ATOM 2655 O O . GLN B 1 20 ? 13.203 -19.312 0.243 1 97.94 20 GLN B O 1
ATOM 2660 N N . ALA B 1 21 ? 11.102 -19.25 -0.491 1 98.25 21 ALA B N 1
ATOM 2661 C CA . ALA B 1 21 ? 10.719 -18.141 0.385 1 98.25 21 ALA B CA 1
ATOM 2662 C C . ALA B 1 21 ? 10.719 -18.578 1.849 1 98.25 21 ALA B C 1
ATOM 2664 O O . ALA B 1 21 ? 11.141 -17.828 2.727 1 98.25 21 ALA B O 1
ATOM 2665 N N . ILE B 1 22 ? 10.219 -19.781 2.139 1 98.31 22 ILE B N 1
ATOM 2666 C CA . ILE B 1 22 ? 10.203 -20.297 3.5 1 98.31 22 ILE B CA 1
ATOM 2667 C C . ILE B 1 22 ? 11.617 -20.297 4.066 1 98.31 22 ILE B C 1
ATOM 2669 O O . ILE B 1 22 ? 11.836 -19.891 5.211 1 98.31 22 ILE B O 1
ATOM 2673 N N . LYS B 1 23 ? 12.539 -20.703 3.256 1 95.75 23 LYS B N 1
ATOM 2674 C CA . LYS B 1 23 ? 13.93 -20.797 3.676 1 95.75 23 LYS B CA 1
ATOM 2675 C C . LYS B 1 23 ? 14.469 -19.438 4.105 1 95.75 23 LYS B C 1
ATOM 2677 O O . LYS B 1 23 ? 15.359 -19.359 4.953 1 95.75 23 LYS B O 1
ATOM 2682 N N . ARG B 1 24 ? 13.93 -18.391 3.645 1 95.62 24 ARG B N 1
ATOM 2683 C CA . ARG B 1 24 ? 14.422 -17.047 3.902 1 95.62 24 ARG B CA 1
ATOM 2684 C C . ARG B 1 24 ? 13.727 -16.422 5.113 1 95.62 24 ARG B C 1
ATOM 2686 O O . ARG B 1 24 ? 14.102 -15.336 5.562 1 95.62 24 ARG B O 1
ATOM 2693 N N . ASN B 1 25 ? 12.719 -17.047 5.594 1 97 25 ASN B N 1
ATOM 2694 C CA . ASN B 1 25 ? 11.977 -16.562 6.758 1 97 25 ASN B CA 1
ATOM 2695 C C . ASN B 1 25 ? 12.289 -17.391 8 1 97 25 ASN B C 1
ATOM 2697 O O . ASN B 1 25 ? 11.875 -18.547 8.094 1 97 25 ASN B O 1
ATOM 2701 N N . ASP B 1 26 ? 12.898 -16.781 8.984 1 96 26 ASP B N 1
ATOM 2702 C CA . ASP B 1 26 ? 13.438 -17.516 10.125 1 96 26 ASP B CA 1
ATOM 2703 C C . ASP B 1 26 ? 12.328 -18.016 11.039 1 96 26 ASP B C 1
ATOM 2705 O O . ASP B 1 26 ? 12.547 -18.906 11.867 1 96 26 ASP B O 1
ATOM 2709 N N . ASP B 1 27 ? 11.125 -17.484 10.891 1 97.81 27 ASP B N 1
ATOM 2710 C CA . ASP B 1 27 ? 10.023 -17.828 11.781 1 97.81 27 ASP B CA 1
ATOM 2711 C C . ASP B 1 27 ? 9.148 -18.922 11.156 1 97.81 27 ASP B C 1
ATOM 2713 O O . ASP B 1 27 ? 8.047 -19.188 11.656 1 97.81 27 ASP B O 1
ATOM 2717 N N . MET B 1 28 ? 9.617 -19.594 10 1 98.12 28 MET B N 1
ATOM 2718 C CA . MET B 1 28 ? 8.82 -20.609 9.32 1 98.12 28 MET B CA 1
ATOM 2719 C C . MET B 1 28 ? 9.688 -21.812 8.945 1 98.12 28 MET B C 1
ATOM 2721 O O . MET B 1 28 ? 10.906 -21.688 8.82 1 98.12 28 MET B O 1
ATOM 2725 N N . GLU B 1 29 ? 9.078 -22.953 8.82 1 98 29 GLU B N 1
ATOM 2726 C CA . GLU B 1 29 ? 9.734 -24.156 8.305 1 98 29 GLU B CA 1
ATOM 2727 C C . GLU B 1 29 ? 8.789 -24.969 7.418 1 98 29 GLU B C 1
ATOM 2729 O O . GLU B 1 29 ? 7.57 -24.891 7.574 1 98 29 GLU B O 1
ATOM 2734 N N . LEU B 1 30 ? 9.344 -25.688 6.492 1 98.44 30 LEU B N 1
ATOM 2735 C CA . LEU B 1 30 ? 8.562 -26.547 5.609 1 98.44 30 LEU B CA 1
ATOM 2736 C C . LEU B 1 30 ? 8.328 -27.906 6.25 1 98.44 30 LEU B C 1
ATOM 2738 O O . LEU B 1 30 ? 9.273 -28.625 6.559 1 98.44 30 LEU B O 1
ATOM 2742 N N . ALA B 1 31 ? 7.059 -28.234 6.414 1 97.56 31 ALA B N 1
ATOM 2743 C CA . ALA B 1 31 ? 6.711 -29.516 7.016 1 97.56 31 ALA B CA 1
ATOM 2744 C C . ALA B 1 31 ? 6.605 -30.609 5.957 1 97.56 31 ALA B C 1
ATOM 2746 O O . ALA B 1 31 ? 7.129 -31.719 6.145 1 97.56 31 ALA B O 1
ATOM 2747 N N . ALA B 1 32 ? 5.938 -30.281 4.875 1 98.19 32 ALA B N 1
ATOM 2748 C CA . ALA B 1 32 ? 5.723 -31.297 3.84 1 98.19 32 ALA B CA 1
ATOM 2749 C C . ALA B 1 32 ? 5.316 -30.641 2.52 1 98.19 32 ALA B C 1
ATOM 2751 O O . ALA B 1 32 ? 4.832 -29.516 2.5 1 98.19 32 ALA B O 1
ATOM 2752 N N . VAL B 1 33 ? 5.582 -31.375 1.475 1 98.44 33 VAL B N 1
ATOM 2753 C CA . VAL B 1 33 ? 5.07 -31.062 0.144 1 98.44 33 VAL B CA 1
ATOM 2754 C C . VAL B 1 33 ? 4.094 -32.156 -0.301 1 98.44 33 VAL B C 1
ATOM 2756 O O . VAL B 1 33 ? 4.398 -33.344 -0.203 1 98.44 33 VAL B O 1
ATOM 2759 N N . PHE B 1 34 ? 2.967 -31.719 -0.748 1 98.38 34 PHE B N 1
ATOM 2760 C CA . PHE B 1 34 ? 1.961 -32.656 -1.241 1 98.38 34 PHE B CA 1
ATOM 2761 C C . PHE B 1 34 ? 1.808 -32.531 -2.754 1 98.38 34 PHE B C 1
ATOM 2763 O O . PHE B 1 34 ? 1.728 -31.422 -3.289 1 98.38 34 PHE B O 1
ATOM 2770 N N . THR B 1 35 ? 1.76 -33.656 -3.436 1 97.31 35 THR B N 1
ATOM 2771 C CA . THR B 1 35 ? 1.691 -33.688 -4.891 1 97.31 35 THR B CA 1
ATOM 2772 C C . THR B 1 35 ? 0.696 -34.75 -5.359 1 97.31 35 THR B C 1
ATOM 2774 O O . THR B 1 35 ? 0.463 -35.75 -4.664 1 97.31 35 THR B O 1
ATOM 2777 N N . ARG B 1 36 ? 0.079 -34.531 -6.484 1 93.81 36 ARG B N 1
ATOM 2778 C CA . ARG B 1 36 ? -0.808 -35.531 -7.078 1 93.81 36 ARG B CA 1
ATOM 2779 C C . ARG B 1 36 ? -0.025 -36.531 -7.93 1 93.81 36 ARG B C 1
ATOM 2781 O O . ARG B 1 36 ? -0.53 -37.594 -8.258 1 93.81 36 ARG B O 1
ATOM 2788 N N . ARG B 1 37 ? 1.172 -36.188 -8.234 1 93.31 37 ARG B N 1
ATOM 2789 C CA . ARG B 1 37 ? 2.055 -37.094 -8.945 1 93.31 37 ARG B CA 1
ATOM 2790 C C . ARG B 1 37 ? 2.721 -38.062 -7.988 1 93.31 37 ARG B C 1
ATOM 2792 O O . ARG B 1 37 ? 2.473 -38.031 -6.781 1 93.31 37 ARG B O 1
ATOM 2799 N N . ASP B 1 38 ? 3.467 -38.969 -8.578 1 95.69 38 ASP B N 1
ATOM 2800 C CA . ASP B 1 38 ? 4.273 -39.844 -7.75 1 95.69 38 ASP B CA 1
ATOM 2801 C C . ASP B 1 38 ? 5.285 -39.062 -6.914 1 95.69 38 ASP B C 1
ATOM 2803 O O . ASP B 1 38 ? 6.172 -38.406 -7.465 1 95.69 38 ASP B O 1
ATOM 2807 N N . PRO B 1 39 ? 5.117 -39.125 -5.539 1 96.44 39 PRO B N 1
ATOM 2808 C CA . PRO B 1 39 ? 6.016 -38.375 -4.676 1 96.44 39 PRO B CA 1
ATOM 2809 C C . PRO B 1 39 ? 7.488 -38.688 -4.938 1 96.44 39 PRO B C 1
ATOM 2811 O O . PRO B 1 39 ? 8.344 -37.812 -4.758 1 96.44 39 PRO B O 1
ATOM 2814 N N . ALA B 1 40 ? 7.766 -39.875 -5.324 1 94.81 40 ALA B N 1
ATOM 2815 C CA . ALA B 1 40 ? 9.148 -40.281 -5.562 1 94.81 40 ALA B CA 1
ATOM 2816 C C . ALA B 1 40 ? 9.773 -39.5 -6.707 1 94.81 40 ALA B C 1
ATOM 2818 O O . ALA B 1 40 ? 10.992 -39.438 -6.824 1 94.81 40 ALA B O 1
ATOM 2819 N N . THR B 1 41 ? 8.969 -38.906 -7.555 1 95.25 41 THR B N 1
ATOM 2820 C CA . THR B 1 41 ? 9.453 -38.156 -8.727 1 95.25 41 THR B CA 1
ATOM 2821 C C . THR B 1 41 ? 9.648 -36.688 -8.391 1 95.25 41 THR B C 1
ATOM 2823 O O . THR B 1 41 ? 10.109 -35.906 -9.242 1 95.25 41 THR B O 1
ATOM 2826 N N . VAL B 1 42 ? 9.312 -36.281 -7.199 1 96.19 42 VAL B N 1
ATOM 2827 C CA . VAL B 1 42 ? 9.406 -34.875 -6.801 1 96.19 42 VAL B CA 1
ATOM 2828 C C . VAL B 1 42 ? 10.609 -34.656 -5.887 1 96.19 42 VAL B C 1
ATOM 2830 O O . VAL B 1 42 ? 10.703 -35.281 -4.828 1 96.19 42 VAL B O 1
ATOM 2833 N N . SER B 1 43 ? 11.516 -33.875 -6.355 1 95.75 43 SER B N 1
ATOM 2834 C CA . SER B 1 43 ? 12.688 -33.531 -5.555 1 95.75 43 SER B CA 1
ATOM 2835 C C . SER B 1 43 ? 12.578 -32.125 -5.004 1 95.75 43 SER B C 1
ATOM 2837 O O . SER B 1 43 ? 12.414 -31.172 -5.766 1 95.75 43 SER B O 1
ATOM 2839 N N . ILE B 1 44 ? 12.648 -32 -3.717 1 96.88 44 ILE B N 1
ATOM 2840 C CA . ILE B 1 44 ? 12.57 -30.672 -3.098 1 96.88 44 ILE B CA 1
ATOM 2841 C C . ILE B 1 44 ? 13.938 -30.281 -2.533 1 96.88 44 ILE B C 1
ATOM 2843 O O . ILE B 1 44 ? 14.836 -31.125 -2.438 1 96.88 44 ILE B O 1
ATOM 2847 N N . GLN B 1 45 ? 14.117 -29.062 -2.17 1 95.25 45 GLN B N 1
ATOM 2848 C CA . GLN B 1 45 ? 15.398 -28.547 -1.712 1 95.25 45 GLN B CA 1
ATOM 2849 C C . GLN B 1 45 ? 15.539 -28.672 -0.198 1 95.25 45 GLN B C 1
ATOM 2851 O O . GLN B 1 45 ? 16.656 -28.812 0.319 1 95.25 45 GLN B O 1
ATOM 2856 N N . THR B 1 46 ? 14.438 -28.641 0.508 1 96.25 46 THR B N 1
ATOM 2857 C CA . THR B 1 46 ? 14.453 -28.609 1.966 1 96.25 46 THR B CA 1
ATOM 2858 C C . THR B 1 46 ? 14.711 -30.016 2.531 1 96.25 46 THR B C 1
ATOM 2860 O O . THR B 1 46 ? 13.859 -30.891 2.422 1 96.25 46 THR B O 1
ATOM 2863 N N . GLU B 1 47 ? 15.812 -30.062 3.221 1 93.31 47 GLU B N 1
ATOM 2864 C CA . GLU B 1 47 ? 16.141 -31.344 3.848 1 93.31 47 GLU B CA 1
ATOM 2865 C C . GLU B 1 47 ? 15.219 -31.625 5.023 1 93.31 47 GLU B C 1
ATOM 2867 O O . GLU B 1 47 ? 14.891 -30.734 5.801 1 93.31 47 GLU B O 1
ATOM 2872 N N . GLY B 1 48 ? 14.734 -32.875 5.113 1 91.69 48 GLY B N 1
ATOM 2873 C CA . GLY B 1 48 ? 13.938 -33.25 6.266 1 91.69 48 GLY B CA 1
ATOM 2874 C C . GLY B 1 48 ? 12.445 -33.125 6.039 1 91.69 48 GLY B C 1
ATOM 2875 O O . GLY B 1 48 ? 11.648 -33.719 6.762 1 91.69 48 GLY B O 1
ATOM 2876 N N . ALA B 1 49 ? 12.086 -32.25 5.094 1 94.75 49 ALA B N 1
ATOM 2877 C CA . ALA B 1 49 ? 10.656 -32.125 4.797 1 94.75 49 ALA B CA 1
ATOM 2878 C C . ALA B 1 49 ? 10.148 -33.344 4.02 1 94.75 49 ALA B C 1
ATOM 2880 O O . ALA B 1 49 ? 10.844 -33.875 3.146 1 94.75 49 ALA B O 1
ATOM 2881 N N . ALA B 1 50 ? 8.961 -33.75 4.266 1 94.69 50 ALA B N 1
ATOM 2882 C CA . ALA B 1 50 ? 8.375 -34.906 3.605 1 94.69 50 ALA B CA 1
ATOM 2883 C C . ALA B 1 50 ? 7.754 -34.531 2.264 1 94.69 50 ALA B C 1
ATOM 2885 O O . ALA B 1 50 ? 7.297 -33.406 2.082 1 94.69 50 ALA B O 1
ATOM 2886 N N . VAL B 1 51 ? 7.824 -35.438 1.34 1 97.81 51 VAL B N 1
ATOM 2887 C CA . VAL B 1 51 ? 7.031 -35.375 0.115 1 97.81 51 VAL B CA 1
ATOM 2888 C C . VAL B 1 51 ? 5.988 -36.5 0.111 1 97.81 51 VAL B C 1
ATOM 2890 O O . VAL B 1 51 ? 6.332 -37.688 0.197 1 97.81 51 VAL B O 1
ATOM 2893 N N . LYS B 1 52 ? 4.766 -36.094 0.073 1 97.69 52 LYS B N 1
ATOM 2894 C CA . LYS B 1 52 ? 3.674 -37.062 0.192 1 97.69 52 LYS B CA 1
ATOM 2895 C C . LYS B 1 52 ? 2.656 -36.875 -0.931 1 97.69 52 LYS B C 1
ATOM 2897 O O . LYS B 1 52 ? 2.621 -35.812 -1.578 1 97.69 52 LYS B O 1
ATOM 2902 N N . HIS B 1 53 ? 1.936 -37.969 -1.12 1 97.81 53 HIS B N 1
ATOM 2903 C CA . HIS B 1 53 ? 0.823 -37.844 -2.057 1 97.81 53 HIS B CA 1
ATOM 2904 C C . HIS B 1 53 ? -0.299 -37 -1.483 1 97.81 53 HIS B C 1
ATOM 2906 O O . HIS B 1 53 ? -0.528 -37 -0.271 1 97.81 53 HIS B O 1
ATOM 2912 N N . PHE B 1 54 ? -1.004 -36.312 -2.338 1 97.19 54 PHE B N 1
ATOM 2913 C CA . PHE B 1 54 ? -2.111 -35.438 -1.979 1 97.19 54 PHE B CA 1
ATOM 2914 C C . PHE B 1 54 ? -3.111 -36.188 -1.089 1 97.19 54 PHE B C 1
ATOM 2916 O O . PHE B 1 54 ? -3.602 -35.594 -0.108 1 97.19 54 PHE B O 1
ATOM 2923 N N . ASP B 1 55 ? -3.369 -37.438 -1.3 1 95.94 55 ASP B N 1
ATOM 2924 C CA . ASP B 1 55 ? -4.379 -38.219 -0.602 1 95.94 55 ASP B CA 1
ATOM 2925 C C . ASP B 1 55 ? -3.959 -38.5 0.841 1 95.94 55 ASP B C 1
ATOM 2927 O O . ASP B 1 55 ? -4.789 -38.875 1.671 1 95.94 55 ASP B O 1
ATOM 2931 N N . ASP B 1 56 ? -2.727 -38.281 1.126 1 95.69 56 ASP B N 1
ATOM 2932 C CA . ASP B 1 56 ? -2.211 -38.594 2.459 1 95.69 56 ASP B CA 1
ATOM 2933 C C . ASP B 1 56 ? -2.203 -37.344 3.338 1 95.69 56 ASP B C 1
ATOM 2935 O O . ASP B 1 56 ? -1.743 -37.375 4.48 1 95.69 56 ASP B O 1
ATOM 2939 N N . MET B 1 57 ? -2.73 -36.281 2.871 1 95.88 57 MET B N 1
ATOM 2940 C CA . MET B 1 57 ? -2.67 -34.969 3.529 1 95.88 57 MET B CA 1
ATOM 2941 C C . MET B 1 57 ? -3.393 -35 4.871 1 95.88 57 MET B C 1
ATOM 2943 O O . MET B 1 57 ? -2.939 -34.375 5.84 1 95.88 57 MET B O 1
ATOM 2947 N N . VAL B 1 58 ? -4.488 -35.656 4.902 1 91.44 58 VAL B N 1
ATOM 2948 C CA . VAL B 1 58 ? -5.344 -35.688 6.082 1 91.44 58 VAL B CA 1
ATOM 2949 C C . VAL B 1 58 ? -4.578 -36.281 7.262 1 91.44 58 VAL B C 1
ATOM 2951 O O . VAL B 1 58 ? -4.805 -35.906 8.414 1 91.44 58 VAL B O 1
ATOM 2954 N N . SER B 1 59 ? -3.625 -37.125 6.984 1 91.38 59 SER B N 1
ATOM 2955 C CA . SER B 1 59 ? -2.832 -37.75 8.031 1 91.38 59 SER B CA 1
ATOM 2956 C C . SER B 1 59 ? -1.952 -36.75 8.75 1 91.38 59 SER B C 1
ATOM 2958 O O . SER B 1 59 ? -1.427 -37.031 9.836 1 91.38 59 SER B O 1
ATOM 2960 N N . MET B 1 60 ? -1.859 -35.594 8.203 1 93.94 60 MET B N 1
ATOM 2961 C CA . MET B 1 60 ? -0.957 -34.594 8.781 1 93.94 60 MET B CA 1
ATOM 2962 C C . MET B 1 60 ? -1.74 -33.5 9.477 1 93.94 60 MET B C 1
ATOM 2964 O O . MET B 1 60 ? -1.183 -32.438 9.805 1 93.94 60 MET B O 1
ATOM 2968 N N . LYS B 1 61 ? -2.98 -33.781 9.617 1 92.56 61 LYS B N 1
ATOM 2969 C CA . LYS B 1 61 ? -3.777 -32.844 10.406 1 92.56 61 LYS B CA 1
ATOM 2970 C C . LYS B 1 61 ? -3.148 -32.594 11.773 1 92.56 61 LYS B C 1
ATOM 2972 O O . LYS B 1 61 ? -2.754 -33.562 12.461 1 92.56 61 LYS B O 1
ATOM 2977 N N . GLY B 1 62 ? -2.996 -31.312 12.172 1 92 62 GLY B N 1
ATOM 2978 C CA . GLY B 1 62 ? -2.396 -30.969 13.453 1 92 62 GLY B CA 1
ATOM 2979 C C . GLY B 1 62 ? -0.889 -30.812 13.383 1 92 62 GLY B C 1
ATOM 2980 O O . GLY B 1 62 ? -0.27 -30.297 14.312 1 92 62 GLY B O 1
ATOM 2981 N N . GLU B 1 63 ? -0.306 -31.234 12.273 1 95.31 63 GLU B N 1
ATOM 2982 C CA . GLU B 1 63 ? 1.146 -31.172 12.133 1 95.31 63 GLU B CA 1
ATOM 2983 C C . GLU B 1 63 ? 1.561 -30.016 11.227 1 95.31 63 GLU B C 1
ATOM 2985 O O . GLU B 1 63 ? 2.748 -29.703 11.117 1 95.31 63 GLU B O 1
ATOM 2990 N N . VAL B 1 64 ? 0.59 -29.5 10.57 1 97.75 64 VAL B N 1
ATOM 2991 C CA . VAL B 1 64 ? 0.814 -28.375 9.672 1 97.75 64 VAL B CA 1
ATOM 2992 C C . VAL B 1 64 ? -0.036 -27.188 10.117 1 97.75 64 VAL B C 1
ATOM 2994 O O . VAL B 1 64 ? -1.232 -27.328 10.375 1 97.75 64 VAL B O 1
ATOM 2997 N N . ASP B 1 65 ? 0.605 -26.016 10.211 1 98.5 65 ASP B N 1
ATOM 2998 C CA . ASP B 1 65 ? -0.118 -24.828 10.656 1 98.5 65 ASP B CA 1
ATOM 2999 C C . ASP B 1 65 ? -0.885 -24.203 9.492 1 98.5 65 ASP B C 1
ATOM 3001 O O . ASP B 1 65 ? -2.018 -23.734 9.672 1 98.5 65 ASP B O 1
ATOM 3005 N N . VAL B 1 66 ? -0.294 -24.125 8.344 1 98.88 66 VAL B N 1
ATOM 3006 C CA . VAL B 1 66 ? -0.91 -23.484 7.184 1 98.88 66 VAL B CA 1
ATOM 3007 C C . VAL B 1 66 ? -0.509 -24.25 5.914 1 98.88 66 VAL B C 1
ATOM 3009 O O . VAL B 1 66 ? 0.663 -24.578 5.73 1 98.88 66 VAL B O 1
ATOM 3012 N N . MET B 1 67 ? -1.451 -24.562 5.051 1 98.88 67 MET B N 1
ATOM 3013 C CA . MET B 1 67 ? -1.222 -25.125 3.725 1 98.88 67 MET B CA 1
ATOM 3014 C C . MET B 1 67 ? -1.207 -24.031 2.662 1 98.88 67 MET B C 1
ATOM 3016 O O . MET B 1 67 ? -2.17 -23.281 2.529 1 98.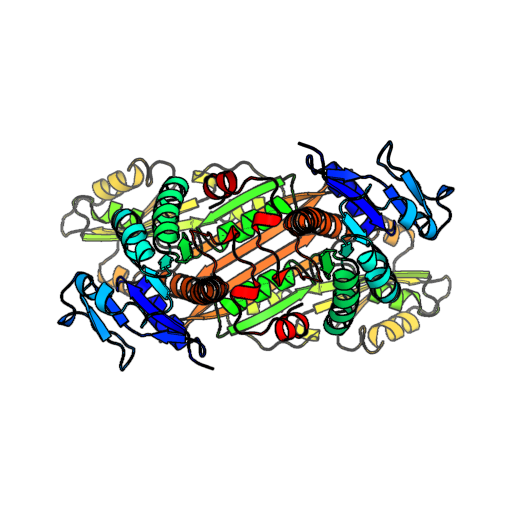88 67 MET B O 1
ATOM 3020 N N . ILE B 1 68 ? -0.14 -23.922 1.95 1 98.94 68 ILE B N 1
ATOM 3021 C CA . ILE B 1 68 ? -0.09 -23.016 0.811 1 98.94 68 ILE B CA 1
ATOM 3022 C C . ILE B 1 68 ? -0.406 -23.781 -0.473 1 98.94 68 ILE B C 1
ATOM 3024 O O . ILE B 1 68 ? 0.354 -24.656 -0.883 1 98.94 68 ILE B O 1
ATOM 3028 N N . LEU B 1 69 ? -1.525 -23.422 -1.061 1 98.88 69 LEU B N 1
ATOM 3029 C CA .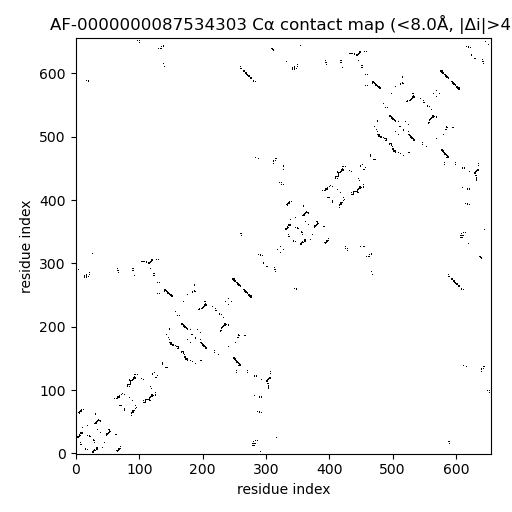 LEU B 1 69 ? -2.023 -24.094 -2.252 1 98.88 69 LEU B CA 1
ATOM 3030 C C . LEU B 1 69 ? -1.428 -23.484 -3.516 1 98.88 69 LEU B C 1
ATOM 3032 O O . LEU B 1 69 ? -1.658 -22.312 -3.809 1 98.88 69 LEU B O 1
ATOM 3036 N N . CYS B 1 70 ? -0.745 -24.297 -4.273 1 98.12 70 CYS B N 1
ATOM 3037 C CA . CYS B 1 70 ? 0.018 -23.781 -5.406 1 98.12 70 CYS B CA 1
ATOM 3038 C C . CYS B 1 70 ? -0.493 -24.375 -6.719 1 98.12 70 CYS B C 1
ATOM 3040 O O . CYS B 1 70 ? 0.239 -24.422 -7.707 1 98.12 70 CYS B O 1
ATOM 3042 N N . GLY B 1 71 ? -1.718 -24.828 -6.734 1 95.44 71 GLY B N 1
ATOM 3043 C CA . GLY B 1 71 ? -2.322 -25.328 -7.965 1 95.44 71 GLY B CA 1
ATOM 3044 C C . GLY B 1 71 ? -2.789 -24.219 -8.883 1 95.44 71 GLY B C 1
ATOM 3045 O O . GLY B 1 71 ? -2.83 -23.047 -8.492 1 95.44 71 GLY B O 1
ATOM 3046 N N . GLY B 1 72 ? -3.205 -24.594 -10.102 1 93.75 72 GLY B N 1
ATOM 3047 C CA . GLY B 1 72 ? -3.645 -23.625 -11.094 1 93.75 72 GLY B CA 1
ATOM 3048 C C . GLY B 1 72 ? -5.039 -23.094 -10.828 1 93.75 72 GLY B C 1
ATOM 3049 O O . GLY B 1 72 ? -5.914 -23.828 -10.367 1 93.75 72 GLY B O 1
ATOM 3050 N N . SER B 1 73 ? -5.246 -21.859 -11.172 1 93.88 73 SER B N 1
ATOM 3051 C CA . SER B 1 73 ? -6.5 -21.172 -10.898 1 93.88 73 SER B CA 1
ATOM 3052 C C . SER B 1 73 ? -7.613 -21.656 -11.812 1 93.88 73 SER B C 1
ATOM 3054 O O . SER B 1 73 ? -8.797 -21.547 -11.484 1 93.88 73 SER B O 1
ATOM 3056 N N . ALA B 1 74 ? -7.234 -22.188 -12.938 1 90.31 74 ALA B N 1
ATOM 3057 C CA . ALA B 1 74 ? -8.242 -22.547 -13.938 1 90.31 74 ALA B CA 1
ATOM 3058 C C . ALA B 1 74 ? -9.016 -23.781 -13.508 1 90.31 74 ALA B C 1
ATOM 3060 O O . ALA B 1 74 ? -10.25 -23.812 -13.562 1 90.31 74 ALA B O 1
ATOM 3061 N N . THR B 1 75 ? -8.266 -24.828 -13.016 1 91.31 75 THR B N 1
ATOM 3062 C CA . THR B 1 75 ? -8.953 -26.094 -12.812 1 91.31 75 THR B CA 1
ATOM 3063 C C . THR B 1 75 ? -8.633 -26.672 -11.43 1 91.31 75 THR B C 1
ATOM 3065 O O . THR B 1 75 ? -9.477 -27.328 -10.812 1 91.31 75 THR B O 1
ATOM 3068 N N . ASP B 1 76 ? -7.551 -26.391 -10.875 1 95.38 76 ASP B N 1
ATOM 3069 C CA . ASP B 1 76 ? -7.109 -27.047 -9.648 1 95.38 76 ASP B CA 1
ATOM 3070 C C . ASP B 1 76 ? -7.711 -26.359 -8.422 1 95.38 76 ASP B C 1
ATOM 3072 O O . ASP B 1 76 ? -8.438 -27 -7.648 1 95.38 76 ASP B O 1
ATOM 3076 N N . LEU B 1 77 ? -7.543 -25.094 -8.273 1 97.81 77 LEU B N 1
ATOM 3077 C CA . LEU B 1 77 ? -7.867 -24.359 -7.051 1 97.81 77 LEU B CA 1
ATOM 3078 C C . LEU B 1 77 ? -9.375 -24.359 -6.809 1 97.81 77 LEU B C 1
ATOM 3080 O O . LEU B 1 77 ? -9.82 -24.5 -5.668 1 97.81 77 LEU B O 1
ATOM 3084 N N . PRO B 1 78 ? -10.188 -24.25 -7.848 1 98.12 78 PRO B N 1
ATOM 3085 C CA . PRO B 1 78 ? -11.633 -24.281 -7.59 1 98.12 78 PRO B CA 1
ATOM 3086 C C . PRO B 1 78 ? -12.078 -25.562 -6.906 1 98.12 78 PRO B C 1
ATOM 3088 O O . PRO B 1 78 ? -13.07 -25.562 -6.168 1 98.12 78 PRO B O 1
ATOM 3091 N N . VAL B 1 79 ? -11.297 -26.625 -7.098 1 97.56 79 VAL B N 1
ATOM 3092 C CA . VAL B 1 79 ? -11.656 -27.922 -6.516 1 97.56 79 VAL B CA 1
ATOM 3093 C C . VA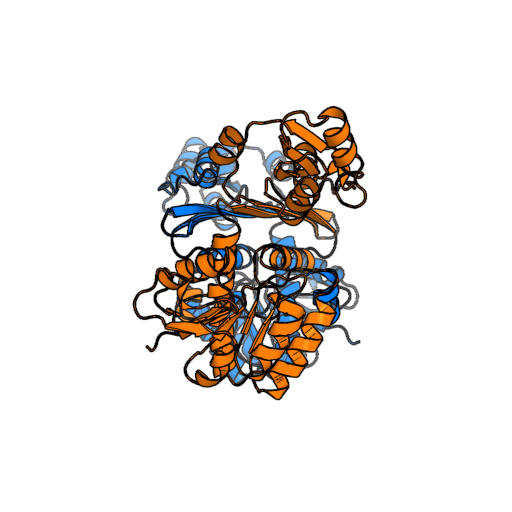L B 1 79 ? -10.898 -28.125 -5.203 1 97.56 79 VAL B C 1
ATOM 3095 O O . VAL B 1 79 ? -11.508 -28.312 -4.152 1 97.56 79 VAL B O 1
ATOM 3098 N N . ILE B 1 80 ? -9.602 -27.984 -5.188 1 97.56 80 ILE B N 1
ATOM 3099 C CA . ILE B 1 80 ? -8.805 -28.375 -4.031 1 97.56 80 ILE B CA 1
ATOM 3100 C C . ILE B 1 80 ? -8.898 -27.297 -2.951 1 97.56 80 ILE B C 1
ATOM 3102 O O . ILE B 1 80 ? -8.68 -27.562 -1.769 1 97.56 80 ILE B O 1
ATOM 3106 N N . GLY B 1 81 ? -9.18 -26.016 -3.318 1 98.31 81 GLY B N 1
ATOM 3107 C CA . GLY B 1 81 ? -9.289 -24.938 -2.357 1 98.31 81 GLY B CA 1
ATOM 3108 C C . GLY B 1 81 ? -10.258 -25.234 -1.231 1 98.31 81 GLY B C 1
ATOM 3109 O O . GLY B 1 81 ? -9.852 -25.406 -0.081 1 98.31 81 GLY B O 1
ATOM 3110 N N . PRO B 1 82 ? -11.547 -25.344 -1.636 1 98.56 82 PRO B N 1
ATOM 3111 C CA . PRO B 1 82 ? -12.531 -25.672 -0.595 1 98.56 82 PRO B CA 1
ATOM 3112 C C . PRO B 1 82 ? -12.25 -27 0.084 1 98.56 82 PRO B C 1
ATOM 3114 O O . PRO B 1 82 ? -12.453 -27.141 1.295 1 98.56 82 PRO B O 1
ATOM 3117 N N . GLU B 1 83 ? -11.75 -27.969 -0.678 1 97.81 83 GLU B N 1
ATOM 3118 C CA . GLU B 1 83 ? -11.477 -29.281 -0.125 1 97.81 83 GLU B CA 1
ATOM 3119 C C . GLU B 1 83 ? -10.461 -29.219 1.009 1 97.81 83 GLU B C 1
ATOM 3121 O O . GLU B 1 83 ? -10.695 -29.75 2.096 1 97.81 83 GLU B O 1
ATOM 3126 N N . VAL B 1 84 ? -9.359 -28.594 0.818 1 98.5 84 VAL B N 1
ATOM 3127 C CA . VAL B 1 84 ? -8.273 -28.531 1.797 1 98.5 84 VAL B CA 1
ATOM 3128 C C . VAL B 1 84 ? -8.656 -27.578 2.928 1 98.5 84 VAL B C 1
ATOM 3130 O O . VAL B 1 84 ? -8.328 -27.828 4.09 1 98.5 84 VAL B O 1
ATOM 3133 N N . ALA B 1 85 ? -9.406 -26.516 2.623 1 98.5 85 ALA B N 1
ATOM 3134 C CA . ALA B 1 85 ? -9.805 -25.5 3.609 1 98.5 85 ALA B CA 1
ATOM 3135 C C . ALA B 1 85 ? -10.711 -26.109 4.676 1 98.5 85 ALA B C 1
ATOM 3137 O O . ALA B 1 85 ? -10.812 -25.594 5.789 1 98.5 85 ALA B O 1
ATOM 3138 N N . ALA B 1 86 ? -11.352 -27.172 4.348 1 97.62 86 ALA B N 1
ATOM 3139 C CA . ALA B 1 86 ? -12.242 -27.844 5.297 1 97.62 86 ALA B CA 1
ATOM 3140 C C . ALA B 1 86 ? -11.453 -28.453 6.445 1 97.62 86 ALA B C 1
ATOM 3142 O O . ALA B 1 86 ? -11.992 -28.672 7.535 1 97.62 86 ALA B O 1
ATOM 3143 N N . SER B 1 87 ? -10.164 -28.672 6.215 1 97.75 87 SER B N 1
ATOM 3144 C CA . SER B 1 87 ? -9.414 -29.438 7.215 1 97.75 87 SER B CA 1
ATOM 3145 C C . SER B 1 87 ? -8.203 -28.656 7.707 1 97.75 87 SER B C 1
ATOM 3147 O O . SER B 1 87 ? -7.641 -28.969 8.758 1 97.75 87 SER B O 1
ATOM 3149 N N . PHE B 1 88 ? -7.77 -27.688 6.957 1 98.62 88 PHE B N 1
ATOM 3150 C CA . PHE B 1 88 ? -6.543 -26.969 7.273 1 98.62 88 PHE B CA 1
ATOM 3151 C C . PHE B 1 88 ? -6.734 -25.469 7.066 1 98.62 88 PHE B C 1
ATOM 3153 O O . PHE B 1 88 ? -7.598 -25.047 6.297 1 98.62 88 PHE B O 1
ATOM 3160 N N . ASN B 1 89 ? -5.949 -24.594 7.797 1 98.88 89 ASN B N 1
ATOM 3161 C CA . ASN B 1 89 ? -5.742 -23.219 7.34 1 98.88 89 ASN B CA 1
ATOM 3162 C C . ASN B 1 89 ? -5.047 -23.188 5.98 1 98.88 89 ASN B C 1
ATOM 3164 O O . ASN B 1 89 ? -4.086 -23.922 5.75 1 98.88 89 ASN B O 1
ATOM 3168 N N . THR B 1 90 ? -5.562 -22.344 5.062 1 98.88 90 THR B N 1
ATOM 3169 C CA . THR B 1 90 ? -4.992 -22.375 3.719 1 98.88 90 THR B CA 1
ATOM 3170 C C . THR B 1 90 ? -4.742 -20.969 3.209 1 98.88 90 THR B C 1
ATOM 3172 O O . THR B 1 90 ? -5.344 -20 3.699 1 98.88 90 THR B O 1
ATOM 3175 N N . ILE B 1 91 ? -3.863 -20.844 2.293 1 98.88 91 ILE B N 1
ATOM 3176 C CA . ILE B 1 91 ? -3.695 -19.641 1.47 1 98.88 91 ILE B CA 1
ATOM 3177 C C . ILE B 1 91 ? -3.473 -20.047 0.015 1 98.88 91 ILE B C 1
ATOM 3179 O O . ILE B 1 91 ? -2.953 -21.141 -0.262 1 98.88 91 ILE B O 1
ATOM 3183 N N . ASP B 1 92 ? -3.867 -19.203 -0.922 1 98.81 92 ASP B N 1
ATOM 3184 C CA . ASP B 1 92 ? -3.652 -19.531 -2.328 1 98.81 92 ASP B CA 1
ATOM 3185 C C . ASP B 1 92 ? -3.506 -18.266 -3.172 1 98.81 92 ASP B C 1
ATOM 3187 O O . ASP B 1 92 ? -3.688 -17.156 -2.672 1 98.81 92 ASP B O 1
ATOM 3191 N N . SER B 1 93 ? -3.121 -18.422 -4.41 1 98.25 93 SER B N 1
ATOM 3192 C CA . SER B 1 93 ? -2.941 -17.312 -5.34 1 98.25 93 SER B CA 1
ATOM 3193 C C . SER B 1 93 ? -3.984 -17.344 -6.453 1 98.25 93 SER B C 1
ATOM 3195 O O . SER B 1 93 ? -3.688 -17 -7.602 1 98.25 93 SER B O 1
ATOM 3197 N N . PHE B 1 94 ? -5.223 -17.781 -6.152 1 98.06 94 PHE B N 1
ATOM 3198 C CA . PHE B 1 94 ? -6.289 -17.812 -7.145 1 98.06 94 PHE B CA 1
ATOM 3199 C C . PHE B 1 94 ? -6.402 -16.469 -7.848 1 98.06 94 PHE B C 1
ATOM 3201 O O . PHE B 1 94 ? -6.559 -15.43 -7.199 1 98.06 94 PHE B O 1
ATOM 3208 N N . ASP B 1 95 ? -6.414 -16.484 -9.25 1 95.88 95 ASP B N 1
ATOM 3209 C CA . ASP B 1 95 ? -6.277 -15.18 -9.906 1 95.88 95 ASP B CA 1
ATOM 3210 C C . ASP B 1 95 ? -7.258 -15.039 -11.062 1 95.88 95 ASP B C 1
ATOM 3212 O O . ASP B 1 95 ? -7.07 -14.195 -11.938 1 95.88 95 ASP B O 1
ATOM 3216 N N . THR B 1 96 ? -8.258 -15.977 -11.195 1 94.56 96 THR B N 1
ATOM 3217 C CA . THR B 1 96 ? -9.328 -15.719 -12.156 1 94.56 96 THR B CA 1
ATOM 3218 C C . THR B 1 96 ? -10.266 -14.633 -11.648 1 94.56 96 THR B C 1
ATOM 3220 O O . THR B 1 96 ? -11.289 -14.93 -11.023 1 94.56 96 THR B O 1
ATOM 3223 N N . HIS B 1 97 ? -10.016 -13.461 -11.977 1 94.62 97 HIS B N 1
ATOM 3224 C CA . HIS B 1 97 ? -10.625 -12.281 -11.383 1 94.62 97 HIS B CA 1
ATOM 3225 C C . HIS B 1 97 ? -12.148 -12.391 -11.375 1 94.62 97 HIS B C 1
ATOM 3227 O O . HIS B 1 97 ? -12.781 -12.227 -10.328 1 94.62 97 HIS B O 1
ATOM 3233 N N . ALA B 1 98 ? -12.734 -12.781 -12.461 1 94.62 98 ALA B N 1
ATOM 3234 C CA . ALA B 1 98 ? -14.188 -12.789 -12.625 1 94.62 98 ALA B CA 1
ATOM 3235 C C . ALA B 1 98 ? -14.828 -13.836 -11.711 1 94.62 98 ALA B C 1
ATOM 3237 O O . ALA B 1 98 ? -16.016 -13.75 -11.406 1 94.62 98 ALA B O 1
ATOM 3238 N N . LYS B 1 99 ? -14.031 -14.758 -11.234 1 97.31 99 LYS B N 1
ATOM 3239 C CA . LYS B 1 99 ? -14.586 -15.875 -10.477 1 97.31 99 LYS B CA 1
ATOM 3240 C C . LYS B 1 99 ? -14.203 -15.789 -9 1 97.31 99 LYS B C 1
ATOM 3242 O O . LYS B 1 99 ? -14.516 -16.688 -8.219 1 97.31 99 LYS B O 1
ATOM 3247 N N . ILE B 1 100 ? -13.617 -14.727 -8.594 1 98 100 ILE B N 1
ATOM 3248 C CA . ILE B 1 100 ? -13.117 -14.609 -7.23 1 98 100 ILE B CA 1
ATOM 3249 C C . ILE B 1 100 ? -14.289 -14.609 -6.25 1 98 100 ILE B C 1
ATOM 3251 O O . ILE B 1 100 ? -14.242 -15.289 -5.223 1 98 100 ILE B O 1
ATOM 3255 N N . PRO B 1 101 ? -15.414 -13.922 -6.531 1 98.38 101 PRO B N 1
ATOM 3256 C CA . PRO B 1 101 ? -16.516 -13.953 -5.566 1 98.38 101 PRO B CA 1
ATOM 3257 C C . PRO B 1 101 ? -17.062 -15.359 -5.332 1 98.38 101 PRO B C 1
ATOM 3259 O O . PRO B 1 101 ? -17.266 -15.758 -4.184 1 98.38 101 PRO B O 1
ATOM 3262 N N . GLU B 1 102 ? -17.203 -16.062 -6.434 1 98.5 102 GLU B N 1
ATOM 3263 C CA . GLU B 1 102 ? -17.688 -17.438 -6.305 1 98.5 102 GLU B CA 1
ATOM 3264 C C . GLU B 1 102 ? -16.672 -18.312 -5.562 1 98.5 102 GLU B C 1
ATOM 3266 O O . GLU B 1 102 ? -17.047 -19.094 -4.68 1 98.5 102 GLU B O 1
ATOM 3271 N N . TYR B 1 103 ? -15.477 -18.203 -5.941 1 98.69 103 TYR B N 1
ATOM 3272 C CA . TYR B 1 103 ? -14.422 -18.969 -5.281 1 98.69 103 TYR B CA 1
ATOM 3273 C C . TYR B 1 103 ? -14.375 -18.641 -3.793 1 98.69 103 TYR B C 1
ATOM 3275 O O . TYR B 1 103 ? -14.273 -19.547 -2.961 1 98.69 103 TYR B O 1
ATOM 3283 N N . PHE B 1 104 ? -14.453 -17.406 -3.414 1 98.81 104 PHE B N 1
ATOM 3284 C CA . PHE B 1 104 ? -14.469 -16.969 -2.023 1 98.81 104 PHE B CA 1
ATOM 3285 C C . PHE B 1 104 ? -15.602 -17.641 -1.258 1 98.81 104 PHE B C 1
ATOM 3287 O O . PHE B 1 104 ? -15.398 -18.141 -0.154 1 98.81 104 PHE B O 1
ATOM 3294 N N . ALA B 1 105 ? -16.766 -17.578 -1.798 1 98.75 105 ALA B N 1
ATOM 3295 C CA . ALA B 1 105 ? -17.938 -18.141 -1.128 1 98.75 105 ALA B CA 1
ATOM 3296 C C . ALA B 1 105 ? -17.75 -19.625 -0.837 1 98.75 105 ALA B C 1
ATOM 3298 O O . ALA B 1 105 ? -18.078 -20.094 0.251 1 98.75 105 ALA B O 1
ATOM 3299 N N . ASN B 1 106 ? -17.219 -20.344 -1.812 1 98.88 106 ASN B N 1
ATOM 3300 C CA . ASN B 1 106 ? -16.984 -21.781 -1.651 1 98.88 106 ASN B CA 1
ATOM 3301 C C . ASN B 1 106 ? -15.945 -22.062 -0.573 1 98.88 106 ASN B C 1
ATOM 3303 O O . ASN B 1 106 ? -16.141 -22.938 0.268 1 98.88 106 ASN B O 1
ATOM 3307 N N . VAL B 1 107 ? -14.898 -21.328 -0.599 1 98.88 107 VAL B N 1
ATOM 3308 C CA . VAL B 1 107 ? -13.82 -21.516 0.367 1 98.88 107 VAL B CA 1
ATOM 3309 C C . VAL B 1 107 ? -14.289 -21.094 1.757 1 98.88 107 VAL B C 1
ATOM 3311 O O . VAL B 1 107 ? -13.969 -21.75 2.754 1 98.88 107 VAL B O 1
ATOM 3314 N N . ASP B 1 108 ? -15.031 -20 1.806 1 98.88 108 ASP B N 1
ATOM 3315 C CA . ASP B 1 108 ? -15.555 -19.516 3.076 1 98.88 108 ASP B CA 1
ATOM 3316 C C . ASP B 1 108 ? -16.422 -20.562 3.756 1 98.88 108 ASP B C 1
ATOM 3318 O O . ASP B 1 108 ? -16.281 -20.812 4.953 1 98.88 108 ASP B O 1
ATOM 3322 N N . LYS B 1 109 ? -17.344 -21.156 2.982 1 98.81 109 LYS B N 1
ATOM 3323 C CA . LYS B 1 109 ? -18.219 -22.188 3.518 1 98.81 109 LYS B CA 1
ATOM 3324 C C . LYS B 1 109 ? -17.406 -23.344 4.094 1 98.81 109 LYS B C 1
ATOM 3326 O O . LYS B 1 109 ? -17.625 -23.766 5.23 1 98.81 109 LYS B O 1
ATOM 3331 N N . ALA B 1 110 ? -16.438 -23.812 3.363 1 98.81 110 ALA B N 1
ATOM 3332 C CA . ALA B 1 110 ? -15.633 -24.969 3.768 1 98.81 110 ALA B CA 1
ATOM 3333 C C . ALA B 1 110 ? -14.789 -24.625 4.996 1 98.81 110 ALA B C 1
ATOM 3335 O O . ALA B 1 110 ? -14.719 -25.422 5.938 1 98.81 110 ALA B O 1
ATOM 3336 N N . ALA B 1 111 ? -14.148 -23.469 4.969 1 98.88 111 ALA B N 1
ATOM 3337 C CA . ALA B 1 111 ? -13.273 -23.047 6.062 1 98.88 111 ALA B CA 1
ATOM 3338 C C . ALA B 1 111 ? -14.062 -22.906 7.363 1 98.88 111 ALA B C 1
ATOM 3340 O O . ALA B 1 111 ? -13.586 -23.312 8.43 1 98.88 111 ALA B O 1
ATOM 3341 N N . LYS B 1 112 ? -15.242 -22.297 7.312 1 98.81 112 LYS B N 1
ATOM 3342 C CA . LYS B 1 112 ? -16.078 -22.125 8.492 1 98.81 112 LYS B CA 1
ATOM 3343 C C . LYS B 1 112 ? -16.531 -23.469 9.047 1 98.81 112 LYS B C 1
ATOM 3345 O O . LYS B 1 112 ? -16.531 -23.688 10.258 1 98.81 112 LYS B O 1
ATOM 3350 N N . GLU B 1 113 ? -16.906 -24.359 8.133 1 98.19 113 GLU B N 1
ATOM 3351 C CA . GLU B 1 113 ? -17.312 -25.703 8.555 1 98.19 113 GLU B CA 1
ATOM 3352 C C . GLU B 1 113 ? -16.172 -26.422 9.281 1 98.19 113 GLU B C 1
ATOM 3354 O O . GLU B 1 113 ? -16.422 -27.156 10.234 1 98.19 113 GLU B O 1
ATOM 3359 N N . GLY B 1 114 ? -15.031 -26.219 8.867 1 97.62 114 GLY B N 1
ATOM 3360 C CA . GLY B 1 114 ? -13.875 -26.875 9.453 1 97.62 114 GLY B CA 1
ATOM 3361 C C . GLY B 1 114 ? -13.234 -26.062 10.57 1 97.62 114 GLY B C 1
ATOM 3362 O O . GLY B 1 114 ? -12.273 -26.516 11.195 1 97.62 114 GLY B O 1
ATOM 3363 N N . ASN B 1 115 ? -13.75 -24.875 10.82 1 98.25 115 ASN B N 1
ATOM 3364 C CA . ASN B 1 115 ? -13.203 -23.938 11.805 1 98.25 115 ASN B CA 1
ATOM 3365 C C . ASN B 1 115 ? -11.758 -23.562 11.477 1 98.25 115 ASN B C 1
ATOM 3367 O O . ASN B 1 115 ? -10.883 -23.625 12.336 1 98.25 115 ASN B O 1
ATOM 3371 N N . ASN B 1 116 ? -11.492 -23.234 10.203 1 98.62 116 ASN B N 1
ATOM 3372 C CA . ASN B 1 116 ? -10.164 -22.875 9.711 1 98.62 116 ASN B CA 1
ATOM 3373 C C . ASN B 1 116 ? -10.172 -21.516 9.039 1 98.62 116 ASN B C 1
ATOM 3375 O O . ASN B 1 116 ? -11.234 -20.984 8.688 1 98.62 116 ASN B O 1
ATOM 3379 N N . ILE B 1 117 ? -9 -20.922 8.883 1 98.88 117 ILE B N 1
ATOM 3380 C CA . ILE B 1 117 ? -8.789 -19.688 8.133 1 98.88 117 ILE B CA 1
ATOM 3381 C C . ILE B 1 117 ? -8.305 -20.016 6.723 1 98.88 117 ILE B C 1
ATOM 3383 O O . ILE B 1 117 ? -7.461 -20.906 6.539 1 98.88 117 ILE B O 1
ATOM 3387 N N . SER B 1 118 ? -8.852 -19.328 5.758 1 98.94 118 SER B N 1
ATOM 3388 C CA . SER B 1 118 ? -8.359 -19.422 4.387 1 98.94 118 SER B CA 1
ATOM 3389 C C . SER B 1 118 ? -8.211 -18.047 3.752 1 98.94 118 SER B C 1
ATOM 3391 O O . SER B 1 118 ? -9.18 -17.297 3.652 1 98.94 118 SER B O 1
ATOM 3393 N N . ILE B 1 119 ? -7.016 -17.688 3.373 1 98.94 119 ILE B N 1
ATOM 3394 C CA . ILE B 1 119 ? -6.797 -16.438 2.676 1 98.94 119 ILE B CA 1
ATOM 3395 C C . ILE B 1 119 ? -6.617 -16.688 1.183 1 98.94 119 ILE B C 1
ATOM 3397 O O . ILE B 1 119 ? -5.688 -17.406 0.778 1 98.94 119 ILE B O 1
ATOM 3401 N N . ILE B 1 120 ? -7.469 -16.094 0.356 1 98.81 120 ILE B N 1
ATOM 3402 C CA . ILE B 1 120 ? -7.469 -16.438 -1.06 1 98.81 120 ILE B CA 1
ATOM 3403 C C . ILE B 1 120 ? -6.902 -15.281 -1.878 1 98.81 120 ILE B C 1
ATOM 3405 O O . ILE B 1 120 ? -6.867 -14.141 -1.408 1 98.81 120 ILE B O 1
ATOM 3409 N N . SER B 1 121 ? -6.477 -15.586 -3.123 1 98.31 121 SER B N 1
ATOM 3410 C CA . SER B 1 121 ? -6.098 -14.586 -4.125 1 98.31 121 SER B CA 1
ATOM 3411 C C . SER B 1 121 ? -4.973 -13.695 -3.619 1 98.31 121 SER B C 1
ATOM 3413 O O . SER B 1 121 ? -5.082 -12.469 -3.652 1 98.31 121 SER B O 1
ATOM 3415 N N . VAL B 1 122 ? -3.895 -14.367 -3.176 1 98.62 122 VAL B N 1
ATOM 3416 C CA . VAL B 1 122 ? -2.719 -13.703 -2.623 1 98.62 122 VAL B CA 1
ATOM 3417 C C . VAL B 1 122 ? -1.587 -13.719 -3.648 1 98.62 122 VAL B C 1
ATOM 3419 O O . VAL B 1 122 ? -1.263 -14.773 -4.207 1 98.62 122 VAL B O 1
ATOM 3422 N N . GLY B 1 123 ? -0.978 -12.625 -3.924 1 97.75 123 GLY B N 1
ATOM 3423 C CA . GLY B 1 123 ? 0.098 -12.469 -4.891 1 97.75 123 GLY B CA 1
ATOM 3424 C C . GLY B 1 123 ? 0.358 -11.023 -5.266 1 97.75 123 GLY B C 1
ATOM 3425 O O . GLY B 1 123 ? 0.292 -10.133 -4.418 1 97.75 123 GLY B O 1
ATOM 3426 N N . TRP B 1 124 ? 0.76 -10.812 -6.512 1 96.06 124 TRP B N 1
ATOM 3427 C CA . TRP B 1 124 ? 0.988 -9.438 -6.945 1 96.06 124 TRP B CA 1
ATOM 3428 C C . TRP B 1 124 ? -0.253 -8.867 -7.621 1 96.06 124 TRP B C 1
ATOM 3430 O O . TRP B 1 124 ? -0.581 -7.691 -7.441 1 96.06 124 TRP B O 1
ATOM 3440 N N . ASP B 1 125 ? -1.042 -9.742 -8.445 1 95.69 125 ASP B N 1
ATOM 3441 C CA . ASP B 1 125 ? -2.322 -9.336 -9.023 1 95.69 125 ASP B CA 1
ATOM 3442 C C . ASP B 1 125 ? -3.191 -10.555 -9.336 1 95.69 125 ASP B C 1
ATOM 3444 O O . ASP B 1 125 ? -3.064 -11.156 -10.398 1 95.69 125 ASP B O 1
ATOM 3448 N N . PRO B 1 126 ? -4.266 -10.828 -8.508 1 97.31 126 PRO B N 1
ATOM 3449 C CA . PRO B 1 126 ? -4.625 -10.016 -7.34 1 97.31 126 PRO B CA 1
ATOM 3450 C C . PRO B 1 126 ? -3.557 -10.039 -6.25 1 97.31 126 PRO B C 1
ATOM 3452 O O . PRO B 1 126 ? -2.793 -11 -6.152 1 97.31 126 PRO B O 1
ATOM 3455 N N . GLY B 1 127 ? -3.578 -9.117 -5.406 1 98.06 127 GLY B N 1
ATOM 3456 C CA . GLY B 1 127 ? -2.629 -8.961 -4.316 1 98.06 127 GLY B CA 1
ATOM 3457 C C . GLY B 1 127 ? -2.152 -7.531 -4.141 1 98.06 127 GLY B C 1
ATOM 3458 O O . GLY B 1 127 ? -2.955 -6.633 -3.889 1 98.06 127 GLY B O 1
ATOM 3459 N N . MET B 1 128 ? -0.859 -7.332 -4.375 1 98.62 128 MET B N 1
ATOM 3460 C CA . MET B 1 128 ? -0.224 -6.043 -4.102 1 98.62 128 MET B CA 1
ATOM 3461 C C . MET B 1 128 ? -0.834 -4.945 -4.965 1 98.62 128 MET B C 1
ATOM 3463 O O . MET B 1 128 ? -1.067 -3.832 -4.488 1 98.62 128 MET B O 1
ATOM 3467 N N . PHE B 1 129 ? -1.1 -5.23 -6.262 1 98.56 129 PHE B N 1
ATOM 3468 C CA . PHE B 1 129 ? -1.744 -4.242 -7.121 1 98.56 129 PHE B CA 1
ATOM 3469 C C . PHE B 1 129 ? -3.141 -3.91 -6.609 1 98.56 129 PHE B C 1
ATOM 3471 O O . PHE B 1 129 ? -3.525 -2.74 -6.555 1 98.56 129 PHE B O 1
ATOM 3478 N N . SER B 1 130 ? -3.869 -4.945 -6.23 1 98.62 130 SER B N 1
ATOM 3479 C CA . SER B 1 130 ? -5.215 -4.75 -5.703 1 98.62 130 SER B CA 1
ATOM 3480 C C . SER B 1 130 ? -5.203 -3.867 -4.461 1 98.62 130 SER B C 1
ATOM 3482 O O . SER B 1 130 ? -6.035 -2.971 -4.316 1 98.62 130 SER B O 1
ATOM 3484 N N . LEU B 1 131 ? -4.27 -4.145 -3.561 1 98.56 131 LEU B N 1
ATOM 3485 C CA . LEU B 1 131 ? -4.133 -3.379 -2.326 1 98.56 131 LEU B CA 1
ATOM 3486 C C . LEU B 1 131 ? -3.895 -1.903 -2.625 1 98.56 131 LEU B C 1
ATOM 3488 O O . LEU B 1 131 ? -4.555 -1.034 -2.049 1 98.56 131 LEU B O 1
ATOM 3492 N N . ASN B 1 132 ? -2.961 -1.688 -3.52 1 98.62 132 ASN B N 1
ATOM 3493 C CA . ASN B 1 132 ? -2.596 -0.302 -3.789 1 98.62 132 ASN B CA 1
ATOM 3494 C C . ASN B 1 132 ? -3.709 0.439 -4.523 1 98.62 132 ASN B C 1
ATOM 3496 O O . ASN B 1 132 ? -3.906 1.638 -4.312 1 98.62 132 ASN B O 1
ATOM 3500 N N . ARG B 1 133 ? -4.5 -0.263 -5.391 1 98.56 133 ARG B N 1
ATOM 3501 C CA . ARG B 1 133 ? -5.699 0.344 -5.957 1 98.56 133 ARG B CA 1
ATOM 3502 C C . ARG B 1 133 ? -6.68 0.744 -4.863 1 98.56 133 ARG B C 1
ATOM 3504 O O . ARG B 1 133 ? -7.203 1.861 -4.867 1 98.56 133 ARG B O 1
ATOM 3511 N N . LEU B 1 134 ? -6.891 -0.146 -3.939 1 98.69 134 LEU B N 1
ATOM 3512 C CA . LEU B 1 134 ? -7.875 0.084 -2.885 1 98.69 134 LEU B CA 1
ATOM 3513 C C . LEU B 1 134 ? -7.469 1.265 -2.012 1 98.69 134 LEU B C 1
ATOM 3515 O O . LEU B 1 134 ? -8.281 2.152 -1.741 1 98.69 134 LEU B O 1
ATOM 3519 N N . TYR B 1 135 ? -6.203 1.28 -1.533 1 98.81 135 TYR B N 1
ATOM 3520 C CA . TYR B 1 135 ? -5.734 2.4 -0.727 1 98.81 135 TYR B CA 1
ATOM 3521 C C . TYR B 1 135 ? -5.906 3.719 -1.47 1 98.81 135 TYR B C 1
ATOM 3523 O O . TYR B 1 135 ? -6.457 4.68 -0.923 1 98.81 135 TYR B O 1
ATOM 3531 N N . ALA B 1 136 ? -5.434 3.732 -2.715 1 98.75 136 ALA B N 1
ATOM 3532 C CA . ALA B 1 136 ? -5.434 4.961 -3.502 1 98.75 136 ALA B CA 1
ATOM 3533 C C . ALA B 1 136 ? -6.855 5.473 -3.719 1 98.75 136 ALA B C 1
ATOM 3535 O O . ALA B 1 136 ? -7.121 6.668 -3.564 1 98.75 136 ALA B O 1
ATOM 3536 N N . GLU B 1 137 ? -7.762 4.586 -3.996 1 98.56 137 GLU B N 1
ATOM 3537 C CA . GLU B 1 137 ? -9.133 4.984 -4.297 1 98.56 137 GLU B CA 1
ATOM 3538 C C . GLU B 1 137 ? -9.883 5.387 -3.031 1 98.56 137 GLU B C 1
ATOM 3540 O O . GLU B 1 137 ? -10.828 6.172 -3.088 1 98.56 137 GLU B O 1
ATOM 3545 N N . SER B 1 138 ? -9.445 4.82 -1.891 1 98.62 138 SER B N 1
ATOM 3546 C CA . SER B 1 138 ? -10.062 5.191 -0.622 1 98.62 138 SER B CA 1
ATOM 3547 C C . SER B 1 138 ? -9.633 6.586 -0.18 1 98.62 138 SER B C 1
ATOM 3549 O O . SER B 1 138 ? -10.375 7.285 0.506 1 98.62 138 SER B O 1
ATOM 3551 N N . ILE B 1 139 ? -8.453 7.012 -0.594 1 98.56 139 ILE B N 1
ATOM 3552 C CA . ILE B 1 139 ? -7.879 8.289 -0.175 1 98.56 139 ILE B CA 1
ATOM 3553 C C . ILE B 1 139 ? -8.305 9.383 -1.146 1 98.56 139 ILE B C 1
ATOM 3555 O O . ILE B 1 139 ? -8.805 10.438 -0.729 1 98.56 139 ILE B O 1
ATOM 3559 N N . LEU B 1 140 ? -8.023 9.141 -2.428 1 98.25 140 LEU B N 1
ATOM 3560 C CA . LEU B 1 140 ? -8.461 10.055 -3.477 1 98.25 140 LEU B CA 1
ATOM 3561 C C . LEU B 1 140 ? -9.758 9.57 -4.113 1 98.25 140 LEU B C 1
ATOM 3563 O O . LEU B 1 140 ? -9.742 8.93 -5.168 1 98.25 140 LEU B O 1
ATOM 3567 N N . VAL B 1 141 ? -10.891 9.945 -3.539 1 97.25 141 VAL B N 1
ATOM 3568 C CA . VAL B 1 141 ? -12.195 9.375 -3.881 1 97.25 141 VAL B CA 1
ATOM 3569 C C . VAL B 1 141 ? -12.625 9.859 -5.262 1 97.25 141 VAL B C 1
ATOM 3571 O O . VAL B 1 141 ? -13.367 9.172 -5.969 1 97.25 141 VAL B O 1
ATOM 3574 N N . GLN B 1 142 ? -12.227 11.016 -5.629 1 95.69 142 GLN B N 1
ATOM 3575 C CA . GLN B 1 142 ? -12.461 11.516 -6.977 1 95.69 142 GLN B CA 1
ATOM 3576 C C . GLN B 1 142 ? -11.203 11.414 -7.832 1 95.69 142 GLN B C 1
ATOM 3578 O O . GLN B 1 142 ? -10.172 12 -7.5 1 95.69 142 GLN B O 1
ATOM 3583 N N . GLY B 1 143 ? -11.242 10.656 -8.828 1 96.5 143 GLY B N 1
ATOM 3584 C CA . GLY B 1 143 ? -10.078 10.477 -9.68 1 96.5 143 GLY B CA 1
ATOM 3585 C C . GLY B 1 143 ? -10.188 9.266 -10.586 1 96.5 143 GLY B C 1
ATOM 3586 O O . GLY B 1 143 ? -11.273 8.711 -10.766 1 96.5 143 GLY B O 1
ATOM 3587 N N . SER B 1 144 ? -9.086 8.93 -11.234 1 97.5 144 SER B N 1
ATOM 3588 C CA . SER B 1 144 ? -9.008 7.801 -12.156 1 97.5 144 SER B CA 1
ATOM 3589 C C . SER B 1 144 ? -7.844 6.879 -11.805 1 97.5 144 SER B C 1
ATOM 3591 O O . SER B 1 144 ? -6.773 7.348 -11.406 1 97.5 144 SER B O 1
ATOM 3593 N N . THR B 1 145 ? -8.133 5.613 -11.938 1 97.62 145 THR B N 1
ATOM 3594 C CA . THR B 1 145 ? -7.102 4.613 -11.688 1 97.62 145 THR B CA 1
ATOM 3595 C C . THR B 1 145 ? -6.727 3.883 -12.969 1 97.62 145 THR B C 1
ATOM 3597 O O . THR B 1 145 ? -7.598 3.523 -13.766 1 97.62 145 THR B O 1
ATOM 3600 N N . TYR B 1 146 ? -5.434 3.703 -13.219 1 97.38 146 TYR B N 1
ATOM 3601 C CA . TYR B 1 146 ? -4.895 2.984 -14.367 1 97.38 146 TYR B CA 1
ATOM 3602 C C . TYR B 1 146 ? -3.977 1.853 -13.922 1 97.38 146 TYR B C 1
ATOM 3604 O O . TYR B 1 146 ? -3.186 2.016 -12.984 1 97.38 146 TYR B O 1
ATOM 3612 N N . THR B 1 147 ? -4.109 0.726 -14.484 1 96.19 147 THR B N 1
ATOM 3613 C CA . THR B 1 147 ? -3.207 -0.397 -14.25 1 96.19 147 THR B CA 1
ATOM 3614 C C . THR B 1 147 ? -2.51 -0.807 -15.547 1 96.19 147 THR B C 1
ATOM 3616 O O . THR B 1 147 ? -3.158 -0.981 -16.578 1 96.19 147 THR B O 1
ATOM 3619 N N . PHE B 1 148 ? -1.229 -0.865 -15.531 1 96.5 148 PHE B N 1
ATOM 3620 C CA . PHE B 1 148 ? -0.391 -1.345 -16.625 1 96.5 148 PHE B CA 1
ATOM 3621 C C . PHE B 1 148 ? 0.356 -2.609 -16.219 1 96.5 148 PHE B C 1
ATOM 3623 O O . PHE B 1 148 ? 0.907 -2.686 -15.117 1 96.5 148 PHE B O 1
ATOM 3630 N N . TRP B 1 149 ? 0.373 -3.588 -17.047 1 95.44 149 TRP B N 1
ATOM 3631 C CA . TRP B 1 149 ? 1.062 -4.848 -16.766 1 95.44 149 TRP B CA 1
ATOM 3632 C C . TRP B 1 149 ? 2.293 -4.996 -17.656 1 95.44 149 TRP B C 1
ATOM 3634 O O . TRP B 1 149 ? 2.24 -4.715 -18.859 1 95.44 149 TRP B O 1
ATOM 3644 N N . GLY B 1 150 ? 3.316 -5.5 -17.062 1 94.5 150 GLY B N 1
ATOM 3645 C CA . GLY B 1 150 ? 4.52 -5.781 -17.828 1 94.5 150 GLY B CA 1
ATOM 3646 C C . GLY B 1 150 ? 5.543 -4.66 -17.766 1 94.5 150 GLY B C 1
ATOM 3647 O O . GLY B 1 150 ? 5.336 -3.664 -17.078 1 94.5 150 GLY B O 1
ATOM 3648 N N . LYS B 1 151 ? 6.605 -4.898 -18.438 1 94.5 151 LYS B N 1
ATOM 3649 C CA . LYS B 1 151 ? 6.918 -6.02 -19.312 1 94.5 151 LYS B CA 1
ATOM 3650 C C . LYS B 1 151 ? 6.945 -7.336 -18.547 1 94.5 151 LYS B C 1
ATOM 3652 O O . LYS B 1 151 ? 7.586 -7.434 -17.5 1 94.5 151 LYS B O 1
ATOM 3657 N N . GLY B 1 152 ? 6.145 -8.289 -19 1 96.69 152 GLY B N 1
ATOM 3658 C CA . GLY B 1 152 ? 6.074 -9.547 -18.297 1 96.69 152 GLY B CA 1
ATOM 3659 C C . GLY B 1 152 ? 5.5 -10.68 -19.125 1 96.69 152 GLY B C 1
ATOM 3660 O O . GLY B 1 152 ? 4.703 -10.438 -20.047 1 96.69 152 GLY B O 1
ATOM 3661 N N . VAL B 1 153 ? 5.934 -11.906 -18.766 1 95.94 153 VAL B N 1
ATOM 3662 C CA . VAL B 1 153 ? 5.484 -13.102 -19.469 1 95.94 153 VAL B CA 1
ATOM 3663 C C . VAL B 1 153 ? 4.043 -13.422 -19.078 1 95.94 153 VAL B C 1
ATOM 3665 O O . VAL B 1 153 ? 3.688 -13.391 -17.906 1 95.94 153 VAL B O 1
ATOM 3668 N N . SER B 1 154 ? 3.236 -13.633 -20.047 1 92.12 154 SER B N 1
ATOM 3669 C CA . SER B 1 154 ? 1.899 -14.18 -19.828 1 92.12 154 SER B CA 1
ATOM 3670 C C . SER B 1 154 ? 1.844 -15.656 -20.188 1 92.12 154 SER B C 1
ATOM 3672 O O . SER B 1 154 ? 1.935 -16.016 -21.359 1 92.12 154 SER B O 1
ATOM 3674 N N . GLN B 1 155 ? 1.571 -16.422 -19.188 1 86.06 155 GLN B N 1
ATOM 3675 C CA . GLN B 1 155 ? 1.541 -17.875 -19.406 1 86.06 155 GLN B CA 1
ATOM 3676 C C . GLN B 1 155 ? 0.374 -18.266 -20.312 1 86.06 155 GLN B C 1
ATOM 3678 O O . GLN B 1 155 ? 0.525 -19.109 -21.203 1 86.06 155 GLN B O 1
ATOM 3683 N N . GLY B 1 156 ? -0.789 -17.672 -20.016 1 87.56 156 GLY B N 1
ATOM 3684 C CA . GLY B 1 156 ? -1.953 -17.969 -20.844 1 87.56 156 GLY B CA 1
ATOM 3685 C C . GLY B 1 156 ? -1.762 -17.625 -22.297 1 87.56 156 GLY B C 1
ATOM 3686 O O . GLY B 1 156 ? -2.078 -18.422 -23.188 1 87.56 156 GLY B O 1
ATOM 3687 N N . HIS B 1 157 ? -1.202 -16.484 -22.578 1 93.69 157 HIS B N 1
ATOM 3688 C CA . HIS B 1 157 ? -0.967 -16.062 -23.953 1 93.69 157 HIS B CA 1
ATOM 3689 C C . HIS B 1 157 ? 0.099 -16.906 -24.625 1 93.69 157 HIS B C 1
ATOM 3691 O O . HIS B 1 157 ? -0.027 -17.25 -25.797 1 93.69 157 HIS B O 1
ATOM 3697 N N . SER B 1 158 ? 1.116 -17.219 -23.891 1 95.5 158 SER B N 1
ATOM 3698 C CA . SER B 1 158 ? 2.16 -18.078 -24.422 1 95.5 158 SER B CA 1
ATOM 3699 C C . SER B 1 158 ? 1.598 -19.438 -24.828 1 95.5 158 SER B C 1
ATOM 3701 O O . SER B 1 158 ? 1.904 -19.953 -25.906 1 95.5 158 SER B O 1
ATOM 3703 N N . ASP B 1 159 ? 0.798 -19.953 -23.969 1 93.44 159 ASP B N 1
ATOM 3704 C CA . ASP B 1 159 ? 0.185 -21.25 -24.25 1 93.44 159 ASP B CA 1
ATOM 3705 C C . ASP B 1 159 ? -0.712 -21.188 -25.484 1 93.44 159 ASP B C 1
ATOM 3707 O O . ASP B 1 159 ? -0.742 -22.125 -26.281 1 93.44 159 ASP B O 1
ATOM 3711 N N . ALA B 1 160 ? -1.45 -20.156 -25.562 1 94.12 160 ALA B N 1
ATOM 3712 C CA . ALA B 1 160 ? -2.342 -20 -26.703 1 94.12 160 ALA B CA 1
ATOM 3713 C C . ALA B 1 160 ? -1.564 -20.031 -28.016 1 94.12 160 ALA B C 1
ATOM 3715 O O . ALA B 1 160 ? -2.012 -20.641 -29 1 94.12 160 ALA B O 1
ATOM 3716 N N . ILE B 1 161 ? -0.446 -19.422 -28.047 1 97.38 161 ILE B N 1
ATOM 3717 C CA . ILE B 1 161 ? 0.385 -19.422 -29.25 1 97.38 161 ILE B CA 1
ATOM 3718 C C . ILE B 1 161 ? 0.904 -20.828 -29.516 1 97.38 161 ILE B C 1
ATOM 3720 O O . ILE B 1 161 ? 0.915 -21.266 -30.672 1 97.38 161 ILE B O 1
ATOM 3724 N N . ARG B 1 162 ? 1.288 -21.5 -28.5 1 97.19 162 ARG B N 1
ATOM 3725 C CA . ARG B 1 162 ? 1.896 -22.812 -28.641 1 97.19 162 ARG B CA 1
ATOM 3726 C C . ARG B 1 162 ? 0.889 -23.828 -29.172 1 97.19 162 ARG B C 1
ATOM 3728 O O . ARG B 1 162 ? 1.271 -24.906 -29.641 1 97.19 162 ARG B O 1
ATOM 3735 N N . ARG B 1 163 ? -0.309 -23.5 -29.141 1 96.25 163 ARG B N 1
ATOM 3736 C CA . ARG B 1 163 ? -1.354 -24.391 -29.609 1 96.25 163 ARG B CA 1
ATOM 3737 C C . ARG B 1 163 ? -1.615 -24.219 -31.094 1 96.25 163 ARG B C 1
ATOM 3739 O O . ARG B 1 163 ? -2.352 -24.984 -31.703 1 96.25 163 ARG B O 1
ATOM 3746 N N . ILE B 1 164 ? -1.094 -23.25 -31.656 1 97 164 ILE B N 1
ATOM 3747 C CA . ILE B 1 164 ? -1.26 -22.984 -33.094 1 97 164 ILE B CA 1
ATOM 3748 C C . ILE B 1 164 ? -0.477 -24.031 -33.875 1 97 164 ILE B C 1
ATOM 3750 O O . ILE B 1 164 ? 0.675 -24.328 -33.562 1 97 164 ILE B O 1
ATOM 3754 N N . ASP B 1 165 ? -1.076 -24.531 -34.906 1 97 165 ASP B N 1
ATOM 3755 C CA . ASP B 1 165 ? -0.426 -25.516 -35.75 1 97 165 ASP B CA 1
ATOM 3756 C C . ASP B 1 165 ? 0.882 -24.969 -36.344 1 97 165 ASP B C 1
ATOM 3758 O O . ASP B 1 165 ? 0.922 -23.859 -36.844 1 97 165 ASP B O 1
ATOM 3762 N N . GLY B 1 166 ? 1.915 -25.812 -36.219 1 97.81 166 GLY B N 1
ATOM 3763 C CA . GLY B 1 166 ? 3.205 -25.438 -36.75 1 97.81 166 GLY B CA 1
ATOM 3764 C C . GLY B 1 166 ? 4.105 -24.734 -35.75 1 97.81 166 GLY B C 1
ATOM 3765 O O . GLY B 1 166 ? 5.266 -24.438 -36.062 1 97.81 166 GLY B O 1
ATOM 3766 N N . VAL B 1 167 ? 3.602 -24.438 -34.594 1 98.38 167 VAL B N 1
ATOM 3767 C CA . VAL B 1 167 ? 4.398 -23.797 -33.562 1 98.38 167 VAL B CA 1
ATOM 3768 C C . VAL B 1 167 ? 5.008 -24.844 -32.656 1 98.38 167 VAL B C 1
ATOM 3770 O O . VAL B 1 167 ? 4.293 -25.688 -32.094 1 98.38 167 VAL B O 1
ATOM 3773 N N . LYS B 1 168 ? 6.25 -24.828 -32.5 1 98.12 168 LYS B N 1
ATOM 3774 C CA . LYS B 1 168 ? 6.973 -25.75 -31.641 1 98.12 168 LYS B CA 1
ATOM 3775 C C . LYS B 1 168 ? 7.031 -25.219 -30.203 1 98.12 168 LYS B C 1
ATOM 3777 O O . LYS B 1 168 ? 6.922 -25.984 -29.25 1 98.12 168 LYS B O 1
ATOM 3782 N N . ASN B 1 169 ? 7.309 -23.938 -30.047 1 97.88 169 ASN B N 1
ATOM 3783 C CA . ASN B 1 169 ? 7.398 -23.25 -28.766 1 97.88 169 ASN B CA 1
ATOM 3784 C C . ASN B 1 169 ? 7.164 -21.75 -28.922 1 97.88 169 ASN B C 1
ATOM 3786 O O . ASN B 1 169 ? 7.262 -21.219 -30.031 1 97.88 169 ASN B O 1
ATOM 3790 N N . ALA B 1 170 ? 6.785 -21.188 -27.875 1 98.25 170 ALA B N 1
ATOM 3791 C CA . ALA B 1 170 ? 6.527 -19.75 -27.953 1 98.25 170 ALA B CA 1
ATOM 3792 C C . ALA B 1 170 ? 6.441 -19.125 -26.562 1 98.25 170 ALA B C 1
ATOM 3794 O O . ALA B 1 170 ? 6.195 -19.828 -25.578 1 98.25 170 ALA B O 1
ATOM 3795 N N . ILE B 1 171 ? 6.711 -17.844 -26.531 1 97.69 171 ILE B N 1
ATOM 3796 C CA . ILE B 1 171 ? 6.543 -17.031 -25.328 1 97.69 171 ILE B CA 1
ATOM 3797 C C . ILE B 1 171 ? 5.992 -15.664 -25.703 1 97.69 171 ILE B C 1
ATOM 3799 O O . ILE B 1 171 ? 6.316 -15.125 -26.766 1 97.69 171 ILE B O 1
ATOM 3803 N N . GLN B 1 172 ? 5.125 -15.211 -24.953 1 97.44 172 GLN B N 1
ATOM 3804 C CA . GLN B 1 172 ? 4.508 -13.906 -25.172 1 97.44 172 GLN B CA 1
ATOM 3805 C C . GLN B 1 172 ? 4.762 -12.969 -24 1 97.44 172 GLN B C 1
ATOM 3807 O O . GLN B 1 172 ? 4.668 -13.383 -22.828 1 97.44 172 GLN B O 1
ATOM 3812 N N . TYR B 1 173 ? 5.113 -11.711 -24.312 1 97.56 173 TYR B N 1
ATOM 3813 C CA . TYR B 1 173 ? 5.277 -10.656 -23.312 1 97.56 173 TYR B CA 1
ATOM 3814 C C . TYR B 1 173 ? 4.203 -9.586 -23.469 1 97.56 173 TYR B C 1
ATOM 3816 O O . TYR B 1 173 ? 3.893 -9.172 -24.594 1 97.56 173 TYR B O 1
ATOM 3824 N N . THR B 1 174 ? 3.623 -9.203 -22.344 1 96.31 174 THR B N 1
ATOM 3825 C CA . THR B 1 174 ? 2.812 -7.988 -22.281 1 96.31 174 THR B CA 1
ATOM 3826 C C . THR B 1 174 ? 3.67 -6.785 -21.906 1 96.31 174 THR B C 1
ATOM 3828 O O . THR B 1 174 ? 4.395 -6.82 -20.906 1 96.31 174 THR B O 1
ATOM 3831 N N . VAL B 1 175 ? 3.611 -5.746 -22.688 1 96.75 175 VAL B N 1
ATOM 3832 C CA . VAL B 1 175 ? 4.512 -4.613 -22.516 1 96.75 175 VAL B CA 1
ATOM 3833 C C . VAL B 1 175 ? 3.707 -3.316 -22.453 1 96.75 175 VAL B C 1
ATOM 3835 O O . VAL B 1 175 ? 3.012 -2.971 -23.422 1 96.75 175 VAL B O 1
ATOM 3838 N N . PRO B 1 176 ? 3.822 -2.59 -21.344 1 96.69 176 PRO B N 1
ATOM 3839 C CA . PRO B 1 176 ? 3.16 -1.283 -21.297 1 96.69 176 PRO B CA 1
ATOM 3840 C C . PRO B 1 176 ? 3.711 -0.31 -22.344 1 96.69 176 PRO B C 1
ATOM 3842 O O . PRO B 1 176 ? 4.918 -0.294 -22.594 1 96.69 176 PRO B O 1
ATOM 3845 N N . ILE B 1 177 ? 2.793 0.452 -22.891 1 95.94 177 ILE B N 1
ATOM 3846 C CA . ILE B 1 177 ? 3.213 1.514 -23.797 1 95.94 177 ILE B CA 1
ATOM 3847 C C . ILE B 1 177 ? 3.668 2.73 -23 1 95.94 177 ILE B C 1
ATOM 3849 O O . ILE B 1 177 ? 2.869 3.352 -22.297 1 95.94 177 ILE B O 1
ATOM 3853 N N . GLU B 1 178 ? 4.84 3.105 -23.156 1 94.75 178 GLU B N 1
ATOM 3854 C CA . GLU B 1 178 ? 5.496 4.117 -22.328 1 94.75 178 GLU B CA 1
ATOM 3855 C C . GLU B 1 178 ? 4.766 5.453 -22.422 1 94.75 178 GLU B C 1
ATOM 3857 O O . GLU B 1 178 ? 4.602 6.145 -21.406 1 94.75 178 GLU B O 1
ATOM 3862 N N . ASP B 1 179 ? 4.422 5.773 -23.609 1 95.19 179 ASP B N 1
ATOM 3863 C CA . ASP B 1 179 ? 3.73 7.047 -23.797 1 95.19 179 ASP B CA 1
ATOM 3864 C C . ASP B 1 179 ? 2.453 7.102 -22.953 1 95.19 179 ASP B C 1
ATOM 3866 O O . ASP B 1 179 ? 2.119 8.141 -22.391 1 95.19 179 ASP B O 1
ATOM 3870 N N . ALA B 1 180 ? 1.685 6.043 -22.953 1 95.44 180 ALA B N 1
ATOM 3871 C CA . ALA B 1 180 ? 0.46 5.965 -22.156 1 95.44 180 ALA B CA 1
ATOM 3872 C C . ALA B 1 180 ? 0.76 6.109 -20.672 1 95.44 180 ALA B C 1
ATOM 3874 O O . ALA B 1 180 ? 0.071 6.844 -19.953 1 95.44 180 ALA B O 1
ATOM 3875 N N . VAL B 1 181 ? 1.772 5.488 -20.203 1 95.19 181 VAL B N 1
ATOM 3876 C CA . VAL B 1 181 ? 2.17 5.543 -18.812 1 95.19 181 VAL B CA 1
ATOM 3877 C C . VAL B 1 181 ? 2.525 6.98 -18.422 1 95.19 181 VAL B C 1
ATOM 3879 O O . VAL B 1 181 ? 2.086 7.48 -17.391 1 95.19 181 VAL B O 1
ATOM 3882 N N . GLU B 1 182 ? 3.277 7.617 -19.25 1 95.38 182 GLU B N 1
ATOM 3883 C CA . GLU B 1 182 ? 3.705 8.984 -18.984 1 95.38 182 GLU B CA 1
ATOM 3884 C C . GLU B 1 182 ? 2.518 9.945 -18.969 1 95.38 182 GLU B C 1
ATOM 3886 O O . GLU B 1 182 ? 2.484 10.891 -18.188 1 95.38 182 GLU B O 1
ATOM 3891 N N . GLN B 1 183 ? 1.64 9.727 -19.859 1 94.81 183 GLN B N 1
ATOM 3892 C CA . GLN B 1 183 ? 0.431 10.547 -19.875 1 94.81 183 GLN B CA 1
ATOM 3893 C C . GLN B 1 183 ? -0.33 10.43 -18.562 1 94.81 183 GLN B C 1
ATOM 3895 O O . GLN B 1 183 ? -0.781 11.438 -18 1 94.81 183 GLN B O 1
ATOM 3900 N N . VAL B 1 184 ? -0.439 9.266 -18.094 1 94.44 184 VAL B N 1
ATOM 3901 C CA . VAL B 1 184 ? -1.141 9.039 -16.844 1 94.44 184 VAL B CA 1
ATOM 3902 C C . VAL B 1 184 ? -0.368 9.688 -15.695 1 94.44 184 VAL B C 1
ATOM 3904 O O . VAL B 1 184 ? -0.957 10.359 -14.836 1 94.44 184 VAL B O 1
ATOM 3907 N N . ARG B 1 185 ? 0.953 9.602 -15.672 1 93.25 185 ARG B N 1
ATOM 3908 C CA . ARG B 1 185 ? 1.817 10.148 -14.625 1 93.25 185 ARG B CA 1
ATOM 3909 C C . ARG B 1 185 ? 1.748 11.672 -14.594 1 93.25 185 ARG B C 1
ATOM 3911 O O . ARG B 1 185 ? 1.99 12.281 -13.547 1 93.25 185 ARG B O 1
ATOM 3918 N N . SER B 1 186 ? 1.401 12.211 -15.711 1 92.38 186 SER B N 1
ATOM 3919 C CA . SER B 1 186 ? 1.316 13.664 -15.789 1 92.38 186 SER B CA 1
ATOM 3920 C C . SER B 1 186 ? 0.099 14.188 -15.039 1 92.38 186 SER B C 1
ATOM 3922 O O . SER B 1 186 ? 0.004 15.383 -14.758 1 92.38 186 SER B O 1
ATOM 3924 N N . GLY B 1 187 ? -0.854 13.281 -14.797 1 90.31 187 GLY B N 1
ATOM 3925 C CA . GLY B 1 187 ? -2.066 13.664 -14.094 1 90.31 187 GLY B CA 1
ATOM 3926 C C . GLY B 1 187 ? -3.189 14.078 -15.023 1 90.31 187 GLY B C 1
ATOM 3927 O O . GLY B 1 187 ? -4.234 14.555 -14.57 1 90.31 187 GLY B O 1
ATOM 3928 N N . SER B 1 188 ? -3.084 13.844 -16.312 1 91.12 188 SER B N 1
ATOM 3929 C CA . SER B 1 188 ? -4.047 14.328 -17.297 1 91.12 188 SER B CA 1
ATOM 3930 C C . SER B 1 188 ? -5.297 13.461 -17.328 1 91.12 188 SER B C 1
ATOM 3932 O O . SER B 1 188 ? -6.293 13.812 -17.953 1 91.12 188 SER B O 1
ATOM 3934 N N . GLU B 1 189 ? -5.234 12.273 -16.641 1 92.56 189 GLU B N 1
ATOM 3935 C CA . GLU B 1 189 ? -6.355 11.344 -16.547 1 92.56 189 GLU B CA 1
ATOM 3936 C C . GLU B 1 189 ? -6.906 11 -17.922 1 92.56 189 GLU B C 1
ATOM 3938 O O . GLU B 1 189 ? -8.109 11.109 -18.156 1 92.56 189 GLU B O 1
ATOM 3943 N N . PRO B 1 190 ? -6.121 10.5 -18.812 1 93.44 190 PRO B N 1
ATOM 3944 C CA . PRO B 1 190 ? -6.562 10.18 -20.172 1 93.44 190 PRO B CA 1
ATOM 3945 C C . PRO B 1 190 ? -7.492 8.969 -20.219 1 93.44 190 PRO B C 1
ATOM 3947 O O . PRO B 1 190 ? -7.465 8.125 -19.312 1 93.44 190 PRO B O 1
ATOM 3950 N N . GLU B 1 191 ? -8.328 8.898 -21.188 1 94.38 191 GLU B N 1
ATOM 3951 C CA . GLU B 1 191 ? -9.023 7.664 -21.531 1 94.38 191 GLU B CA 1
ATOM 3952 C C . GLU B 1 191 ? -8.195 6.824 -22.516 1 94.38 191 GLU B C 1
ATOM 3954 O O . GLU B 1 191 ? -7.824 7.297 -23.594 1 94.38 191 GLU B O 1
ATOM 3959 N N . LEU B 1 192 ? -7.906 5.672 -22.109 1 94 192 LEU B N 1
ATOM 3960 C CA . LEU B 1 192 ? -7.027 4.816 -22.891 1 94 192 LEU B CA 1
ATOM 3961 C C . LEU B 1 192 ? -7.703 3.49 -23.219 1 94 192 LEU B C 1
ATOM 3963 O O . LEU B 1 192 ? -8.281 2.848 -22.344 1 94 192 LEU B O 1
ATOM 3967 N N . THR B 1 193 ? -7.637 3.068 -24.469 1 91.88 193 THR B N 1
ATOM 3968 C CA . THR B 1 193 ? -8.062 1.729 -24.859 1 91.88 193 THR B CA 1
ATOM 3969 C C . THR B 1 193 ? -7.008 0.693 -24.469 1 91.88 193 THR B C 1
ATOM 3971 O O . THR B 1 193 ? -5.879 1.048 -24.141 1 91.88 193 THR B O 1
ATOM 3974 N N . THR B 1 194 ? -7.387 -0.541 -24.516 1 88.62 194 THR B N 1
ATOM 3975 C CA . THR B 1 194 ? -6.445 -1.611 -24.219 1 88.62 194 THR B CA 1
ATOM 3976 C C . THR B 1 194 ? -5.254 -1.569 -25.172 1 88.62 194 THR B C 1
ATOM 3978 O O . THR B 1 194 ? -4.113 -1.795 -24.75 1 88.62 194 THR B O 1
ATOM 3981 N N . ARG B 1 195 ? -5.559 -1.235 -26.422 1 92.56 195 ARG B N 1
ATOM 3982 C CA . ARG B 1 195 ? -4.523 -1.16 -27.438 1 92.56 195 ARG B CA 1
ATOM 3983 C C . ARG B 1 195 ? -3.553 -0.018 -27.156 1 92.56 195 ARG B C 1
ATOM 3985 O O . ARG B 1 195 ? -2.363 -0.116 -27.469 1 92.56 195 ARG B O 1
ATOM 3992 N N . GLN B 1 196 ? -4.047 0.964 -26.547 1 93.81 196 GLN B N 1
ATOM 3993 C CA . GLN B 1 196 ? -3.229 2.133 -26.25 1 93.81 196 GLN B CA 1
ATOM 3994 C C . GLN B 1 196 ? -2.408 1.917 -24.984 1 93.81 196 GLN B C 1
ATOM 3996 O O . GLN B 1 196 ? -1.439 2.637 -24.734 1 93.81 196 GLN B O 1
ATOM 4001 N N . LYS B 1 197 ? -2.768 0.93 -24.219 1 93.94 197 LYS B N 1
ATOM 4002 C CA . LYS B 1 197 ? -2.107 0.722 -22.922 1 93.94 197 LYS B CA 1
ATOM 4003 C C . LYS B 1 197 ? -0.976 -0.294 -23.047 1 93.94 197 LYS B C 1
ATOM 4005 O O . LYS B 1 197 ? 0.047 -0.175 -22.375 1 93.94 197 LYS B O 1
ATOM 4010 N N . HIS B 1 198 ? -1.181 -1.282 -23.891 1 95.81 198 HIS B N 1
ATOM 4011 C CA . HIS B 1 198 ? -0.218 -2.379 -23.906 1 95.81 198 HIS B CA 1
ATOM 4012 C C . HIS B 1 198 ? 0.088 -2.822 -25.328 1 95.81 198 HIS B C 1
ATOM 4014 O O . HIS B 1 198 ? -0.767 -2.719 -26.219 1 95.81 198 HIS B O 1
ATOM 4020 N N . LEU B 1 199 ? 1.277 -3.254 -25.516 1 96.12 199 LEU B N 1
ATOM 4021 C CA . LEU B 1 199 ? 1.685 -4 -26.688 1 96.12 199 LEU B CA 1
ATOM 4022 C C . LEU B 1 199 ? 1.967 -5.461 -26.344 1 96.12 199 LEU B C 1
ATOM 4024 O O . LEU B 1 199 ? 2.344 -5.77 -25.219 1 96.12 199 LEU B O 1
ATOM 4028 N N . ARG B 1 200 ? 1.712 -6.379 -27.344 1 97.06 200 ARG B N 1
ATOM 4029 C CA . ARG B 1 200 ? 2.031 -7.793 -27.172 1 97.06 200 ARG B CA 1
ATOM 4030 C C . ARG B 1 200 ? 3.242 -8.18 -28.016 1 97.06 200 ARG B C 1
ATOM 4032 O O . ARG B 1 200 ? 3.266 -7.953 -29.234 1 97.06 200 ARG B O 1
ATOM 4039 N N . GLU B 1 201 ? 4.215 -8.711 -27.312 1 97.75 201 GLU B N 1
ATOM 4040 C CA . GLU B 1 201 ? 5.414 -9.203 -27.984 1 97.75 201 GLU B CA 1
ATOM 4041 C C . GLU B 1 201 ? 5.484 -10.727 -27.953 1 97.75 201 GLU B C 1
ATOM 4043 O O . GLU B 1 201 ? 5.516 -11.328 -26.875 1 97.75 201 GLU B O 1
ATOM 4048 N N . CYS B 1 202 ? 5.594 -11.32 -29.141 1 98.31 202 CYS B N 1
ATOM 4049 C CA . CYS B 1 202 ? 5.609 -12.781 -29.234 1 98.31 202 CYS B CA 1
ATOM 4050 C C . CYS B 1 202 ? 6.926 -13.266 -29.828 1 98.31 202 CYS B C 1
ATOM 4052 O O . CYS B 1 202 ? 7.406 -12.711 -30.812 1 98.31 202 CYS B O 1
ATOM 4054 N N . TYR B 1 203 ? 7.48 -14.148 -29.219 1 98.62 203 TYR B N 1
ATOM 4055 C CA . TYR B 1 203 ? 8.609 -14.898 -29.766 1 98.62 203 TYR B CA 1
ATOM 4056 C C . TYR B 1 203 ? 8.227 -16.359 -30.016 1 98.62 203 TYR B C 1
ATOM 4058 O O . TYR B 1 203 ? 7.801 -17.062 -29.109 1 98.62 203 TYR B O 1
ATOM 4066 N N . VAL B 1 204 ? 8.461 -16.797 -31.25 1 98.62 204 VAL B N 1
ATOM 4067 C CA . VAL B 1 204 ? 7.875 -18.062 -31.688 1 98.62 204 VAL B CA 1
ATOM 4068 C C . VAL B 1 204 ? 8.945 -18.953 -32.312 1 98.62 204 VAL B C 1
ATOM 4070 O O . VAL B 1 204 ? 9.742 -18.469 -33.125 1 98.62 204 VAL B O 1
ATOM 4073 N N . VAL B 1 205 ? 8.992 -20.109 -31.906 1 98.56 205 VAL B N 1
ATOM 4074 C CA . VAL B 1 205 ? 9.773 -21.156 -32.594 1 98.56 205 VAL B CA 1
ATOM 4075 C C . VAL B 1 205 ? 8.859 -21.969 -33.5 1 98.56 205 VAL B C 1
ATOM 4077 O O . VAL B 1 205 ? 8.023 -22.75 -33 1 98.56 205 VAL B O 1
ATOM 4080 N N . ALA B 1 206 ? 9.078 -21.906 -34.75 1 98.25 206 ALA B N 1
ATOM 4081 C CA . ALA B 1 206 ? 8.258 -22.625 -35.719 1 98.25 206 ALA B CA 1
ATOM 4082 C C . ALA B 1 206 ? 8.82 -24.016 -36 1 98.25 206 ALA B C 1
ATOM 4084 O O . ALA B 1 206 ? 10.031 -24.219 -35.938 1 98.25 206 ALA B O 1
ATOM 4085 N N . GLU B 1 207 ? 7.902 -24.953 -36.25 1 97.56 207 GLU B N 1
ATOM 4086 C CA . GLU B 1 207 ? 8.336 -26.266 -36.719 1 97.56 207 GLU B CA 1
ATOM 4087 C C . GLU B 1 207 ? 9.016 -26.172 -38.062 1 97.56 207 GLU B C 1
ATOM 4089 O O . GLU B 1 207 ? 8.82 -25.203 -38.812 1 97.56 207 GLU B O 1
ATOM 4094 N N . GLU B 1 208 ? 9.875 -27.188 -38.344 1 95.69 208 GLU B N 1
ATOM 4095 C CA . GLU B 1 208 ? 10.516 -27.219 -39.656 1 95.69 208 GLU B CA 1
ATOM 4096 C C . GLU B 1 208 ? 9.484 -27.266 -40.75 1 95.69 208 GLU B C 1
ATOM 4098 O O . GLU B 1 208 ? 8.586 -28.109 -40.75 1 95.69 208 GLU B O 1
ATOM 4103 N N . GLY B 1 209 ? 9.57 -26.297 -41.688 1 95.56 209 GLY B N 1
ATOM 4104 C CA . GLY B 1 209 ? 8.711 -26.281 -42.844 1 95.56 209 GLY B CA 1
ATOM 4105 C C . GLY B 1 209 ? 7.371 -25.609 -42.594 1 95.56 209 GLY B C 1
ATOM 4106 O O . GLY B 1 209 ? 6.543 -25.5 -43.5 1 95.56 209 GLY B O 1
ATOM 4107 N N . ALA B 1 210 ? 7.125 -25.141 -41.406 1 97 210 ALA B N 1
ATOM 4108 C CA . ALA B 1 210 ? 5.852 -24.516 -41.062 1 97 210 ALA B CA 1
ATOM 4109 C C . ALA B 1 210 ? 5.672 -23.203 -41.812 1 97 210 ALA B C 1
ATOM 4111 O O . ALA B 1 210 ? 6.656 -22.547 -42.188 1 97 210 ALA B O 1
ATOM 4112 N N . ASP B 1 211 ? 4.469 -22.781 -42.094 1 97.5 211 ASP B N 1
ATOM 4113 C CA . ASP B 1 211 ? 4.129 -21.516 -42.75 1 97.5 211 ASP B CA 1
ATOM 4114 C C . ASP B 1 211 ? 4.141 -20.359 -41.75 1 97.5 211 ASP B C 1
ATOM 4116 O O . ASP B 1 211 ? 3.119 -20.062 -41.125 1 97.5 211 ASP B O 1
ATOM 4120 N N . LYS B 1 212 ? 5.238 -19.672 -41.719 1 97.75 212 LYS B N 1
ATOM 4121 C CA . LYS B 1 212 ? 5.434 -18.609 -40.719 1 97.75 212 LYS B CA 1
ATOM 4122 C C . LYS B 1 212 ? 4.406 -17.5 -40.906 1 97.75 212 LYS B C 1
ATOM 4124 O O . LYS B 1 212 ? 3.947 -16.891 -39.938 1 97.75 212 LYS B O 1
ATOM 4129 N N . ALA B 1 213 ? 4.086 -17.219 -42.125 1 97.88 213 ALA B N 1
ATOM 4130 C CA . ALA B 1 213 ? 3.1 -16.172 -42.406 1 97.88 213 ALA B CA 1
ATOM 4131 C C . ALA B 1 213 ? 1.729 -16.562 -41.844 1 97.88 213 ALA B C 1
ATOM 4133 O O . ALA B 1 213 ? 1.004 -15.719 -41.312 1 97.88 213 ALA B O 1
ATOM 4134 N N . ALA B 1 214 ? 1.395 -17.781 -42 1 97.94 214 ALA B N 1
ATOM 4135 C CA . ALA B 1 214 ? 0.124 -18.281 -41.5 1 97.94 214 ALA B CA 1
ATOM 4136 C C . ALA B 1 214 ? 0.099 -18.25 -39.969 1 97.94 214 ALA B C 1
ATOM 4138 O O . ALA B 1 214 ? -0.925 -17.906 -39.375 1 97.94 214 ALA B O 1
ATOM 4139 N N . ILE B 1 215 ? 1.21 -18.625 -39.375 1 98.25 215 ILE B N 1
ATOM 4140 C CA . ILE B 1 215 ? 1.318 -18.594 -37.906 1 98.25 215 ILE B CA 1
ATOM 4141 C C . ILE B 1 215 ? 1.149 -17.172 -37.406 1 98.25 215 ILE B C 1
ATOM 4143 O O . ILE B 1 215 ? 0.373 -16.922 -36.469 1 98.25 215 ILE B O 1
ATOM 4147 N N . GLU B 1 216 ? 1.892 -16.219 -37.938 1 98.31 216 GLU B N 1
ATOM 4148 C CA . GLU B 1 216 ? 1.805 -14.82 -37.531 1 98.31 216 GLU B CA 1
ATOM 4149 C C . GLU B 1 216 ? 0.377 -14.297 -37.656 1 98.31 216 GLU B C 1
ATOM 4151 O O . GLU B 1 216 ? -0.119 -13.617 -36.781 1 98.31 216 GLU B O 1
ATOM 4156 N N . ASN B 1 217 ? -0.242 -14.594 -38.75 1 98.12 217 ASN B N 1
ATOM 4157 C CA . ASN B 1 217 ? -1.621 -14.164 -38.969 1 98.12 217 ASN B CA 1
ATOM 4158 C C . ASN B 1 217 ? -2.557 -14.773 -37.938 1 98.12 217 ASN B C 1
ATOM 4160 O O . ASN B 1 217 ? -3.455 -14.094 -37.406 1 98.12 217 ASN B O 1
ATOM 4164 N N . ALA B 1 218 ? -2.357 -16.016 -37.656 1 97.88 218 ALA B N 1
ATOM 4165 C CA . ALA B 1 218 ? -3.182 -16.688 -36.688 1 97.88 218 ALA B CA 1
ATOM 4166 C C . ALA B 1 218 ? -3.031 -16.047 -35.312 1 97.88 218 ALA B C 1
ATOM 4168 O O . ALA B 1 218 ? -4.012 -15.891 -34.562 1 97.88 218 ALA B O 1
ATOM 4169 N N . ILE B 1 219 ? -1.819 -15.664 -34.969 1 97.88 219 ILE B N 1
ATOM 4170 C CA . ILE B 1 219 ? -1.555 -15.039 -33.688 1 97.88 219 ILE B CA 1
ATOM 4171 C C . ILE B 1 219 ? -2.221 -13.664 -33.625 1 97.88 219 ILE B C 1
ATOM 4173 O O . ILE B 1 219 ? -3.047 -13.406 -32.75 1 97.88 219 ILE B O 1
ATOM 4177 N N . LYS B 1 220 ? -1.985 -12.812 -34.562 1 97.5 220 LYS B N 1
ATOM 4178 C CA . LYS B 1 220 ? -2.396 -11.414 -34.531 1 97.5 220 LYS B CA 1
ATOM 4179 C C . LYS B 1 220 ? -3.916 -11.281 -34.594 1 97.5 220 LYS B C 1
ATOM 4181 O O . LYS B 1 220 ? -4.48 -10.297 -34.094 1 97.5 220 LYS B O 1
ATOM 4186 N N . THR B 1 221 ? -4.559 -12.32 -35.094 1 97.19 221 THR B N 1
ATOM 4187 C CA . THR B 1 221 ? -6.004 -12.211 -35.281 1 97.19 221 THR B CA 1
ATOM 4188 C C . THR B 1 221 ? -6.742 -13.047 -34.25 1 97.19 221 THR B C 1
ATOM 4190 O O . THR B 1 221 ? -7.973 -13.133 -34.25 1 97.19 221 THR B O 1
ATOM 4193 N N . MET B 1 222 ? -6 -13.688 -33.406 1 95.88 222 MET B N 1
ATOM 4194 C CA . MET B 1 222 ? -6.617 -14.562 -32.438 1 95.88 222 MET B CA 1
ATOM 4195 C C . MET B 1 222 ? -7.562 -13.773 -31.516 1 95.88 222 MET B C 1
ATOM 4197 O O . MET B 1 222 ? -7.129 -12.898 -30.766 1 95.88 222 MET B O 1
ATOM 4201 N N . PRO B 1 223 ? -8.836 -14.07 -31.5 1 93.69 223 PRO B N 1
ATOM 4202 C CA . PRO B 1 223 ? -9.789 -13.32 -30.656 1 93.69 223 PRO B CA 1
ATOM 4203 C C . PRO B 1 223 ? -9.547 -13.531 -29.172 1 93.69 223 PRO B C 1
ATOM 4205 O O . PRO B 1 223 ? -9.172 -14.625 -28.75 1 93.69 223 PRO B O 1
ATOM 4208 N N . ASN B 1 224 ? -9.719 -12.508 -28.359 1 88.75 224 ASN B N 1
ATOM 4209 C CA . ASN B 1 224 ? -9.664 -12.531 -26.891 1 88.75 224 ASN B CA 1
ATOM 4210 C C . ASN B 1 224 ? -8.219 -12.594 -26.391 1 88.75 224 ASN B C 1
ATOM 4212 O O . ASN B 1 224 ? -7.98 -12.617 -25.188 1 88.75 224 ASN B O 1
ATOM 4216 N N . TYR B 1 225 ? -7.293 -12.664 -27.359 1 91.5 225 TYR B N 1
ATOM 4217 C CA . TYR B 1 225 ? -5.895 -12.734 -26.953 1 91.5 225 TYR B CA 1
ATOM 4218 C C . TYR B 1 225 ? -5.094 -11.586 -27.547 1 91.5 225 TYR B C 1
ATOM 4220 O O . TYR B 1 225 ? -4.527 -10.773 -26.812 1 91.5 225 TYR B O 1
ATOM 4228 N N . PHE B 1 226 ? -5.129 -11.508 -28.859 1 94.38 226 PHE B N 1
ATOM 4229 C CA . PHE B 1 226 ? -4.176 -10.609 -29.5 1 94.38 226 PHE B CA 1
ATOM 4230 C C . PHE B 1 226 ? -4.891 -9.617 -30.406 1 94.38 226 PHE B C 1
ATOM 4232 O O . PHE B 1 226 ? -4.355 -8.547 -30.703 1 94.38 226 PHE B O 1
ATOM 4239 N N . SER B 1 227 ? -6.125 -9.906 -30.875 1 93.88 227 SER B N 1
ATOM 4240 C CA . SER B 1 227 ? -6.809 -9.133 -31.906 1 93.88 227 SER B CA 1
ATOM 4241 C C . SER B 1 227 ? -7.016 -7.688 -31.469 1 93.88 227 SER B C 1
ATOM 4243 O O . SER B 1 227 ? -7.039 -6.777 -32.312 1 93.88 227 SER B O 1
ATOM 4245 N N . ASP B 1 228 ? -7.125 -7.445 -30.234 1 92.75 228 ASP B N 1
ATOM 4246 C CA . ASP B 1 228 ? -7.418 -6.109 -29.719 1 92.75 228 ASP B CA 1
ATOM 4247 C C . ASP B 1 228 ? -6.137 -5.359 -29.375 1 92.75 228 ASP B C 1
ATOM 4249 O O . ASP B 1 228 ? -6.188 -4.254 -28.828 1 92.75 228 ASP B O 1
ATOM 4253 N N . TYR B 1 229 ? -5 -5.934 -29.719 1 94.5 229 TYR B N 1
ATOM 4254 C CA . TYR B 1 229 ? -3.713 -5.348 -29.375 1 94.5 229 TYR B CA 1
ATOM 4255 C C . TYR B 1 229 ? -2.822 -5.203 -30.594 1 94.5 229 TYR B C 1
ATOM 4257 O O . TYR B 1 229 ? -3.059 -5.844 -31.625 1 94.5 229 TYR B O 1
ATOM 4265 N N . ASP B 1 230 ? -1.937 -4.18 -30.5 1 95.31 230 ASP B N 1
ATOM 4266 C CA . ASP B 1 230 ? -0.792 -4.258 -31.406 1 95.31 230 ASP B CA 1
ATOM 4267 C C . ASP B 1 230 ? 0.158 -5.379 -31 1 95.31 230 ASP B C 1
ATOM 4269 O O . ASP B 1 230 ? 0.596 -5.438 -29.844 1 95.31 230 ASP B O 1
ATOM 4273 N N . THR B 1 231 ? 0.446 -6.289 -31.891 1 97.25 231 THR B N 1
ATOM 4274 C CA . THR B 1 231 ? 1.211 -7.488 -31.578 1 97.25 231 THR B CA 1
ATOM 4275 C C . THR B 1 231 ? 2.41 -7.629 -32.5 1 97.25 231 THR B C 1
ATOM 4277 O O . THR B 1 231 ? 2.275 -7.488 -33.719 1 97.25 231 THR B O 1
ATOM 4280 N N . THR B 1 232 ? 3.52 -7.805 -31.969 1 97.81 232 THR B N 1
ATOM 4281 C CA . THR B 1 232 ? 4.699 -8.141 -32.75 1 97.81 232 THR B CA 1
ATOM 4282 C C . THR B 1 232 ? 5.02 -9.633 -32.656 1 97.81 232 THR B C 1
ATOM 4284 O O . THR B 1 232 ? 4.875 -10.227 -31.578 1 97.81 232 THR B O 1
ATOM 4287 N N . VAL B 1 233 ? 5.371 -10.234 -33.75 1 98.44 233 VAL B N 1
ATOM 4288 C CA . VAL B 1 233 ? 5.746 -11.641 -33.812 1 98.44 233 VAL B CA 1
ATOM 4289 C C . VAL B 1 233 ? 7.16 -11.789 -34.375 1 98.44 233 VAL B C 1
ATOM 4291 O O . VAL B 1 233 ? 7.43 -11.391 -35.5 1 98.44 233 VAL B O 1
ATOM 4294 N N . THR B 1 234 ? 8.023 -12.258 -33.594 1 98.5 234 THR B N 1
ATOM 4295 C CA . THR B 1 234 ? 9.398 -12.516 -34 1 98.5 234 THR B CA 1
ATOM 4296 C C . THR B 1 234 ? 9.711 -14.008 -33.969 1 98.5 234 THR B C 1
ATOM 4298 O O . THR B 1 234 ? 9.586 -14.648 -32.938 1 98.5 234 THR B O 1
ATOM 4301 N N . PHE B 1 235 ? 10.062 -14.57 -35.094 1 98.56 235 PHE B N 1
ATOM 4302 C CA . PHE B 1 235 ? 10.445 -15.984 -35.156 1 98.56 235 PHE B CA 1
ATOM 4303 C C . PHE B 1 235 ? 11.906 -16.172 -34.75 1 98.56 235 PHE B C 1
ATOM 4305 O O . PHE B 1 235 ? 12.781 -15.484 -35.281 1 98.56 235 PHE B O 1
ATOM 4312 N N . ILE B 1 236 ? 12.117 -17.047 -33.844 1 98.25 236 ILE B N 1
ATOM 4313 C CA . ILE B 1 236 ? 13.469 -17.281 -33.344 1 98.25 236 ILE B CA 1
ATOM 4314 C C . ILE B 1 236 ? 13.727 -18.797 -33.25 1 98.25 236 ILE B C 1
ATOM 4316 O O . ILE B 1 236 ? 12.836 -19.594 -33.5 1 98.25 236 ILE B O 1
ATOM 4320 N N . THR B 1 237 ? 15 -19.172 -33 1 97.5 237 THR B N 1
ATOM 4321 C CA . THR B 1 237 ? 15.344 -20.578 -32.844 1 97.5 237 THR B CA 1
ATOM 4322 C C . THR B 1 237 ? 15.039 -21.062 -31.422 1 97.5 237 THR B C 1
ATOM 4324 O O . THR B 1 237 ? 14.852 -20.25 -30.516 1 97.5 237 THR B O 1
ATOM 4327 N N . GLU B 1 238 ? 14.906 -22.312 -31.312 1 97.06 238 GLU B N 1
ATOM 4328 C CA . GLU B 1 238 ? 14.711 -22.906 -29.984 1 97.06 238 GLU B CA 1
ATOM 4329 C C . GLU B 1 238 ? 15.852 -22.531 -29.047 1 97.06 238 GLU B C 1
ATOM 4331 O O . GLU B 1 238 ? 15.633 -22.312 -27.844 1 97.06 238 GLU B O 1
ATOM 4336 N N . GLU B 1 239 ? 17.078 -22.484 -29.562 1 97.31 239 GLU B N 1
ATOM 4337 C CA . GLU B 1 239 ? 18.266 -22.109 -28.781 1 97.31 239 GLU B CA 1
ATOM 4338 C C . GLU B 1 239 ? 18.172 -20.672 -28.281 1 97.31 239 GLU B C 1
ATOM 4340 O O . GLU B 1 239 ? 18.484 -20.391 -27.125 1 97.31 239 GLU B O 1
ATOM 4345 N N . GLU B 1 240 ? 17.734 -19.828 -29.141 1 97.12 240 GLU B N 1
ATOM 4346 C CA . GLU B 1 240 ? 17.578 -18.422 -28.781 1 97.12 240 GLU B CA 1
ATOM 4347 C C . GLU B 1 240 ? 16.484 -18.234 -27.719 1 97.12 240 GLU B C 1
ATOM 4349 O O . GLU B 1 240 ? 16.641 -17.422 -26.797 1 97.12 240 GLU B O 1
ATOM 4354 N N . LEU B 1 241 ? 15.383 -18.984 -27.969 1 97.5 241 LEU B N 1
ATOM 4355 C CA . LEU B 1 241 ? 14.297 -18.906 -27 1 97.5 241 LEU B CA 1
ATOM 4356 C C . LEU B 1 241 ? 14.773 -19.328 -25.609 1 97.5 241 LEU B C 1
ATOM 4358 O O . LEU B 1 241 ? 14.5 -18.656 -24.609 1 97.5 241 LEU B O 1
ATOM 4362 N N . LYS B 1 242 ? 15.492 -20.375 -25.531 1 95.69 242 LYS B N 1
ATOM 4363 C CA . LYS B 1 242 ? 16 -20.906 -24.281 1 95.69 242 LYS B CA 1
ATOM 4364 C C . LYS B 1 242 ? 17.016 -19.938 -23.641 1 95.69 242 LYS B C 1
ATOM 4366 O O . LYS B 1 242 ? 17.016 -19.75 -22.438 1 95.69 242 LYS B O 1
ATOM 4371 N N . ALA B 1 243 ? 17.828 -19.344 -24.438 1 95.75 243 ALA B N 1
ATOM 4372 C CA . ALA B 1 243 ? 18.891 -18.469 -23.938 1 95.75 243 ALA B CA 1
ATOM 4373 C C . ALA B 1 243 ? 18.344 -17.141 -23.453 1 95.75 243 ALA B C 1
ATOM 4375 O O . ALA B 1 243 ? 18.844 -16.594 -22.469 1 95.75 243 ALA B O 1
ATOM 4376 N N . ASN B 1 244 ? 17.312 -16.656 -24.141 1 94.94 244 ASN B N 1
ATOM 4377 C CA . ASN B 1 244 ? 16.938 -15.266 -23.906 1 94.94 244 ASN B CA 1
ATOM 4378 C C . ASN B 1 244 ? 15.562 -15.156 -23.25 1 94.94 244 ASN B C 1
ATOM 4380 O O . ASN B 1 244 ? 15.203 -14.109 -22.734 1 94.94 244 ASN B O 1
ATOM 4384 N N . HIS B 1 245 ? 14.789 -16.25 -23.25 1 95.62 245 HIS B N 1
ATOM 4385 C CA . HIS B 1 245 ? 13.391 -16.141 -22.844 1 95.62 245 HIS B CA 1
ATOM 4386 C C . HIS B 1 245 ? 12.984 -17.328 -21.969 1 95.62 245 HIS B C 1
ATOM 4388 O O . HIS B 1 245 ? 11.891 -17.859 -22.125 1 95.62 245 HIS B O 1
ATOM 4394 N N . SER B 1 246 ? 13.922 -17.734 -21.141 1 91.94 246 SER B N 1
ATOM 4395 C CA . SER B 1 246 ? 13.633 -18.875 -20.281 1 91.94 246 SER B CA 1
ATOM 4396 C C . SER B 1 246 ? 13.125 -18.406 -18.922 1 91.94 246 SER B C 1
ATOM 4398 O O . SER B 1 246 ? 12.594 -19.203 -18.141 1 91.94 246 SER B O 1
ATOM 4400 N N . LYS B 1 247 ? 13.281 -17.109 -18.594 1 91.31 247 LYS B N 1
ATOM 4401 C CA . LYS B 1 247 ? 12.875 -16.578 -17.297 1 91.31 247 LYS B CA 1
ATOM 4402 C C . LYS B 1 247 ? 11.414 -16.125 -17.328 1 91.31 247 LYS B C 1
ATOM 4404 O O . LYS B 1 247 ? 10.758 -16.203 -18.359 1 91.31 247 LYS B O 1
ATOM 4409 N N . MET B 1 248 ? 10.898 -15.828 -16.172 1 93.19 248 MET B N 1
ATOM 4410 C CA . MET B 1 248 ? 9.508 -15.414 -16.047 1 93.19 248 MET B CA 1
ATOM 4411 C C . MET B 1 248 ? 9.406 -14.039 -15.383 1 93.19 248 MET B C 1
ATOM 4413 O O . MET B 1 248 ? 8.766 -13.891 -14.344 1 93.19 248 MET B O 1
ATOM 4417 N N . PRO B 1 249 ? 10.094 -13.062 -16.062 1 95 249 PRO B N 1
ATOM 4418 C CA . PRO B 1 249 ? 9.953 -11.703 -15.523 1 95 249 PRO B CA 1
ATOM 4419 C C . PRO B 1 249 ? 8.523 -11.172 -15.625 1 95 249 PRO B C 1
ATOM 4421 O O . PRO B 1 249 ? 7.734 -11.664 -16.438 1 95 249 PRO B O 1
ATOM 4424 N N . HIS B 1 250 ? 8.18 -10.25 -14.781 1 96 250 HIS B N 1
ATOM 4425 C CA . HIS B 1 250 ? 6.898 -9.547 -14.859 1 96 250 HIS B CA 1
ATOM 4426 C C . HIS B 1 250 ? 6.961 -8.211 -14.141 1 96 250 HIS B C 1
ATOM 4428 O O . HIS B 1 250 ? 8.047 -7.684 -13.891 1 96 250 HIS B O 1
ATOM 4434 N N . GLY B 1 251 ? 5.914 -7.551 -13.891 1 94.88 251 GLY B N 1
ATOM 4435 C CA . GLY B 1 251 ? 5.816 -6.27 -13.203 1 94.88 251 GLY B CA 1
ATOM 4436 C C . GLY B 1 251 ? 4.664 -5.418 -13.695 1 94.88 251 GLY B C 1
ATOM 4437 O O . GLY B 1 251 ? 3.654 -5.941 -14.172 1 94.88 251 GLY B O 1
ATOM 4438 N N . GLY B 1 252 ? 4.789 -4.129 -13.461 1 96.5 252 GLY B N 1
ATOM 4439 C CA . GLY B 1 252 ? 3.775 -3.193 -13.922 1 96.5 252 GLY B CA 1
ATOM 4440 C C . GLY B 1 252 ? 3.596 -2.008 -12.992 1 96.5 252 GLY B C 1
ATOM 4441 O O . GLY B 1 252 ? 4.461 -1.728 -12.156 1 96.5 252 GLY B O 1
ATOM 4442 N N . PHE B 1 253 ? 2.434 -1.271 -13.297 1 95.69 253 PHE B N 1
ATOM 4443 C CA . PHE B 1 253 ? 2.152 -0.018 -12.609 1 95.69 253 PHE B CA 1
ATOM 4444 C C . PHE B 1 253 ? 0.678 0.07 -12.227 1 95.69 253 PHE B C 1
ATOM 4446 O O . PHE B 1 253 ? -0.193 -0.341 -13 1 95.69 253 PHE B O 1
ATOM 4453 N N . VAL B 1 254 ? 0.483 0.562 -11.039 1 98 254 VAL B N 1
ATOM 4454 C CA . VAL B 1 254 ? -0.828 1.072 -10.648 1 98 254 VAL B CA 1
ATOM 4455 C C . VAL B 1 254 ? -0.731 2.564 -10.336 1 98 254 VAL B C 1
ATOM 4457 O O . VAL B 1 254 ? 0.049 2.979 -9.477 1 98 254 VAL B O 1
ATOM 4460 N N . ILE B 1 255 ? -1.479 3.396 -11.062 1 98.25 255 ILE B N 1
ATOM 4461 C CA . ILE B 1 255 ? -1.414 4.844 -10.891 1 98.25 255 ILE B CA 1
ATOM 4462 C C . ILE B 1 255 ? -2.816 5.398 -10.656 1 98.25 255 ILE B C 1
ATOM 4464 O O . ILE B 1 255 ? -3.742 5.113 -11.414 1 98.25 255 ILE B O 1
ATOM 4468 N N . ARG B 1 256 ? -3.004 6.133 -9.625 1 98.38 256 ARG B N 1
ATOM 4469 C CA . ARG B 1 256 ? -4.234 6.891 -9.414 1 98.38 256 ARG B CA 1
ATOM 4470 C C . ARG B 1 256 ? -3.961 8.391 -9.453 1 98.38 256 ARG B C 1
ATOM 4472 O O . ARG B 1 256 ? -3.07 8.883 -8.758 1 98.38 256 ARG B O 1
ATOM 4479 N N . THR B 1 257 ? -4.641 9.031 -10.242 1 97.5 257 THR B N 1
ATOM 4480 C CA . THR B 1 257 ? -4.703 10.492 -10.242 1 97.5 257 THR B CA 1
ATOM 4481 C C . THR B 1 257 ? -6.031 10.977 -9.672 1 97.5 257 THR B C 1
ATOM 4483 O O . THR B 1 257 ? -7.094 10.5 -10.062 1 97.5 257 THR B O 1
ATOM 4486 N N . GLY B 1 258 ? -5.91 11.836 -8.719 1 96.75 258 GLY B N 1
ATOM 4487 C CA . GLY B 1 258 ? -7.113 12.383 -8.109 1 96.75 258 GLY B CA 1
ATOM 4488 C C . GLY B 1 258 ? -6.965 13.828 -7.676 1 96.75 258 GLY B C 1
ATOM 4489 O O . GLY B 1 258 ? -5.895 14.422 -7.828 1 96.75 258 GLY B O 1
ATOM 4490 N N . GLU B 1 259 ? -8.039 14.367 -7.203 1 96.5 259 GLU B N 1
ATOM 4491 C CA . GLU B 1 259 ? -8.031 15.773 -6.789 1 96.5 259 GLU B CA 1
ATOM 4492 C C . GLU B 1 259 ? -8.609 15.938 -5.387 1 96.5 259 GLU B C 1
ATOM 4494 O O . GLU B 1 259 ? -9.383 15.094 -4.926 1 96.5 259 GLU B O 1
ATOM 4499 N N . THR B 1 260 ? -8.188 16.969 -4.715 1 96.31 260 THR B N 1
ATOM 4500 C CA . THR B 1 260 ? -8.711 17.344 -3.408 1 96.31 260 THR B CA 1
ATOM 4501 C C . THR B 1 260 ? -9.07 18.828 -3.371 1 96.31 260 THR B C 1
ATOM 4503 O O . THR B 1 260 ? -8.711 19.578 -4.281 1 96.31 260 THR B O 1
ATOM 4506 N N . GLY B 1 261 ? -9.836 19.188 -2.293 1 91.88 261 GLY B N 1
ATOM 4507 C CA . GLY B 1 261 ? -10.148 20.578 -2.025 1 91.88 261 GLY B CA 1
ATOM 4508 C C . GLY B 1 261 ? -11.172 21.156 -2.982 1 91.88 261 GLY B C 1
ATOM 4509 O O . GLY B 1 261 ? -11.695 20.438 -3.848 1 91.88 261 GLY B O 1
ATOM 4510 N N . CYS B 1 262 ? -11.469 22.422 -2.771 1 88.56 262 CYS B N 1
ATOM 4511 C CA . CYS B 1 262 ? -12.461 23.109 -3.586 1 88.56 262 CYS B CA 1
ATOM 4512 C C . CYS B 1 262 ? -11.852 23.562 -4.91 1 88.56 262 CYS B C 1
ATOM 4514 O O . CYS B 1 262 ? -12.562 23.672 -5.914 1 88.56 262 CYS B O 1
ATOM 4516 N N . GLU B 1 263 ? -10.547 23.766 -4.961 1 86.94 263 GLU B N 1
ATOM 4517 C CA . GLU B 1 263 ? -9.844 24.25 -6.141 1 86.94 263 GLU B CA 1
ATOM 4518 C C . GLU B 1 263 ? -9.406 23.109 -7.047 1 86.94 263 GLU B C 1
ATOM 4520 O O . GLU B 1 263 ? -8.922 23.328 -8.156 1 86.94 263 GLU B O 1
ATOM 4525 N N . GLY B 1 264 ? -9.508 21.922 -6.539 1 91.62 264 GLY B N 1
ATOM 4526 C CA . GLY B 1 264 ? -9.148 20.766 -7.328 1 91.62 264 GLY B CA 1
ATOM 4527 C C . GLY B 1 264 ? -7.656 20.531 -7.414 1 91.62 264 GLY B C 1
ATOM 4528 O O . GLY B 1 264 ? -7.109 20.359 -8.508 1 91.62 264 GLY B O 1
ATOM 4529 N N . ASN B 1 265 ? -6.93 20.609 -6.281 1 94.94 265 ASN B N 1
ATOM 4530 C CA . ASN B 1 265 ? -5.512 20.266 -6.242 1 94.94 265 ASN B CA 1
ATOM 4531 C C . ASN B 1 265 ? -5.277 18.812 -6.672 1 94.94 265 ASN B C 1
ATOM 4533 O O . ASN B 1 265 ? -5.957 17.906 -6.195 1 94.94 265 ASN B O 1
ATOM 4537 N N . LYS B 1 266 ? -4.363 18.625 -7.594 1 96.06 266 LYS B N 1
ATOM 4538 C CA . LYS B 1 266 ? -4.156 17.312 -8.211 1 96.06 266 LYS B CA 1
ATOM 4539 C C . LYS B 1 266 ? -3.07 16.531 -7.48 1 96.06 266 LYS B C 1
ATOM 4541 O O . LYS B 1 266 ? -2.051 17.094 -7.078 1 96.06 266 LYS B O 1
ATOM 4546 N N . HIS B 1 267 ? -3.299 15.281 -7.336 1 97.75 267 HIS B N 1
ATOM 4547 C CA . HIS B 1 267 ? -2.361 14.367 -6.699 1 97.75 267 HIS B CA 1
ATOM 4548 C C . HIS B 1 267 ? -2.17 13.109 -7.539 1 97.75 267 HIS B C 1
ATOM 4550 O O . HIS B 1 267 ? -3.09 12.672 -8.234 1 97.75 267 HIS B O 1
ATOM 4556 N N . VAL B 1 268 ? -1.005 12.523 -7.484 1 98.25 268 VAL B N 1
ATOM 4557 C CA . VAL B 1 268 ? -0.721 11.266 -8.164 1 98.25 268 VAL B CA 1
ATOM 4558 C C . VAL B 1 268 ? -0.138 10.266 -7.164 1 98.25 268 VAL B C 1
ATOM 4560 O O . VAL B 1 268 ? 0.821 10.57 -6.453 1 98.25 268 VAL B O 1
ATOM 4563 N N . ILE B 1 269 ? -0.742 9.125 -7.043 1 98.62 269 ILE B N 1
ATOM 4564 C CA . ILE B 1 269 ? -0.237 7.965 -6.312 1 98.62 269 ILE B CA 1
ATOM 4565 C C . ILE B 1 269 ? 0.201 6.883 -7.301 1 98.62 269 ILE B C 1
ATOM 4567 O O . ILE B 1 269 ? -0.578 6.469 -8.164 1 98.62 269 ILE B O 1
ATOM 4571 N N . GLU B 1 270 ? 1.431 6.414 -7.184 1 98.44 270 GLU B N 1
ATOM 4572 C CA . GLU B 1 270 ? 1.912 5.383 -8.102 1 98.44 270 GLU B CA 1
ATOM 4573 C C . GLU B 1 270 ? 2.594 4.246 -7.34 1 98.44 270 GLU B C 1
ATOM 4575 O O . GLU B 1 270 ? 3.363 4.488 -6.41 1 98.44 270 GLU B O 1
ATOM 4580 N N . TYR B 1 271 ? 2.246 3.029 -7.645 1 98.69 271 TYR B N 1
ATOM 4581 C CA . TYR B 1 271 ? 2.877 1.797 -7.184 1 98.69 271 TYR B CA 1
ATOM 4582 C C . TYR B 1 271 ? 3.416 0.991 -8.359 1 98.69 271 TYR B C 1
ATOM 4584 O O . TYR B 1 271 ? 2.721 0.798 -9.359 1 98.69 271 TYR B O 1
ATOM 4592 N N . SER B 1 272 ? 4.66 0.509 -8.25 1 97.94 272 SER B N 1
ATOM 4593 C CA . SER B 1 272 ? 5.219 -0.245 -9.367 1 97.94 272 SER B CA 1
ATOM 4594 C C . SER B 1 272 ? 6.012 -1.451 -8.875 1 97.94 272 SER B C 1
ATOM 4596 O O . SER B 1 272 ? 6.586 -1.425 -7.785 1 97.94 272 SER B O 1
ATOM 4598 N N . LEU B 1 273 ? 6.016 -2.496 -9.664 1 98.12 273 LEU B N 1
ATOM 4599 C CA . LEU B 1 273 ? 6.777 -3.721 -9.445 1 98.12 273 LEU B CA 1
ATOM 4600 C C . LEU B 1 273 ? 7.656 -4.035 -10.656 1 98.12 273 LEU B C 1
ATOM 4602 O O . LEU B 1 273 ? 7.215 -3.912 -11.797 1 98.12 273 LEU B O 1
ATOM 4606 N N . LYS B 1 274 ? 8.891 -4.34 -10.43 1 97.56 274 LYS B N 1
ATOM 4607 C CA . LYS B 1 274 ? 9.797 -4.996 -11.367 1 97.56 274 LYS B CA 1
ATOM 4608 C C . LYS B 1 274 ? 10.25 -6.352 -10.836 1 97.56 274 LYS B C 1
ATOM 4610 O O . LYS B 1 274 ? 10.992 -6.418 -9.859 1 97.56 274 LYS B O 1
ATOM 4615 N N . LEU B 1 275 ? 9.82 -7.379 -11.508 1 97.5 275 LEU B N 1
ATOM 4616 C CA . LEU B 1 275 ? 10.047 -8.727 -10.992 1 97.5 275 LEU B CA 1
ATOM 4617 C C . LEU B 1 275 ? 10.938 -9.523 -11.938 1 97.5 275 LEU B C 1
ATOM 4619 O O . LEU B 1 275 ? 10.586 -9.75 -13.094 1 97.5 275 LEU B O 1
ATOM 4623 N N . ASP B 1 276 ? 12.008 -10.039 -11.391 1 96.12 276 ASP B N 1
ATOM 4624 C CA . ASP B 1 276 ? 12.859 -10.953 -12.156 1 96.12 276 ASP B CA 1
ATOM 4625 C C . ASP B 1 276 ? 12.234 -12.344 -12.242 1 96.12 276 ASP B C 1
ATOM 4627 O O . ASP B 1 276 ? 12.484 -13.078 -13.195 1 96.12 276 ASP B O 1
ATOM 4631 N N . SER B 1 277 ? 11.516 -12.688 -11.234 1 96.69 277 SER B N 1
ATOM 4632 C CA . SER B 1 277 ? 10.836 -13.977 -11.156 1 96.69 277 SER B CA 1
ATOM 4633 C C . SER B 1 277 ? 9.453 -13.828 -10.539 1 96.69 277 SER B C 1
ATOM 4635 O O . SER B 1 277 ? 9.32 -13.719 -9.312 1 96.69 277 SER B O 1
ATOM 4637 N N . ASN B 1 278 ? 8.477 -13.938 -11.422 1 96.62 278 ASN B N 1
ATOM 4638 C CA . ASN B 1 278 ? 7.09 -13.812 -10.977 1 96.62 278 ASN B CA 1
ATOM 4639 C C . ASN B 1 278 ? 6.727 -14.891 -9.961 1 96.62 278 ASN B C 1
ATOM 4641 O O . ASN B 1 278 ? 6.203 -14.586 -8.891 1 96.62 278 ASN B O 1
ATOM 4645 N N . PRO B 1 279 ? 7.074 -16.125 -10.18 1 96.56 279 PRO B N 1
ATOM 4646 C CA . PRO B 1 279 ? 6.672 -17.172 -9.234 1 96.56 279 PRO B CA 1
ATOM 4647 C C . PRO B 1 279 ? 7.371 -17.047 -7.883 1 96.56 279 PRO B C 1
ATOM 4649 O O . PRO B 1 279 ? 6.766 -17.312 -6.844 1 96.56 279 PRO B O 1
ATOM 4652 N N . GLU B 1 280 ? 8.641 -16.656 -7.895 1 97.81 280 GLU B N 1
ATOM 4653 C CA . GLU B 1 280 ? 9.359 -16.5 -6.633 1 97.81 280 GLU B CA 1
ATOM 4654 C C . GLU B 1 280 ? 8.82 -15.32 -5.828 1 97.81 280 GLU B C 1
ATOM 4656 O O . GLU B 1 280 ? 8.703 -15.398 -4.605 1 97.81 280 GLU B O 1
ATOM 4661 N N . PHE B 1 281 ? 8.539 -14.219 -6.527 1 98.31 281 PHE B N 1
ATOM 4662 C CA . PHE B 1 281 ? 7.926 -13.086 -5.84 1 98.31 281 PHE B CA 1
ATOM 4663 C C . PHE B 1 281 ? 6.57 -13.477 -5.258 1 98.31 281 PHE B C 1
ATOM 4665 O O . PHE B 1 281 ? 6.281 -13.188 -4.098 1 98.31 281 PHE B O 1
ATOM 4672 N N . THR B 1 282 ? 5.723 -14.125 -6.078 1 98.19 282 THR B N 1
ATOM 4673 C CA . THR B 1 282 ? 4.422 -14.586 -5.605 1 98.19 282 THR B CA 1
ATOM 4674 C C . THR B 1 282 ? 4.578 -15.508 -4.398 1 98.19 282 THR B C 1
ATOM 4676 O O . THR B 1 282 ? 3.828 -15.398 -3.428 1 98.19 282 THR B O 1
ATOM 4679 N N . GLY B 1 283 ? 5.531 -16.406 -4.488 1 98.56 283 GLY B N 1
ATOM 4680 C CA . GLY B 1 283 ? 5.828 -17.266 -3.344 1 98.56 283 GLY B CA 1
ATOM 4681 C C . GLY B 1 283 ? 6.133 -16.469 -2.082 1 98.56 283 GLY B C 1
ATOM 4682 O O . GLY B 1 283 ? 5.684 -16.844 -0.994 1 98.56 283 GLY B O 1
ATOM 4683 N N . SER B 1 284 ? 6.875 -15.398 -2.217 1 98.69 284 SER B N 1
ATOM 4684 C CA . SER B 1 284 ? 7.227 -14.57 -1.072 1 98.69 284 SER B CA 1
ATOM 4685 C C . SER B 1 284 ? 5.992 -13.898 -0.479 1 98.69 284 SER B C 1
ATOM 4687 O O . SER B 1 284 ? 5.871 -13.773 0.742 1 98.69 284 SER B O 1
ATOM 4689 N N . VAL B 1 285 ? 5.094 -13.422 -1.352 1 98.88 285 VAL B N 1
ATOM 4690 C CA . VAL B 1 285 ? 3.855 -12.82 -0.866 1 98.88 285 VAL B CA 1
ATOM 4691 C C . VAL B 1 285 ? 3.041 -13.859 -0.097 1 98.88 285 VAL B C 1
ATOM 4693 O O . VAL B 1 285 ? 2.541 -13.578 0.995 1 98.88 285 VAL B O 1
ATOM 4696 N N . LEU B 1 286 ? 2.932 -15.047 -0.633 1 98.88 286 LEU B N 1
ATOM 4697 C CA . LEU B 1 286 ? 2.166 -16.125 -0.02 1 98.88 286 LEU B CA 1
ATOM 4698 C C . LEU B 1 286 ? 2.705 -16.453 1.367 1 98.88 286 LEU B C 1
ATOM 4700 O O . LEU B 1 286 ? 1.935 -16.609 2.318 1 98.88 286 LEU B O 1
ATOM 4704 N N . VAL B 1 287 ? 3.971 -16.516 1.481 1 98.81 287 VAL B N 1
ATOM 4705 C CA . VAL B 1 287 ? 4.609 -16.875 2.744 1 98.81 287 VAL B CA 1
ATOM 4706 C C . VAL B 1 287 ? 4.355 -15.773 3.779 1 98.81 287 VAL B C 1
ATOM 4708 O O . VAL B 1 287 ? 4.074 -16.062 4.945 1 98.81 287 VAL B O 1
ATOM 4711 N N . ALA B 1 288 ? 4.449 -14.547 3.375 1 98.81 288 ALA B N 1
ATOM 4712 C CA . ALA B 1 288 ? 4.141 -13.445 4.281 1 98.81 288 ALA B CA 1
ATOM 4713 C C . ALA B 1 288 ? 2.709 -13.547 4.805 1 98.81 288 ALA B C 1
ATOM 4715 O O . ALA B 1 288 ? 2.463 -13.383 6 1 98.81 288 ALA B O 1
ATOM 4716 N N . TYR B 1 289 ? 1.793 -13.883 3.949 1 98.88 289 TYR B N 1
ATOM 4717 C CA . TYR B 1 289 ? 0.39 -13.953 4.344 1 98.88 289 TYR B CA 1
ATOM 4718 C C . TYR B 1 289 ? 0.106 -15.242 5.109 1 98.88 289 TYR B C 1
ATOM 4720 O O . TYR B 1 289 ? -0.897 -15.344 5.816 1 98.88 289 TYR B O 1
ATOM 4728 N N . ALA B 1 290 ? 0.926 -16.25 4.902 1 98.88 290 ALA B N 1
ATOM 4729 C CA . ALA B 1 290 ? 0.788 -17.438 5.723 1 98.88 290 ALA B CA 1
ATOM 4730 C C . ALA B 1 290 ? 0.967 -17.109 7.203 1 98.88 290 ALA B C 1
ATOM 4732 O O . ALA B 1 290 ? 0.31 -17.703 8.062 1 98.88 290 ALA B O 1
ATOM 4733 N N . ARG B 1 291 ? 1.878 -16.203 7.512 1 98.75 291 ARG B N 1
ATOM 4734 C CA . ARG B 1 291 ? 2.041 -15.711 8.875 1 98.75 291 ARG B CA 1
ATOM 4735 C C . ARG B 1 291 ? 0.73 -15.164 9.422 1 98.75 291 ARG B C 1
ATOM 4737 O O . ARG B 1 291 ? 0.352 -15.453 10.562 1 98.75 291 ARG B O 1
ATOM 4744 N N . ALA B 1 292 ? 0.064 -14.375 8.617 1 98.81 292 ALA B N 1
ATOM 4745 C CA . ALA B 1 292 ? -1.216 -13.789 9.008 1 98.81 292 ALA B CA 1
ATOM 4746 C C . ALA B 1 292 ? -2.264 -14.875 9.242 1 98.81 292 ALA B C 1
ATOM 4748 O O . ALA B 1 292 ? -3.023 -14.805 10.211 1 98.81 292 ALA B O 1
ATOM 4749 N N . ALA B 1 293 ? -2.303 -15.828 8.328 1 98.88 293 ALA B N 1
ATOM 4750 C CA . ALA B 1 293 ? -3.266 -16.906 8.492 1 98.88 293 ALA B CA 1
ATOM 4751 C C . ALA B 1 293 ? -3.055 -17.641 9.812 1 98.88 293 ALA B C 1
ATOM 4753 O O . ALA B 1 293 ? -4.016 -17.938 10.531 1 98.88 293 ALA B O 1
ATOM 4754 N N . HIS B 1 294 ? -1.824 -17.938 10.094 1 98.69 294 HIS B N 1
ATOM 4755 C CA . HIS B 1 294 ? -1.486 -18.594 11.352 1 98.69 294 HIS B CA 1
ATOM 4756 C C . HIS B 1 294 ? -1.928 -17.766 12.547 1 98.69 294 HIS B C 1
ATOM 4758 O O . HIS B 1 294 ? -2.547 -18.297 13.477 1 98.69 294 HIS B O 1
ATOM 4764 N N . ARG B 1 295 ? -1.642 -16.516 12.531 1 98.44 295 ARG B N 1
ATOM 4765 C CA . ARG B 1 295 ? -1.965 -15.617 13.641 1 98.44 295 ARG B CA 1
ATOM 4766 C C . ARG B 1 295 ? -3.475 -15.508 13.828 1 98.44 295 ARG B C 1
ATOM 4768 O O . ARG B 1 295 ? -3.965 -15.516 14.961 1 98.44 295 ARG B O 1
ATOM 4775 N N . LEU B 1 296 ? -4.199 -15.367 12.727 1 98.56 296 LEU B N 1
ATOM 4776 C CA . LEU B 1 296 ? -5.652 -15.289 12.797 1 98.56 296 LEU B CA 1
ATOM 4777 C C . LEU B 1 296 ? -6.234 -16.578 13.383 1 98.56 296 LEU B C 1
ATOM 4779 O O . LEU B 1 296 ? -7.156 -16.531 14.203 1 98.56 296 LEU B O 1
ATOM 4783 N N . SER B 1 297 ? -5.691 -17.672 12.922 1 98.31 297 SER B N 1
ATOM 4784 C CA . SER B 1 297 ? -6.156 -18.953 13.445 1 98.31 297 SER B CA 1
ATOM 4785 C C . SER B 1 297 ? -5.914 -19.062 14.945 1 98.31 297 SER B C 1
ATOM 4787 O O . SER B 1 297 ? -6.766 -19.547 15.68 1 98.31 297 SER B O 1
ATOM 4789 N N . LYS B 1 298 ? -4.777 -18.625 15.43 1 97.62 298 LYS B N 1
ATOM 4790 C CA . LYS B 1 298 ? -4.438 -18.656 16.844 1 97.62 298 LYS B CA 1
ATOM 4791 C C . LYS B 1 298 ? -5.375 -17.781 17.656 1 97.62 298 LYS B C 1
ATOM 4793 O O . LYS B 1 298 ? -5.605 -18.031 18.844 1 97.62 298 LYS B O 1
ATOM 4798 N N . LYS B 1 299 ? -5.965 -16.797 17.031 1 97.19 299 LYS B N 1
ATOM 4799 C CA . LYS B 1 299 ? -6.918 -15.914 17.688 1 97.19 299 LYS B CA 1
ATOM 4800 C C . LYS B 1 299 ? -8.32 -16.516 17.688 1 97.19 299 LYS B C 1
ATOM 4802 O O . LYS B 1 299 ? -9.266 -15.906 18.203 1 97.19 299 LYS B O 1
ATOM 4807 N N . GLY B 1 300 ? -8.477 -17.656 17.031 1 97.44 300 GLY B N 1
ATOM 4808 C CA . GLY B 1 300 ? -9.75 -18.359 17.031 1 97.44 300 GLY B CA 1
ATOM 4809 C C . GLY B 1 300 ? -10.672 -17.922 15.898 1 97.44 300 GLY B C 1
ATOM 4810 O O . GLY B 1 300 ? -11.859 -18.234 15.906 1 97.44 300 GLY B O 1
ATOM 4811 N N . GLU B 1 301 ? -10.133 -17.25 14.93 1 97.94 301 GLU B N 1
ATOM 4812 C CA . GLU B 1 301 ? -10.938 -16.812 13.789 1 97.94 301 GLU B CA 1
ATOM 4813 C C . GLU B 1 301 ? -11.07 -17.938 12.758 1 97.94 301 GLU B C 1
ATOM 4815 O O . GLU B 1 301 ? -10.25 -18.844 12.711 1 97.94 301 GLU B O 1
ATOM 4820 N N . CYS B 1 302 ? -12.133 -17.906 11.977 1 98.62 302 CYS B N 1
ATOM 4821 C CA . CYS B 1 302 ? -12.328 -18.859 10.883 1 98.62 302 CYS B CA 1
ATOM 4822 C C . CYS B 1 302 ? -13.016 -18.188 9.695 1 98.62 302 CYS B C 1
ATOM 4824 O O . CYS B 1 302 ? -13.477 -17.047 9.797 1 98.62 302 CYS B O 1
ATOM 4826 N N . GLY B 1 303 ? -12.992 -18.906 8.562 1 98.81 303 GLY B N 1
ATOM 4827 C CA . GLY B 1 303 ? -13.602 -18.391 7.348 1 98.81 303 GLY B CA 1
ATOM 4828 C C . GLY B 1 303 ? -12.594 -17.844 6.355 1 98.81 303 GLY B C 1
ATOM 4829 O O . GLY B 1 303 ? -11.383 -17.875 6.613 1 98.81 303 GLY B O 1
ATOM 4830 N N . ALA B 1 304 ? -13.094 -17.422 5.25 1 98.88 304 ALA B N 1
ATOM 4831 C CA . ALA B 1 304 ? -12.242 -16.922 4.172 1 98.88 304 ALA B CA 1
ATOM 4832 C C . ALA B 1 304 ? -11.93 -15.445 4.344 1 98.88 304 ALA B C 1
ATOM 4834 O O . ALA B 1 304 ? -12.734 -14.695 4.914 1 98.88 304 ALA B O 1
ATOM 4835 N N . ARG B 1 305 ? -10.789 -15.047 3.928 1 98.81 305 ARG B N 1
ATOM 4836 C CA . ARG B 1 305 ? -10.312 -13.672 3.83 1 98.81 305 ARG B CA 1
ATOM 4837 C C . ARG B 1 305 ? -9.648 -13.414 2.484 1 98.81 305 ARG B C 1
ATOM 4839 O O . ARG B 1 305 ? -9.281 -14.352 1.777 1 98.81 305 ARG B O 1
ATOM 4846 N N . SER B 1 306 ? -9.539 -12.227 2.062 1 98.56 306 SER B N 1
ATOM 4847 C CA . SER B 1 306 ? -8.641 -11.758 1.011 1 98.56 306 SER B CA 1
ATOM 4848 C C . SER B 1 306 ? -7.559 -10.852 1.574 1 98.56 306 SER B C 1
ATOM 4850 O O . SER B 1 306 ? -7.516 -10.602 2.779 1 98.56 306 SER B O 1
ATOM 4852 N N . VAL B 1 307 ? -6.691 -10.352 0.696 1 98.62 307 VAL B N 1
ATOM 4853 C CA . VAL B 1 307 ? -5.621 -9.453 1.126 1 98.62 307 VAL B CA 1
ATOM 4854 C C . VAL B 1 307 ? -6.219 -8.18 1.722 1 98.62 307 VAL B C 1
ATOM 4856 O O . VAL B 1 307 ? -5.586 -7.52 2.547 1 98.62 307 VAL B O 1
ATOM 4859 N N . PHE B 1 308 ? -7.449 -7.848 1.397 1 98.69 308 PHE B N 1
ATOM 4860 C CA . PHE B 1 308 ? -8.109 -6.629 1.848 1 98.69 308 PHE B CA 1
ATOM 4861 C C . PHE B 1 308 ? -8.516 -6.742 3.314 1 98.69 308 PHE B C 1
ATOM 4863 O O . PHE B 1 308 ? -8.773 -5.73 3.971 1 98.69 308 PHE B O 1
ATOM 4870 N N . ASP B 1 309 ? -8.555 -7.98 3.82 1 98.62 309 ASP B N 1
ATOM 4871 C CA . ASP B 1 309 ? -9.102 -8.234 5.152 1 98.62 309 ASP B CA 1
ATOM 4872 C C . ASP B 1 309 ? -7.984 -8.359 6.188 1 98.62 309 ASP B C 1
ATOM 4874 O O . ASP B 1 309 ? -8.25 -8.609 7.363 1 98.62 309 ASP B O 1
ATOM 4878 N N . ILE B 1 310 ? -6.762 -8.219 5.777 1 98.81 310 ILE B N 1
ATOM 4879 C CA . ILE B 1 310 ? -5.625 -8.5 6.645 1 98.81 310 ILE B CA 1
ATOM 4880 C C . ILE B 1 310 ? -4.898 -7.203 6.984 1 98.81 310 ILE B C 1
ATOM 4882 O O . ILE B 1 310 ? -4.426 -6.496 6.09 1 98.81 310 ILE B O 1
ATOM 4886 N N . ALA B 1 311 ? -4.77 -6.887 8.258 1 98.75 311 ALA B N 1
ATOM 4887 C CA . ALA B 1 311 ? -3.965 -5.738 8.672 1 98.75 311 ALA B CA 1
ATOM 4888 C C . ALA B 1 311 ? -2.494 -5.945 8.32 1 98.75 311 ALA B C 1
ATOM 4890 O O . ALA B 1 311 ? -1.953 -7.039 8.508 1 98.75 311 ALA B O 1
ATOM 4891 N N . PRO B 1 312 ? -1.803 -4.926 7.828 1 98.69 312 PRO B N 1
ATOM 4892 C CA . PRO B 1 312 ? -0.415 -5.059 7.379 1 98.69 312 PRO B CA 1
ATOM 4893 C C . PRO B 1 312 ? 0.508 -5.609 8.461 1 98.69 312 PRO B C 1
ATOM 4895 O O . PRO B 1 312 ? 1.438 -6.359 8.164 1 98.69 312 PRO B O 1
ATOM 4898 N N . ALA B 1 313 ? 0.26 -5.285 9.711 1 98.69 313 ALA B N 1
ATOM 4899 C CA . ALA B 1 313 ? 1.128 -5.703 10.805 1 98.69 313 ALA B CA 1
ATOM 4900 C C . ALA B 1 313 ? 1.191 -7.227 10.906 1 98.69 313 ALA B C 1
ATOM 4902 O O . ALA B 1 313 ? 2.174 -7.781 11.406 1 98.69 313 ALA B O 1
ATOM 4903 N N . MET B 1 314 ? 0.179 -7.914 10.438 1 98.62 314 MET B N 1
ATOM 4904 C CA . MET B 1 314 ? 0.087 -9.367 10.547 1 98.62 314 MET B CA 1
ATOM 4905 C C . MET B 1 314 ? 1.108 -10.047 9.633 1 98.62 314 MET B C 1
ATOM 4907 O O . MET B 1 314 ? 1.37 -11.242 9.773 1 98.62 314 MET B O 1
ATOM 4911 N N . LEU B 1 315 ? 1.668 -9.289 8.695 1 98.75 315 LEU B N 1
ATOM 4912 C CA . LEU B 1 315 ? 2.566 -9.867 7.699 1 98.75 315 LEU B CA 1
ATOM 4913 C C . LEU B 1 315 ? 4.016 -9.805 8.172 1 98.75 315 LEU B C 1
ATOM 4915 O O . LEU B 1 315 ? 4.883 -10.477 7.613 1 98.75 315 LEU B O 1
ATOM 4919 N N . SER B 1 316 ? 4.297 -8.969 9.141 1 98.31 316 SER B N 1
ATOM 4920 C CA . SER B 1 316 ? 5.672 -8.656 9.523 1 98.31 316 SER B CA 1
ATOM 4921 C C . SER B 1 316 ? 6.184 -9.617 10.586 1 98.31 316 SER B C 1
ATOM 4923 O O . SER B 1 316 ? 5.414 -10.086 11.43 1 98.31 316 SER B O 1
ATOM 4925 N N . GLN B 1 317 ? 7.477 -9.883 10.57 1 97.44 317 GLN B N 1
ATOM 4926 C CA . GLN B 1 317 ? 8.117 -10.664 11.625 1 97.44 317 GLN B CA 1
ATOM 4927 C C . GLN B 1 317 ? 8.32 -9.828 12.883 1 97.44 317 GLN B C 1
ATOM 4929 O O . GLN B 1 317 ? 8.578 -10.367 13.961 1 97.44 317 GLN B O 1
ATOM 4934 N N . MET B 1 318 ? 8.227 -8.516 12.75 1 97.19 318 MET B N 1
ATOM 4935 C CA . MET B 1 318 ? 8.422 -7.613 13.883 1 97.19 318 MET B CA 1
ATOM 4936 C C . MET B 1 318 ? 7.184 -7.578 14.773 1 97.19 318 MET B C 1
ATOM 4938 O O . MET B 1 318 ? 6.062 -7.754 14.289 1 97.19 318 MET B O 1
ATOM 4942 N N . SER B 1 319 ? 7.445 -7.348 16.047 1 97.06 319 SER B N 1
ATOM 4943 C CA . SER B 1 319 ? 6.344 -7.125 16.984 1 97.06 319 SER B CA 1
ATOM 4944 C C . SER B 1 319 ? 5.676 -5.773 16.734 1 97.06 319 SER B C 1
ATOM 4946 O O . SER B 1 319 ? 6.227 -4.922 16.047 1 97.06 319 SER B O 1
ATOM 4948 N N . ALA B 1 320 ? 4.488 -5.609 17.297 1 96.69 320 ALA B N 1
ATOM 4949 C CA . ALA B 1 320 ? 3.775 -4.34 17.188 1 96.69 320 ALA B CA 1
ATOM 4950 C C . ALA B 1 320 ? 4.621 -3.189 17.719 1 96.69 320 ALA B C 1
ATOM 4952 O O . ALA B 1 320 ? 4.633 -2.1 17.141 1 96.69 320 ALA B O 1
ATOM 4953 N N . GLU B 1 321 ? 5.316 -3.389 18.828 1 97.31 321 GLU B N 1
ATOM 4954 C CA . GLU B 1 321 ? 6.172 -2.377 19.438 1 97.31 321 GLU B CA 1
ATOM 4955 C C . GLU B 1 321 ? 7.336 -2.01 18.516 1 97.31 321 GLU B C 1
ATOM 4957 O O . GLU B 1 321 ? 7.648 -0.831 18.359 1 97.31 321 GLU B O 1
ATOM 4962 N N . GLU B 1 322 ? 7.926 -3.016 17.922 1 97.94 322 GLU B N 1
ATOM 4963 C CA . GLU B 1 322 ? 9.031 -2.781 16.984 1 97.94 322 GLU B CA 1
ATOM 4964 C C . GLU B 1 322 ? 8.562 -2.01 15.758 1 97.94 322 GLU B C 1
ATOM 4966 O O . GLU B 1 322 ? 9.258 -1.115 15.273 1 97.94 322 GLU B O 1
ATOM 4971 N N . LEU B 1 323 ? 7.391 -2.408 15.281 1 98.31 323 LEU B N 1
ATOM 4972 C CA . LEU B 1 323 ? 6.84 -1.745 14.102 1 98.31 323 LEU B CA 1
ATOM 4973 C C . LEU B 1 323 ? 6.605 -0.262 14.375 1 98.31 323 LEU B C 1
ATOM 4975 O O . LEU B 1 323 ? 6.965 0.586 13.555 1 98.31 323 LEU B O 1
ATOM 4979 N N . ARG B 1 324 ? 6.051 0.121 15.5 1 97.62 324 ARG B N 1
ATOM 4980 C CA . ARG B 1 324 ? 5.797 1.516 15.852 1 97.62 324 ARG B CA 1
ATOM 4981 C C . ARG B 1 324 ? 7.102 2.281 16.031 1 97.62 324 ARG B C 1
ATOM 4983 O O . ARG B 1 324 ? 7.199 3.453 15.664 1 97.62 324 ARG B O 1
ATOM 4990 N N . ALA B 1 325 ? 8.102 1.593 16.484 1 97.31 325 ALA B N 1
ATOM 4991 C CA . ALA B 1 325 ? 9.375 2.24 16.797 1 97.31 325 ALA B CA 1
ATOM 4992 C C . ALA B 1 325 ? 10.211 2.434 15.531 1 97.31 325 ALA B C 1
ATOM 4994 O O . ALA B 1 325 ? 10.914 3.439 15.391 1 97.31 325 ALA B O 1
ATOM 4995 N N . HIS B 1 326 ? 10.07 1.468 14.562 1 96.5 326 HIS B N 1
ATOM 4996 C CA . HIS B 1 326 ? 11.086 1.441 13.516 1 96.5 326 HIS B CA 1
ATOM 4997 C C . HIS B 1 326 ? 10.461 1.685 12.141 1 96.5 326 HIS B C 1
ATOM 4999 O O . HIS B 1 326 ? 11.164 2.025 11.188 1 96.5 326 HIS B O 1
ATOM 5005 N N . MET B 1 327 ? 9.117 1.542 12.07 1 96.62 327 MET B N 1
ATOM 5006 C CA . MET B 1 327 ? 8.539 1.545 10.727 1 96.62 327 MET B CA 1
ATOM 5007 C C . MET B 1 327 ? 7.555 2.697 10.562 1 96.62 327 MET B C 1
ATOM 5009 O O . MET B 1 327 ? 7.129 3 9.445 1 96.62 327 MET B O 1
ATOM 5013 N N . LEU B 1 328 ? 7.102 3.254 11.719 1 95.81 328 LEU B N 1
ATOM 5014 C CA . LEU B 1 328 ? 6.164 4.367 11.648 1 95.81 328 LEU B CA 1
ATOM 5015 C C . LEU B 1 328 ? 6.906 5.703 11.656 1 95.81 328 LEU B C 1
ATOM 5017 O O . LEU B 1 328 ? 7.918 5.852 12.344 1 95.81 328 LEU B O 1
#

InterPro domains:
  IPR010190 Diaminopimelate dehydrogenase, Ddh [PIRSF025648] (1-327)
  IPR010190 Diaminopimelate dehydrogenase, Ddh [TIGR01921] (1-327)
  IPR032094 Meso-diaminopimelate D-dehydrogenase, C-terminal [PF16654] (123-277)
  IPR036291 NAD(P)-binding domain superfamily [SSF51735] (3-149)

Solvent-accessible surface area (backbone atoms only — not comparable to full-atom values): 32659 Å² total; per-residue (Å²): 131,86,55,47,28,30,27,34,34,29,77,49,65,40,25,50,15,30,55,42,35,38,73,70,34,89,64,39,42,68,49,33,37,26,27,88,56,68,36,88,77,59,84,78,86,62,82,89,39,45,65,36,42,50,89,56,50,72,79,42,62,88,67,46,55,32,35,40,44,37,52,49,48,89,68,41,34,77,53,50,44,27,60,50,13,31,73,34,26,30,36,30,52,48,51,54,44,92,46,39,52,61,48,47,54,50,29,22,54,25,4,44,73,43,62,13,23,26,39,41,28,35,27,54,75,27,25,54,52,27,50,51,51,50,54,46,45,34,38,35,70,49,62,47,77,48,76,39,53,23,58,18,58,36,66,70,58,13,51,58,51,37,66,39,83,47,35,69,38,46,45,26,31,34,28,47,31,62,68,46,54,51,45,45,74,71,54,71,66,71,89,72,53,70,44,55,40,30,35,38,41,34,41,32,19,64,35,90,89,42,61,62,67,59,43,50,51,52,49,48,58,29,77,98,74,27,48,72,37,55,62,48,77,44,81,47,51,66,68,52,42,56,74,74,60,66,70,43,32,23,40,24,38,40,38,33,30,24,44,37,60,94,84,50,44,52,32,39,42,38,40,35,41,43,30,46,35,42,39,35,51,32,12,17,36,41,54,20,48,43,48,30,45,45,52,41,38,74,71,69,44,55,20,52,41,42,66,46,66,46,28,59,49,46,34,40,92,58,50,74,69,51,39,39,59,73,47,63,130,87,54,47,28,30,26,34,35,31,77,48,66,40,25,52,15,30,54,41,35,39,74,72,34,90,63,38,40,68,48,33,36,27,27,88,55,66,36,90,78,60,84,76,86,63,80,90,40,44,64,36,41,49,88,54,50,73,80,42,63,88,65,48,55,32,36,41,44,36,53,49,49,86,68,41,34,77,54,51,44,26,59,49,14,32,74,34,27,30,34,29,52,51,51,54,45,93,46,40,52,61,50,46,54,49,28,21,54,25,3,46,73,42,62,12,24,27,38,41,27,36,26,55,73,27,24,54,52,27,50,53,51,49,54,47,47,34,39,35,70,49,63,48,78,48,77,41,52,23,59,19,60,36,68,70,59,14,50,56,51,37,68,39,82,48,36,70,40,46,46,27,31,34,30,47,33,61,68,46,52,51,45,46,72,70,54,70,65,71,88,72,53,70,44,54,40,29,34,36,41,32,42,34,20,63,35,90,88,42,60,64,69,60,44,50,51,52,49,47,57,29,76,98,75,28,48,74,36,54,63,48,75,43,80,47,50,66,68,54,42,56,73,74,60,66,69,44,33,23,39,22,39,39,38,35,30,23,44,37,60,93,86,50,43,51,33,38,43,38,39,35,40,43,31,48,36,42,39,34,52,30,13,16,38,41,54,20,49,42,48,30,44,44,53,42,39,75,72,69,44,56,20,52,40,43,65,46,67,45,28,60,50,48,35,40,93,58,52,74,68,51,39,39,61,73,48,65

Foldseek 3Di:
DAAAEEEEEDCDLLNLLLQVLQVVDPRHDYAEYEYCDDQVVDDHDDPPHYYYYPVCVLVCQVVHQEYEYEDALPPPCLPVLLVVLLRHEYEYQNAPPVCVVVSQVSNQVSFVNNLAEYAYNDAVHVHVLVVLVVVQCVVFVAWDKDWAKDQWWDPVLQVVLCPDPFFPGKIKGKAFDVVVVVCVVVLVRDDDDPQNTIAMEMETEGHVPDDPVVSVVCSCCPPPHHVRYHYDYDYDHPVCCVVPPVATWMKIKMKIWHFDDPVTHIDIDMDIDTGRHRSNRRSNRRNLCSQLSSVCVVVSHIGYHYNNRTDPCSSDPDDPVCCVVPVD/DAAAEEEEEDCDLLNLLLQVLQVVDPRHDYAEYEYCDDQVPDDHDDPPHYYYYPVCVLVCQVVHQEYEYEDALPPPCLPVLLVVLLRHAYEYQNAPPVCVVVSQVSNQVSFVNNLAEYAYNDAVHVHVLVVLVVVQCVVFVAWDKDWAKDQWWDPVLQVVLCPDPQFPGKIKGKAFDVVVVVCVVVLVRDDDDPQNTIAMEMETEGHVPDDVVVSVVCSCCPPPHHVRYHYDYDYDHPVCCVVPPVATWMKIKMKIWHFDDPVTHIDIDMDIDTGRHRSNRRSNRRNLCSQLSSVCVVVSHIGYHYNNRTDPCSSDPDDPVCCVVPPD

Organism: NCBI:txid39488